Protein 8QL0 (pdb70)

Secondary structure (DSSP, 8-state):
-EE-SSEEE--SSSPEEEEEETT--EEEE-STT--TT--EEEEEE-TTEEEES---EEE--SS-EEEEEESS--SSTT-EEEEEEEE---EEEEEEEEEEEEEEE--TTSSSS----S-TTGGG--B-STT-B-EEE-B---GGG---EEE--TTTGGGSEEEEEEEES-HHHHTTEEEEEE--HHHHTTEEEEEE--EEEEEEBTTBSEEEEE--SSEEEEEEEEEESS---SS--SEEEEEEEEEE---TTSPPEEEEEEEEEEEEPP-EE--TTSPEEEEEEE-TT--TTHHHHHHHHHHHTT-EEEEE---TTS-TTHHHHSEEEEEEEETTEEEEEEEE---SSS----GGGGTPPTT-EEEE---S--STT-S-STTSEEEPPPEEETTEEETT--EEEEE---------HHHHHHHHHT-TT--EEEE-TTBTT--GGGTEEEEE----SEEEEEEEHHHHHHHHHHHIIIIITT-EETTTS-HHHHHHTT---EEHHHHHT-HHHHHHHHHHHHHHHHHHHHHHHHHT--GGGEEEEE--EEEE---EEEESS--TTS-EEETTEEEEEP----EETTEEHHHHHHHHHHGGGT-EEEEE--HHHHTPPTTS---EEEEEEPPPSS-GGG---

GO terms:
  GO:0140095 cytoplasmic lattice (C, IDA)
  GO:0005737 cytoplasm (C, IDA)
  GO:0042802 identical protein binding (F, IDA)
  GO:0140089 protein storage (P, IDA)
  GO:0140094 structural constituent of cytoplasmic lattice (F, IDA)
  GO:0005737 cytoplasm (C, EXP)
  GO:0005515 protein binding (F, IPI)

Foldseek 3Di:
DEEQDQEDEWALPDAYFYEAAAQHKHKYFPQVRADPQFFKKDKDKDDQKDKAFVVVMDTRDNTGIIMIHGDDFDPDGLPMKMKMGTDGCHTITIYGYGYKYWEKWFQFLQQQGTDDDPHQVLQADADFANPTTAFAAEADQAVVPVLFKDDADPVRLLNWTKMKTKIFGAQVVLQQWKKKKFFDLVLQQFKWKWFVPVMTGTQTHNVHGIHIDGRGGGMDMGMITMHTHDAFFLVRLQKTKMKMWIWGDDPPVDDIDTSDMGMHMYGYFHWAAAALQFAFAEKEKAAVPHDAFPNVLVCVLQVVQNYYYFYFYDDPQAFAPQQLWFKGWTWTDGSRDIQIEIEGAGLGPPDNDDRRVVRDDPRYGYHYFYFDHRDFLAQQHPSQKHFDDWFAAPNATLNSGAIEGQAADPVAHGHDPRSVRSRVSNVNRHYFYAHQRLASNSHPLLFWGWAAAVVVRIAIEGEAQPVQLVLLVVCVVVVQQQFKQLPPHDPVLQVVLVHDIDGSVRVNVPVQQVVQRVVVNVRRVRRVVSCCNVRVDDCVRYDYQNFGWGFDDVTHIDTRFQRQSNWNHRHLEIAGAARRAGDDPRHHSNVVVVCVVRVVSRHDYDHGPDRCQRSDDGSHHHMDIHTHGDRRPDDSSNHDD

Sequence (641 aa):
AMEFQSIIHLSLDSPVHAVCVLGTEICLDLSGCAPQKCQCFTIHGSGRVLIDVANIWWPLSDPTYATVKMTSPSPSVDADKVSVTYYGPVGTAVLYLTGIEVSLEVDIYRNGQVEMSSDKQAKKKWIWGPSGWGAILLVNCCNPADVGTKKVIFSEEITNLSQMTTLNVQGPSCILKKYRLVLHTSKEESKKARVYWPQSTFELVLGPDQHAYTLALLGNHLKETFYVEAIAFPSAEFSGLISYSVSLVEESDPSIPETVLYKDTVVFRVAPCVFIPCCTQVPLEVYLCREELQLQGFVDTVTKLSEKSNNSQVASVYEDPNRLGRWLQDEMAFCYTQAPHKTTSLILDTPQAADLDEFPMKYSLSPGIGYMIQDTEDHKVASMDSIGNLMVSPPVKVQGKEYPLGRVLIGSSFYPGRAMSKTLRRDFLYAQQVQAPVELYSDWLMTGHVDEFMCFIPTDKKGFLLLLASPSACYKLFRREKQKEGYGDALLFDELRRADQLLSNGREAKTIDQLLLADESLKKQNEYVEKCIHLNRDILKTELGLVEQDIIEIPQLFCLEKRSFARPYFPDLLRRMIVMMGKNLGIPKPFGPQIKGTCCLEEKICCLLEPLGFKCTFINDFDCYLTEVGDICACANIRRVPFAFKWWKMVP

Solvent-accessible surface area: 28277 Å² total; per-residue (Å²): 59,166,47,38,82,78,63,0,117,7,42,62,134,57,49,3,76,4,16,1,5,26,54,39,86,4,33,0,18,0,22,65,25,21,28,192,146,10,115,33,0,37,26,141,16,40,85,69,13,94,43,47,22,107,167,165,167,73,90,40,64,136,81,11,117,1,44,1,70,6,77,44,36,4,99,58,62,46,44,2,89,1,27,0,44,1,106,30,132,112,18,79,1,30,0,65,0,3,0,0,18,0,2,0,11,4,16,8,81,21,98,38,117,37,55,122,14,102,72,28,110,29,4,92,119,22,66,43,2,107,104,15,68,0,1,4,0,2,4,32,8,51,32,80,98,19,100,127,131,84,90,15,130,96,150,44,44,56,37,8,8,81,0,10,0,27,0,68,4,10,54,62,10,1,129,96,13,62,0,23,0,41,9,42,141,133,38,2,113,50,1,47,0,8,54,50,144,90,40,4,56,39,0,1,1,42,150,75,62,47,40,76,8,62,11,155,38,80,126,25,127,51,34,0,36,0,14,0,50,25,10,3,27,63,154,13,73,0,67,0,31,1,9,0,6,0,11,65,84,71,100,145,93,105,112,82,66,82,48,30,114,2,15,1,11,1,20,1,0,4,0,0,3,24,1,36,21,34,92,5,64,3,0,0,0,4,67,42,184,93,118,170,7,10,1,43,26,1,30,116,1,0,120,120,18,145,11,116,46,15,67,10,131,91,9,110,82,20,71,9,38,10,0,37,28,6,4,14,12,1,0,0,18,2,37,52,46,52,10,13,0,0,1,0,0,22,22,34,86,140,38,132,125,21,18,1,81,172,12,21,31,137,67,17,4,1,35,55,27,104,18,102,41,83,152,98,19,14,0,0,4,2,14,2,27,32,8,0,4,53,14,132,14,183,61,72,114,20,24,0,0,20,4,0,0,0,17,42,103,109,178,100,49,38,6,12,149,51,0,62,40,4,6,91,22,8,73,0,6,30,16,6,61,3,4,0,4,0,0,26,16,0,9,6,30,9,0,0,9,2,0,18,30,162,168,85,33,0,15,0,0,0,3,4,3,57,24,0,20,133,12,1,117,78,41,68,192,102,63,58,6,124,14,55,0,2,47,136,22,152,84,81,31,11,143,77,25,60,19,107,30,58,27,0,63,93,3,25,73,53,90,67,9,70,142,39,2,83,56,0,33,145,6,7,82,72,0,29,87,34,0,65,94,61,2,27,9,79,73,152,5,16,26,71,0,2,0,0,0,11,50,50,180,112,27,44,0,21,15,24,0,0,3,0,1,52,20,20,2,5,23,56,23,0,0,0,0,45,0,12,0,0,41,29,171,68,58,11,4,0,29,91,76,0,25,82,55,0,95,107,78,28,1,127,29,33,35,0,83,24,2,69,20,37,5,34,98,53,20,78,107,17,5,6,10,22,22,28,13,53,28,12,94,79,72,0,13,96,8,96,67

Structure (mmCIF, N/CA/C/O backbone):
data_8QL0
#
_entry.id   8QL0
#
_cell.length_a   127.323
_cell.length_b   54.318
_cell.length_c   106.785
_cell.angle_alpha   90.00
_cell.angle_beta   108.61
_cell.angle_gamma   90.00
#
_symmetry.space_group_name_H-M   'C 1 2 1'
#
loop_
_entity.id
_entity.type
_entity.pdbx_description
1 polymer 'Protein-arginine deiminase type-6'
2 non-polymer DI(HYDROXYETHYL)ETHER
3 non-polymer GLYCEROL
4 non-polymer 'PENTAETHYLENE GLYCOL'
5 non-polymer 'CHLORIDE ION'
6 water water
#
loop_
_atom_site.group_PDB
_atom_site.id
_atom_site.type_symbol
_atom_site.label_atom_id
_atom_site.label_alt_id
_atom_site.label_comp_id
_atom_site.label_asym_id
_atom_site.label_entity_id
_atom_site.label_seq_id
_atom_site.pdbx_PDB_ins_code
_atom_site.Cartn_x
_atom_site.Cartn_y
_atom_site.Cartn_z
_atom_site.occupancy
_atom_site.B_iso_or_equiv
_atom_site.auth_seq_id
_atom_site.auth_comp_id
_atom_site.auth_asym_id
_atom_site.auth_atom_id
_atom_site.pdbx_PDB_model_num
ATOM 1 N N . ALA A 1 7 ? 16.204 -4.870 -45.279 1.00 61.18 8 ALA A N 1
ATOM 2 C CA . ALA A 1 7 ? 15.686 -4.058 -44.172 1.00 61.35 8 ALA A CA 1
ATOM 3 C C . ALA A 1 7 ? 16.665 -3.949 -42.986 1.00 61.06 8 ALA A C 1
ATOM 4 O O . ALA A 1 7 ? 17.424 -4.878 -42.727 1.00 61.16 8 ALA A O 1
ATOM 6 N N . MET A 1 8 ? 16.621 -2.81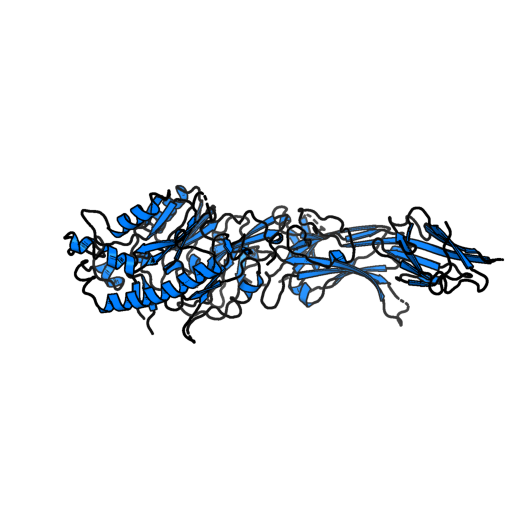8 -42.257 1.00 60.51 9 MET A N 1
ATOM 7 C CA . MET A 1 8 ? 17.446 -2.546 -41.074 1.00 60.12 9 MET A CA 1
ATOM 8 C C . MET A 1 8 ? 16.504 -2.300 -39.873 1.00 58.82 9 MET A C 1
ATOM 9 O O . MET A 1 8 ? 15.527 -1.554 -40.034 1.00 59.89 9 MET A O 1
ATOM 14 N N . GLU A 1 9 ? 16.748 -2.933 -38.687 1.00 56.12 10 GLU A N 1
ATOM 15 C CA . GLU A 1 9 ? 15.783 -2.818 -37.580 1.00 54.00 10 GLU A CA 1
ATOM 16 C C . GLU A 1 9 ? 16.324 -2.923 -36.127 1.00 50.77 10 GLU A C 1
ATOM 17 O O . GLU A 1 9 ? 17.420 -3.408 -35.889 1.00 50.83 10 GLU A O 1
ATOM 23 N N . PHE A 1 10 ? 15.489 -2.509 -35.157 1.00 48.23 11 PHE A N 1
ATOM 24 C CA . PHE A 1 10 ? 15.706 -2.544 -33.715 1.00 45.95 11 PHE A CA 1
ATOM 25 C C . PHE A 1 10 ? 14.269 -2.660 -33.109 1.00 45.38 11 PHE A C 1
ATOM 26 O O . PHE A 1 10 ? 13.728 -1.643 -32.669 1.00 46.67 11 PHE A O 1
ATOM 34 N N . GLN A 1 11 ? 13.639 -3.872 -33.112 1.00 42.93 12 GLN A N 1
ATOM 35 C CA . GLN A 1 11 ? 12.244 -4.056 -32.647 1.00 41.33 12 GLN A CA 1
ATOM 36 C C . GLN A 1 11 ? 11.904 -5.498 -32.167 1.00 38.74 12 GLN A C 1
ATOM 37 O O . GLN A 1 11 ? 12.640 -6.419 -32.478 1.00 38.26 12 GLN A O 1
ATOM 43 N N . SER A 1 12 ? 10.751 -5.711 -31.480 1.00 37.27 13 SER A N 1
ATOM 44 C CA . SER A 1 12 ? 10.376 -7.046 -30.976 1.00 36.19 13 SER A CA 1
ATOM 45 C C . SER A 1 12 ? 9.668 -7.953 -31.962 1.00 34.81 13 SER A C 1
ATOM 46 O O . SER A 1 12 ? 9.285 -9.052 -31.572 1.00 35.05 13 SER A O 1
ATOM 49 N N . ILE A 1 13 ? 9.393 -7.481 -33.174 1.00 33.09 14 ILE A N 1
ATOM 50 C CA . ILE A 1 13 ? 8.700 -8.258 -34.186 1.00 32.02 14 ILE A CA 1
ATOM 51 C C . ILE A 1 13 ? 9.428 -8.049 -35.514 1.00 31.07 14 ILE A C 1
ATOM 52 O O . ILE A 1 13 ? 9.738 -6.921 -35.855 1.00 31.03 14 ILE A O 1
ATOM 57 N N . ILE A 1 14 ? 9.735 -9.126 -36.236 1.00 29.97 15 ILE A N 1
ATOM 58 C CA . ILE A 1 14 ? 10.381 -9.010 -37.537 1.00 29.94 15 ILE A CA 1
ATOM 59 C C . ILE A 1 14 ? 9.606 -9.860 -38.512 1.00 30.86 15 ILE A C 1
ATOM 60 O O . ILE A 1 14 ? 9.392 -11.044 -38.271 1.00 30.06 15 ILE A O 1
ATOM 65 N N . HIS A 1 15 ? 9.183 -9.257 -39.618 1.00 32.29 16 HIS A N 1
ATOM 66 C CA . HIS A 1 15 ? 8.481 -9.956 -40.668 1.00 33.26 16 HIS A CA 1
ATOM 67 C C . HIS A 1 15 ? 9.540 -10.382 -41.689 1.00 35.01 16 HIS A C 1
ATOM 68 O O . HIS A 1 15 ? 10.101 -9.526 -42.367 1.00 35.62 16 HIS A O 1
ATOM 75 N N . LEU A 1 16 ? 9.854 -11.687 -41.759 1.00 34.73 17 LEU A N 1
ATOM 76 C CA . LEU A 1 16 ? 10.866 -12.170 -42.691 1.00 34.85 17 LEU A CA 1
ATOM 77 C C . LEU A 1 16 ? 10.415 -11.957 -44.115 1.00 36.08 17 LEU A C 1
ATOM 78 O O . LEU A 1 16 ? 9.216 -11.855 -44.381 1.00 35.49 17 LEU A O 1
ATOM 83 N N . SER A 1 17 ? 11.368 -11.871 -45.034 1.00 38.00 18 SER A N 1
ATOM 84 C CA . SER A 1 17 ? 11.050 -11.624 -46.435 1.00 40.44 18 SER A CA 1
ATOM 85 C C . SER A 1 17 ? 11.879 -12.568 -47.285 1.00 42.07 18 SER A C 1
ATOM 86 O O . SER A 1 17 ? 13.109 -12.558 -47.159 1.00 41.42 18 SER A O 1
ATOM 89 N N . LEU A 1 18 ? 11.216 -13.421 -48.127 1.00 43.80 19 LEU A N 1
ATOM 90 C CA . LEU A 1 18 ? 11.893 -14.371 -49.040 1.00 46.13 19 LEU A CA 1
ATOM 91 C C . LEU A 1 18 ? 12.955 -13.646 -49.879 1.00 48.13 19 LEU A C 1
ATOM 92 O O . LEU A 1 18 ? 14.034 -14.189 -50.163 1.00 48.61 19 LEU A O 1
ATOM 97 N N . ASP A 1 19 ? 12.626 -12.404 -50.268 1.00 48.72 20 ASP A N 1
ATOM 98 C CA . ASP A 1 19 ? 13.486 -11.583 -51.072 1.00 49.85 20 ASP A CA 1
ATOM 99 C C . ASP A 1 19 ? 14.652 -10.999 -50.251 1.00 50.61 20 ASP A C 1
ATOM 100 O O . ASP A 1 19 ? 15.745 -11.582 -50.287 1.00 51.84 20 ASP A O 1
ATOM 105 N N . SER A 1 20 ? 14.442 -9.898 -49.494 1.00 48.94 21 SER A N 1
ATOM 106 C CA . SER A 1 20 ? 15.542 -9.274 -48.780 1.00 47.68 21 SER A CA 1
ATOM 107 C C . SER A 1 20 ? 15.745 -9.762 -47.334 1.00 45.04 21 SER A C 1
ATOM 108 O O . SER A 1 20 ? 14.846 -9.612 -46.509 1.00 45.53 21 SER A O 1
ATOM 111 N N . PRO A 1 21 ? 16.940 -10.289 -47.007 1.00 42.20 22 PRO A N 1
ATOM 112 C CA . PRO A 1 21 ? 17.222 -10.660 -45.617 1.00 39.62 22 PRO A CA 1
ATOM 113 C C . PRO A 1 21 ? 17.148 -9.444 -44.694 1.00 36.75 22 PRO A C 1
ATOM 114 O O . PRO A 1 21 ? 17.375 -8.312 -45.134 1.00 36.85 22 PRO A O 1
ATOM 118 N N . VAL A 1 22 ? 16.773 -9.663 -43.426 1.00 33.57 23 VAL A N 1
ATOM 119 C CA . VAL A 1 22 ? 16.683 -8.549 -42.481 1.00 31.42 23 VAL A CA 1
ATOM 120 C C . VAL A 1 22 ? 18.004 -8.427 -41.705 1.00 30.26 23 VAL A C 1
ATOM 121 O O . VAL A 1 22 ? 18.641 -9.437 -41.430 1.00 30.13 23 VAL A O 1
ATOM 125 N N . HIS A 1 23 ? 18.451 -7.204 -41.405 1.00 30.01 24 HIS A N 1
ATOM 126 C CA . HIS A 1 23 ? 19.640 -6.993 -40.583 1.00 31.60 24 HIS A CA 1
ATOM 127 C C . HIS A 1 23 ? 19.069 -6.326 -39.311 1.00 32.09 24 HIS A C 1
ATOM 128 O O . HIS A 1 23 ? 18.458 -5.264 -39.401 1.00 32.88 24 HIS A O 1
ATOM 135 N N . ALA A 1 24 ? 19.161 -6.992 -38.155 1.00 31.24 25 ALA A N 1
ATOM 136 C CA . ALA A 1 24 ? 18.567 -6.454 -36.922 1.00 30.54 25 ALA A CA 1
ATOM 137 C C . ALA A 1 24 ? 19.502 -6.468 -35.738 1.00 30.00 25 ALA A C 1
ATOM 138 O O . ALA A 1 24 ? 20.411 -7.290 -35.705 1.00 28.91 25 ALA A O 1
ATOM 140 N N . VAL A 1 25 ? 19.243 -5.572 -34.739 1.00 30.99 26 VAL A N 1
ATOM 141 C CA . VAL A 1 25 ? 19.918 -5.456 -33.462 1.00 32.23 26 VAL A CA 1
ATOM 142 C C . VAL A 1 25 ? 19.100 -6.169 -32.407 1.00 32.32 26 VAL A C 1
ATOM 143 O O . VAL A 1 25 ? 17.859 -6.049 -32.359 1.00 33.63 26 VAL A O 1
ATOM 147 N N . CYS A 1 26 ? 19.772 -6.964 -31.586 1.00 30.79 27 CYS A N 1
ATOM 148 C CA . CYS A 1 26 ? 19.121 -7.703 -30.522 1.00 29.24 27 CYS A CA 1
ATOM 149 C C . CYS A 1 26 ? 19.755 -7.300 -29.199 1.00 28.39 27 CYS A C 1
ATOM 150 O O . CYS A 1 26 ? 20.919 -7.668 -28.960 1.00 29.16 27 CYS A O 1
ATOM 153 N N . VAL A 1 27 ? 19.008 -6.590 -28.317 1.00 25.67 28 VAL A N 1
ATOM 154 C CA . VAL A 1 27 ? 19.574 -6.285 -27.001 1.00 25.68 28 VAL A CA 1
ATOM 155 C C . VAL A 1 27 ? 19.522 -7.605 -26.209 1.00 26.38 28 VAL A C 1
ATOM 156 O O . VAL A 1 27 ? 18.481 -8.265 -26.182 1.00 26.36 28 VAL A O 1
ATOM 160 N N . LEU A 1 28 ? 20.635 -7.987 -25.593 1.00 26.58 29 LEU A N 1
ATOM 161 C CA . LEU A 1 28 ? 20.749 -9.179 -24.758 1.00 28.86 29 LEU A CA 1
ATOM 162 C C . LEU A 1 28 ? 19.757 -9.112 -23.605 1.00 31.10 29 LEU A C 1
ATOM 163 O O . LEU A 1 28 ? 19.606 -8.056 -22.987 1.00 32.23 29 LEU A O 1
ATOM 168 N N . GLY A 1 29 ? 19.077 -10.215 -23.349 1.00 30.69 30 GLY A N 1
ATOM 169 C CA . GLY A 1 29 ? 18.079 -10.253 -22.291 1.00 30.52 30 GLY A CA 1
ATOM 170 C C . GLY A 1 29 ? 16.678 -10.057 -22.800 1.00 29.99 30 GLY A C 1
ATOM 171 O O . GLY A 1 29 ? 15.730 -10.295 -22.057 1.00 29.69 30 GLY A O 1
ATOM 172 N N . THR A 1 30 ? 16.526 -9.660 -24.090 1.00 29.36 31 THR A N 1
ATOM 173 C CA . THR A 1 30 ? 15.231 -9.443 -24.741 1.00 29.40 31 THR A CA 1
ATOM 174 C C . THR A 1 30 ? 14.972 -10.550 -25.781 1.00 30.10 31 THR A C 1
ATOM 175 O O . THR A 1 30 ? 15.878 -11.335 -26.092 1.00 30.64 31 THR A O 1
ATOM 179 N N . GLU A 1 31 ? 13.735 -10.650 -26.277 1.00 29.82 32 GLU A N 1
ATOM 180 C CA . GLU A 1 31 ? 13.341 -11.658 -27.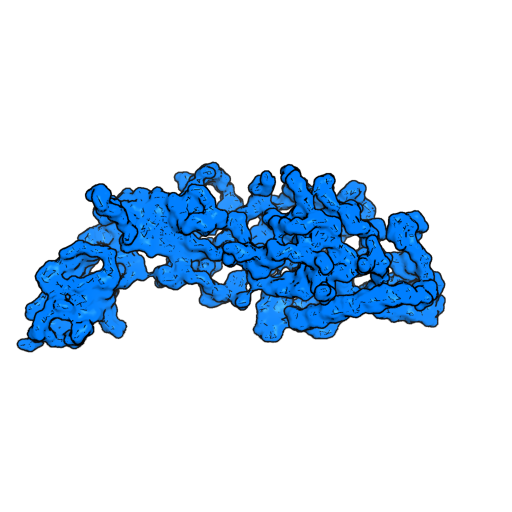266 1.00 31.68 32 GLU A CA 1
ATOM 181 C C . GLU A 1 31 ? 12.704 -10.990 -28.470 1.00 31.31 32 GLU A C 1
ATOM 182 O O . GLU A 1 31 ? 11.907 -10.066 -28.310 1.00 31.90 32 GLU A O 1
ATOM 188 N N . ILE A 1 32 ? 13.006 -11.498 -29.664 1.00 30.07 33 ILE A N 1
ATOM 189 C CA . ILE A 1 32 ? 12.420 -11.005 -30.899 1.00 29.17 33 ILE A CA 1
ATOM 190 C C . ILE A 1 32 ? 11.464 -12.043 -31.463 1.00 29.17 33 ILE A C 1
ATOM 191 O O . ILE A 1 32 ? 11.840 -13.197 -31.571 1.00 29.87 33 ILE A O 1
ATOM 196 N N . CYS A 1 33 ? 10.247 -11.650 -31.831 1.00 29.06 34 CYS A N 1
ATOM 197 C CA . CYS A 1 33 ? 9.297 -12.547 -32.464 1.00 28.97 34 CYS A CA 1
ATOM 198 C C . CYS A 1 33 ? 9.483 -12.509 -34.008 1.00 28.90 34 CYS A C 1
ATOM 199 O O . CYS A 1 33 ? 9.428 -11.454 -34.624 1.00 27.57 34 CYS A O 1
ATOM 202 N N . LEU A 1 34 ? 9.645 -13.670 -34.615 1.00 29.89 35 LEU A N 1
ATOM 203 C CA . LEU A 1 34 ? 9.879 -13.780 -36.059 1.00 31.24 35 LEU A CA 1
ATOM 204 C C . LEU A 1 34 ? 8.692 -14.293 -36.761 1.00 32.24 35 LEU A C 1
ATOM 205 O O . LEU A 1 34 ? 8.293 -15.418 -36.507 1.00 32.60 35 LEU A O 1
ATOM 210 N N . ASP A 1 35 ? 8.102 -13.483 -37.640 1.00 32.68 36 ASP A N 1
ATOM 211 C CA . ASP A 1 35 ? 6.978 -13.917 -38.429 1.00 33.97 36 ASP A CA 1
ATOM 212 C C . ASP A 1 35 ? 7.552 -14.738 -39.591 1.00 35.74 36 ASP A C 1
ATOM 213 O O . ASP A 1 35 ? 8.182 -14.200 -40.508 1.00 36.79 36 ASP A O 1
ATOM 218 N N . LEU A 1 36 ? 7.342 -16.041 -39.539 1.00 36.12 37 LEU A N 1
ATOM 219 C CA . LEU A 1 36 ? 7.837 -16.958 -40.556 1.00 37.46 37 LEU A CA 1
ATOM 220 C C . LEU A 1 36 ? 6.823 -17.210 -41.670 1.00 38.45 37 LEU A C 1
ATOM 221 O O . LEU A 1 36 ? 7.224 -17.504 -42.792 1.00 39.51 37 LEU A O 1
ATOM 226 N N . SER A 1 37 ? 5.522 -17.108 -41.374 1.00 38.00 38 SER A N 1
ATOM 227 C CA . SER A 1 37 ? 4.486 -17.452 -42.348 1.00 38.67 38 SER A CA 1
ATOM 228 C C . SER A 1 37 ? 4.036 -16.348 -43.318 1.00 39.32 38 SER A C 1
ATOM 229 O O . SER A 1 37 ? 3.520 -16.674 -44.393 1.00 39.64 38 SER A O 1
ATOM 232 N N . GLY A 1 38 ? 4.206 -15.081 -42.952 1.00 39.52 39 GLY A N 1
ATOM 233 C CA . GLY A 1 38 ? 3.793 -13.963 -43.800 1.00 40.45 39 GLY A CA 1
ATOM 234 C C . GLY A 1 38 ? 4.465 -13.944 -45.164 1.00 41.64 39 GLY A C 1
ATOM 235 O O . GLY A 1 38 ? 3.832 -13.628 -46.177 1.00 42.37 39 GLY A O 1
ATOM 236 N N . CYS A 1 39 ? 5.734 -14.344 -45.216 1.00 41.81 40 CYS A N 1
ATOM 237 C CA . CYS A 1 39 ? 6.463 -14.414 -46.481 1.00 43.32 40 CYS A CA 1
ATOM 238 C C . CYS A 1 39 ? 6.438 -15.802 -47.126 1.00 45.64 40 CYS A C 1
ATOM 239 O O . CYS A 1 39 ? 6.931 -15.942 -48.233 1.00 46.48 40 CYS A O 1
ATOM 242 N N . ALA A 1 40 ? 5.913 -16.827 -46.448 1.00 47.02 41 ALA A N 1
ATOM 243 C CA . ALA A 1 40 ? 5.910 -18.188 -46.967 1.00 49.06 41 ALA A CA 1
ATOM 244 C C . ALA A 1 40 ? 5.176 -18.351 -48.302 1.00 51.32 41 ALA A C 1
ATOM 245 O O . ALA A 1 40 ? 4.076 -17.830 -48.485 1.00 50.99 41 ALA A O 1
ATOM 247 N N . PRO A 1 41 ? 5.772 -19.098 -49.241 1.00 53.69 42 PRO A N 1
ATOM 248 C CA . PRO A 1 41 ? 5.085 -19.335 -50.529 1.00 55.70 42 PRO A CA 1
ATOM 249 C C . PRO A 1 41 ? 3.793 -20.134 -50.338 1.00 58.22 42 PRO A C 1
ATOM 250 O O . PRO A 1 41 ? 3.658 -20.871 -49.356 1.00 58.14 42 PRO A O 1
ATOM 254 N N . GLN A 1 42 ? 2.834 -19.985 -51.266 1.00 60.05 43 GLN A N 1
ATOM 255 C CA . GLN A 1 42 ? 1.568 -20.701 -51.163 1.00 62.08 43 GLN A CA 1
ATOM 256 C C . GLN A 1 42 ? 1.740 -22.230 -51.215 1.00 63.38 43 GLN A C 1
ATOM 257 O O . GLN A 1 42 ? 1.020 -22.945 -50.518 1.00 63.71 43 GLN A O 1
ATOM 263 N N . LYS A 1 43 ? 2.735 -22.723 -51.968 1.00 63.92 44 LYS A N 1
ATOM 264 C CA . LYS A 1 43 ? 2.993 -24.159 -52.062 1.00 65.13 44 LYS A CA 1
ATOM 265 C C . LYS A 1 43 ? 3.717 -24.755 -50.844 1.00 65.67 44 LYS A C 1
ATOM 266 O O . LYS A 1 43 ? 3.827 -25.978 -50.762 1.00 66.18 44 LYS A O 1
ATOM 272 N N . CYS A 1 44 ? 4.197 -23.909 -49.898 1.00 65.10 45 CYS A N 1
ATOM 273 C CA . CYS A 1 44 ? 4.930 -24.346 -48.706 1.00 65.00 45 CYS A CA 1
ATOM 274 C C . CYS A 1 44 ? 4.003 -25.017 -47.702 1.00 64.71 45 CYS A C 1
ATOM 275 O O . CYS A 1 44 ? 2.941 -24.485 -47.401 1.00 65.06 45 CYS A O 1
ATOM 278 N N . GLN A 1 45 ? 4.395 -26.189 -47.194 1.00 64.39 46 GLN A N 1
ATOM 279 C CA . GLN A 1 45 ? 3.599 -26.939 -46.215 1.00 64.64 46 GLN A CA 1
ATOM 280 C C . GLN A 1 45 ? 4.333 -27.115 -44.882 1.00 63.95 46 GLN A C 1
ATOM 281 O O . GLN A 1 45 ? 3.686 -27.233 -43.837 1.00 64.17 46 GLN A O 1
ATOM 287 N N . CYS A 1 46 ? 5.670 -27.115 -44.906 1.00 63.01 47 CYS A N 1
ATOM 288 C CA . CYS A 1 46 ? 6.478 -27.233 -43.691 1.00 63.17 47 CYS A CA 1
ATOM 289 C C . CYS A 1 46 ? 7.818 -26.462 -43.823 1.00 62.04 47 CYS A C 1
ATOM 290 O O . CYS A 1 46 ? 8.131 -25.970 -44.902 1.00 61.73 47 CYS A O 1
ATOM 293 N N . PHE A 1 47 ? 8.578 -26.310 -42.721 1.00 61.29 48 PHE A N 1
ATOM 294 C CA . PHE A 1 47 ? 9.843 -25.570 -42.765 1.00 60.86 48 PHE A CA 1
ATOM 295 C C . PHE A 1 47 ? 10.857 -26.086 -41.733 1.00 60.92 48 PHE A C 1
ATOM 296 O O . PHE A 1 47 ? 10.482 -26.716 -40.742 1.00 61.41 48 PHE A O 1
ATOM 304 N N . THR A 1 48 ? 12.128 -25.738 -41.930 1.00 60.31 49 THR A N 1
ATOM 305 C CA . THR A 1 48 ? 13.206 -25.977 -40.974 1.00 60.24 49 THR A CA 1
ATOM 306 C C . THR A 1 48 ? 13.857 -24.619 -40.664 1.00 59.16 49 THR A C 1
ATOM 307 O O . THR A 1 48 ? 13.921 -23.738 -41.530 1.00 59.10 49 THR A O 1
ATOM 311 N N . ILE A 1 49 ? 14.368 -24.464 -39.446 1.00 58.26 50 ILE A N 1
ATOM 312 C CA . ILE A 1 49 ? 15.027 -23.228 -39.044 1.00 57.85 50 ILE A CA 1
ATOM 313 C C . ILE A 1 49 ? 16.360 -23.540 -38.340 1.00 57.47 50 ILE A C 1
ATOM 314 O O . ILE A 1 49 ? 16.426 -24.472 -37.537 1.00 57.66 50 ILE A O 1
ATOM 319 N N . HIS A 1 50 ? 17.415 -22.783 -38.653 1.00 56.83 51 HIS A N 1
ATOM 320 C CA . HIS A 1 50 ? 18.709 -22.977 -37.997 1.00 57.02 51 HIS A CA 1
ATOM 321 C C . HIS A 1 50 ? 19.375 -21.645 -37.612 1.00 55.58 51 HIS A C 1
ATOM 322 O O . HIS A 1 50 ? 19.382 -20.694 -38.399 1.00 55.07 51 HIS A O 1
ATOM 329 N N . GLY A 1 51 ? 19.961 -21.609 -36.416 1.00 54.55 52 GLY A N 1
ATOM 330 C CA . GLY A 1 51 ? 20.665 -20.432 -35.931 1.00 53.89 52 GLY A CA 1
ATOM 331 C C . GLY A 1 51 ? 22.126 -20.699 -35.617 1.00 52.89 52 GLY A C 1
ATOM 332 O O . GLY A 1 51 ? 22.540 -21.855 -35.490 1.00 53.13 52 GLY A O 1
ATOM 333 N N . SER A 1 52 ? 22.928 -19.634 -35.506 1.00 51.20 53 SER A N 1
ATOM 334 C CA . SER A 1 52 ? 24.333 -19.763 -35.137 1.00 49.67 53 SER A CA 1
ATOM 335 C C . SER A 1 52 ? 24.518 -19.809 -33.585 1.00 48.95 53 SER A C 1
ATOM 336 O O . SER A 1 52 ? 23.537 -19.718 -32.848 1.00 49.34 53 SER A O 1
ATOM 339 N N . GLY A 1 53 ? 25.758 -20.019 -33.121 1.00 48.07 54 GLY A N 1
ATOM 340 C CA . GLY A 1 53 ? 26.147 -20.172 -31.717 1.00 47.03 54 GLY A CA 1
ATOM 341 C C . GLY A 1 53 ? 25.611 -19.220 -30.663 1.00 45.57 54 GLY A C 1
ATOM 342 O O . GLY A 1 53 ? 25.350 -19.642 -29.531 1.00 45.95 54 GLY A O 1
ATOM 343 N N . ARG A 1 54 ? 25.463 -17.928 -30.989 1.00 44.00 55 ARG A N 1
ATOM 344 C CA . ARG A 1 54 ? 24.942 -16.957 -30.011 1.00 42.57 55 ARG A CA 1
ATOM 345 C C . ARG A 1 54 ? 23.427 -16.831 -29.994 1.00 41.56 55 ARG A C 1
ATOM 346 O O . ARG A 1 54 ? 22.911 -16.090 -29.185 1.00 40.56 55 ARG A O 1
ATOM 354 N N . VAL A 1 55 ? 22.718 -17.515 -30.904 1.00 41.72 56 VAL A N 1
ATOM 355 C CA . VAL A 1 55 ? 21.272 -17.399 -31.012 1.00 41.93 56 VAL A CA 1
ATOM 356 C C . VAL A 1 55 ? 20.539 -18.560 -30.341 1.00 43.38 56 VAL A C 1
ATOM 357 O O . VAL A 1 55 ? 20.885 -19.717 -30.565 1.00 44.18 56 VAL A O 1
ATOM 361 N N . LEU A 1 56 ? 19.496 -18.251 -29.570 1.00 43.64 57 LEU A N 1
ATOM 362 C CA . LEU A 1 56 ? 18.624 -19.252 -28.980 1.00 45.04 57 LEU A CA 1
ATOM 363 C C . LEU A 1 56 ? 17.254 -19.147 -29.642 1.00 46.00 57 LEU A C 1
ATOM 364 O O . LEU A 1 56 ? 16.575 -18.147 -29.478 1.00 45.62 57 LEU A O 1
ATOM 369 N N . ILE A 1 57 ? 16.860 -20.165 -30.396 1.00 47.58 58 ILE A N 1
ATOM 370 C CA . ILE A 1 57 ? 15.579 -20.169 -31.102 1.00 49.64 58 ILE A CA 1
ATOM 371 C C . ILE A 1 57 ? 14.537 -21.006 -30.389 1.00 52.38 58 ILE A C 1
ATOM 372 O O . ILE A 1 57 ? 14.819 -22.134 -29.995 1.00 52.67 58 ILE A O 1
ATOM 377 N N . ASP A 1 58 ? 13.334 -20.460 -30.213 1.00 54.52 59 ASP A N 1
ATOM 378 C CA . ASP A 1 58 ? 12.243 -21.181 -29.583 1.00 57.88 59 ASP A CA 1
ATOM 379 C C . ASP A 1 58 ? 11.053 -21.295 -30.543 1.00 60.71 59 ASP A C 1
ATOM 380 O O . ASP A 1 58 ? 10.556 -20.293 -31.054 1.00 60.76 59 ASP A O 1
ATOM 385 N N . VAL A 1 59 ? 10.644 -22.530 -30.836 1.00 62.73 60 VAL A N 1
ATOM 386 C CA . VAL A 1 59 ? 9.508 -22.804 -31.704 1.00 64.91 60 VAL A CA 1
ATOM 387 C C . VAL A 1 59 ? 8.433 -23.427 -30.820 1.00 67.17 60 VAL A C 1
ATOM 388 O O . VAL A 1 59 ? 8.436 -24.642 -30.617 1.00 67.39 60 VAL A O 1
ATOM 392 N N . ALA A 1 60 ? 7.565 -22.573 -30.223 1.00 68.61 61 ALA A N 1
ATOM 393 C CA . ALA A 1 60 ? 6.498 -22.955 -29.283 1.00 70.09 61 ALA A CA 1
ATOM 394 C C . ALA A 1 60 ? 7.016 -23.803 -28.098 1.00 71.59 61 ALA A C 1
ATOM 395 O O . ALA A 1 60 ? 6.278 -24.612 -27.534 1.00 71.63 61 ALA A O 1
ATOM 397 N N . ASN A 1 61 ? 8.294 -23.592 -27.736 1.00 72.64 62 ASN A N 1
ATOM 398 C CA . ASN A 1 61 ? 9.031 -24.266 -26.670 1.00 74.00 62 ASN A CA 1
ATOM 399 C C . ASN A 1 61 ? 9.046 -25.785 -26.815 1.00 74.59 62 ASN A C 1
ATOM 400 O O . ASN A 1 61 ? 9.776 -26.309 -27.654 1.00 74.78 62 ASN A O 1
ATOM 405 N N . ILE A 1 72 ? 15.577 -30.279 -37.749 1.00 74.17 73 ILE A N 1
ATOM 406 C CA . ILE A 1 72 ? 14.208 -30.639 -37.400 1.00 74.43 73 ILE A CA 1
ATOM 407 C C . ILE A 1 72 ? 13.194 -29.756 -38.125 1.00 74.27 73 ILE A C 1
ATOM 408 O O . ILE A 1 72 ? 13.435 -28.574 -38.352 1.00 74.41 73 ILE A O 1
ATOM 413 N N . TRP A 1 73 ? 12.079 -30.348 -38.529 1.00 73.91 74 TRP A N 1
ATOM 414 C CA . TRP A 1 73 ? 11.039 -29.647 -39.276 1.00 73.92 74 TRP A CA 1
ATOM 415 C C . TRP A 1 73 ? 9.847 -29.252 -38.393 1.00 72.80 74 TRP A C 1
ATOM 416 O O . TRP A 1 73 ? 9.718 -29.708 -37.254 1.00 72.55 74 TRP A O 1
ATOM 427 N N . TRP A 1 74 ? 8.981 -28.385 -38.926 1.00 71.67 75 TRP A N 1
ATOM 428 C CA . TRP A 1 74 ? 7.775 -27.950 -38.234 1.00 71.00 75 TRP A CA 1
ATOM 429 C C . TRP A 1 74 ? 6.678 -27.702 -39.255 1.00 69.53 75 TRP A C 1
ATOM 430 O O . TRP A 1 74 ? 6.958 -27.250 -40.371 1.00 69.36 75 TRP A O 1
ATOM 441 N N . PRO A 1 75 ? 5.415 -27.999 -38.904 1.00 68.31 76 PRO A N 1
ATOM 442 C CA . PRO A 1 75 ? 4.323 -27.717 -39.852 1.00 67.33 76 PRO A CA 1
ATOM 443 C C . PRO A 1 75 ? 4.132 -26.203 -39.996 1.00 66.10 76 PRO A C 1
ATOM 444 O O . PRO A 1 75 ? 4.357 -25.452 -39.034 1.00 65.79 76 PRO A O 1
ATOM 448 N N . LEU A 1 76 ? 3.775 -25.745 -41.204 1.00 64.88 77 LEU A N 1
ATOM 449 C CA . LEU A 1 76 ? 3.580 -24.318 -41.429 1.00 64.44 77 LEU A CA 1
ATOM 450 C C . LEU A 1 76 ? 2.143 -23.912 -41.129 1.00 64.06 77 LEU A C 1
ATOM 451 O O . LEU A 1 76 ? 1.294 -23.986 -42.005 1.00 64.52 77 LEU A O 1
ATOM 456 N N . SER A 1 77 ? 1.859 -23.505 -39.891 1.00 63.50 78 SER A N 1
ATOM 457 C CA . SER A 1 77 ? 0.510 -23.077 -39.504 1.00 63.63 78 SER A CA 1
ATOM 458 C C . SER A 1 77 ? 0.178 -21.684 -40.073 1.00 63.09 78 SER A C 1
ATOM 459 O O . SER A 1 77 ? 1.096 -20.987 -40.514 1.00 62.77 78 SER A O 1
ATOM 462 N N . ASP A 1 78 ? -1.132 -21.249 -40.048 1.00 62.79 79 ASP A N 1
ATOM 463 C CA . ASP A 1 78 ? -1.562 -19.928 -40.570 1.00 62.59 79 ASP A CA 1
ATOM 464 C C . ASP A 1 78 ? -0.687 -18.833 -39.970 1.00 60.71 79 ASP A C 1
ATOM 465 O O . ASP A 1 78 ? 0.205 -18.397 -40.698 1.00 61.82 79 ASP A O 1
ATOM 470 N N . PRO A 1 79 ? -0.693 -18.570 -38.645 1.00 57.61 80 PRO A N 1
ATOM 471 C CA . PRO A 1 79 ? 0.379 -17.747 -38.091 1.00 55.09 80 PRO A CA 1
ATOM 472 C C . PRO A 1 79 ? 1.495 -18.734 -37.688 1.00 52.26 80 PRO A C 1
ATOM 473 O O . PRO A 1 79 ? 1.223 -19.783 -37.094 1.00 52.65 80 PRO A O 1
ATOM 477 N N . THR A 1 80 ? 2.746 -18.437 -38.032 1.00 49.22 81 THR A N 1
ATOM 478 C CA . THR A 1 80 ? 3.883 -19.238 -37.582 1.00 46.71 81 THR A CA 1
ATOM 479 C C . THR A 1 80 ? 4.933 -18.287 -37.115 1.00 43.46 81 THR A C 1
ATOM 480 O O . THR A 1 80 ? 5.470 -17.525 -37.913 1.00 42.04 81 THR A O 1
ATOM 484 N N . TYR A 1 81 ? 5.151 -18.260 -35.790 1.00 41.67 82 TYR A N 1
ATOM 485 C CA . TYR A 1 81 ? 6.131 -17.404 -35.159 1.00 40.22 82 TYR A CA 1
ATOM 486 C C . TYR A 1 81 ? 7.209 -18.239 -34.488 1.00 41.11 82 TYR A C 1
ATOM 487 O O . TYR A 1 81 ? 6.942 -19.332 -33.985 1.00 42.67 82 TYR A O 1
ATOM 496 N N . ALA A 1 82 ? 8.434 -17.725 -34.476 1.00 39.55 83 ALA A N 1
ATOM 497 C CA . ALA A 1 82 ? 9.553 -18.310 -33.749 1.00 38.92 83 ALA A CA 1
ATOM 498 C C . ALA A 1 82 ? 10.121 -17.175 -32.918 1.00 37.92 83 ALA A C 1
ATOM 499 O O . ALA A 1 82 ? 10.112 -16.041 -33.383 1.00 37.65 83 ALA A O 1
ATOM 501 N N . THR A 1 83 ? 10.573 -17.439 -31.682 1.00 37.55 84 THR A N 1
ATOM 502 C CA . THR A 1 83 ? 11.175 -16.375 -30.880 1.00 37.71 84 THR A CA 1
ATOM 503 C C . THR A 1 83 ? 12.663 -16.576 -30.903 1.00 36.21 84 THR A C 1
ATOM 504 O O . THR A 1 83 ? 13.134 -17.715 -30.875 1.00 36.03 84 THR A O 1
ATOM 508 N N . VAL A 1 84 ? 13.426 -15.480 -30.977 1.00 34.86 85 VAL A N 1
ATOM 509 C CA . VAL A 1 84 ? 14.885 -15.585 -30.920 1.00 33.56 85 VAL A CA 1
ATOM 510 C C . VAL A 1 84 ? 15.444 -14.653 -29.843 1.00 31.85 85 VAL A C 1
ATOM 511 O O . VAL A 1 84 ? 14.890 -13.594 -29.553 1.00 30.81 85 VAL A O 1
ATOM 515 N N . LYS A 1 85 ? 16.550 -15.054 -29.265 1.00 31.38 86 LYS A N 1
ATOM 516 C CA . LYS A 1 85 ? 17.265 -14.261 -28.291 1.00 32.22 86 LYS A CA 1
ATOM 517 C C . LYS A 1 85 ? 18.781 -14.502 -28.451 1.00 32.85 86 LYS A C 1
ATOM 518 O O . LYS A 1 85 ? 19.199 -15.468 -29.100 1.00 32.77 86 LYS A O 1
ATOM 524 N N . MET A 1 86 ? 19.604 -13.613 -27.891 1.00 33.90 87 MET A N 1
ATOM 525 C CA . MET A 1 86 ? 21.049 -13.770 -27.991 1.00 34.95 87 MET A CA 1
ATOM 526 C C . MET A 1 86 ? 21.693 -13.942 -26.645 1.00 36.93 87 MET A C 1
ATOM 527 O O . MET A 1 86 ? 21.239 -13.366 -25.662 1.00 38.03 87 MET A O 1
ATOM 532 N N . THR A 1 87 ? 22.712 -14.804 -26.581 1.00 37.56 88 THR A N 1
ATOM 533 C CA . THR A 1 87 ? 23.356 -15.175 -25.321 1.00 38.39 88 THR A CA 1
ATOM 534 C C . THR A 1 87 ? 24.590 -14.357 -24.973 1.00 37.74 88 THR A C 1
ATOM 535 O O . THR A 1 87 ? 24.947 -14.250 -23.795 1.00 38.25 88 THR A O 1
ATOM 539 N N . SER A 1 88 ? 25.248 -13.790 -25.975 1.00 35.79 89 SER A N 1
ATOM 540 C CA . SER A 1 88 ? 26.439 -12.975 -25.745 1.00 34.55 89 SER A CA 1
ATOM 541 C C . SER A 1 88 ? 26.516 -11.874 -26.800 1.00 32.91 89 SER A C 1
ATOM 542 O O . SER A 1 88 ? 25.846 -11.973 -27.836 1.00 32.00 89 SER A O 1
ATOM 545 N N . PRO A 1 89 ? 27.252 -10.771 -26.541 1.00 32.54 90 PRO A N 1
ATOM 546 C CA . PRO A 1 89 ? 27.310 -9.698 -27.543 1.00 32.34 90 PRO A CA 1
ATOM 547 C C . PRO A 1 89 ? 28.086 -10.124 -28.780 1.00 31.88 90 PRO A C 1
ATOM 548 O O . PRO A 1 89 ? 28.986 -10.960 -28.703 1.00 31.52 90 PRO A O 1
ATOM 552 N N . SER A 1 90 ? 27.714 -9.563 -29.935 1.00 31.61 91 SER A N 1
ATOM 553 C CA . SER A 1 90 ? 28.394 -9.860 -31.198 1.00 31.79 91 SER A CA 1
ATOM 554 C C . SER A 1 90 ? 29.728 -9.158 -31.238 1.00 32.33 91 SER A C 1
ATOM 555 O O . SER A 1 90 ? 29.789 -7.961 -30.967 1.00 31.88 91 SER A O 1
ATOM 558 N N . PRO A 1 91 ? 30.802 -9.847 -31.674 1.00 33.18 92 PRO A N 1
ATOM 559 C CA . PRO A 1 91 ? 32.091 -9.167 -31.820 1.00 33.44 92 PRO A CA 1
ATOM 560 C C . PRO A 1 91 ? 32.166 -8.288 -33.078 1.00 33.04 92 PRO A C 1
ATOM 561 O O . PRO A 1 91 ? 33.064 -7.463 -33.179 1.00 33.99 92 PRO A O 1
ATOM 565 N N . SER A 1 92 ? 31.239 -8.454 -34.040 1.00 31.30 93 SER A N 1
ATOM 566 C CA . SER A 1 92 ? 31.146 -7.640 -35.237 1.00 30.41 93 SER A CA 1
ATOM 567 C C . SER A 1 92 ? 29.664 -7.620 -35.747 1.00 29.58 93 SER A C 1
ATOM 568 O O . SER A 1 92 ? 28.838 -8.410 -35.289 1.00 28.74 93 SER A O 1
ATOM 571 N N . VAL A 1 93 ? 29.361 -6.752 -36.722 1.00 29.48 94 VAL A N 1
ATOM 572 C CA . VAL A 1 93 ? 28.036 -6.614 -37.314 1.00 31.70 94 VAL A CA 1
ATOM 573 C C . VAL A 1 93 ? 27.653 -7.830 -38.146 1.00 31.88 94 VAL A C 1
ATOM 574 O O . VAL A 1 93 ? 28.463 -8.302 -38.922 1.00 31.01 94 VAL A O 1
ATOM 578 N N . ASP A 1 94 ? 26.406 -8.331 -37.989 1.00 32.05 95 ASP A N 1
ATOM 579 C CA . ASP A 1 94 ? 25.892 -9.473 -38.738 1.00 32.61 95 ASP A CA 1
ATOM 580 C C . ASP A 1 94 ? 26.675 -10.757 -38.511 1.00 33.53 95 ASP A C 1
ATOM 581 O O . ASP A 1 94 ? 26.653 -11.628 -39.363 1.00 33.60 95 ASP A O 1
ATOM 586 N N . ALA A 1 95 ? 27.340 -10.893 -37.360 1.00 34.10 96 ALA A N 1
ATOM 587 C CA . ALA A 1 95 ? 28.131 -12.098 -37.068 1.00 34.91 96 ALA A CA 1
ATOM 588 C C . ALA A 1 95 ? 27.257 -13.321 -36.683 1.00 35.44 96 ALA A C 1
ATOM 589 O O . ALA A 1 95 ? 27.767 -14.433 -36.532 1.00 36.27 96 ALA A O 1
ATOM 591 N N . ASP A 1 96 ? 25.945 -13.115 -36.544 1.00 34.06 97 ASP A N 1
ATOM 592 C CA . ASP A 1 96 ? 25.016 -14.176 -36.232 1.00 33.42 97 ASP A CA 1
ATOM 593 C C . ASP A 1 96 ? 23.935 -14.230 -37.293 1.00 33.42 97 ASP A C 1
ATOM 594 O O . ASP A 1 96 ? 23.677 -13.237 -37.988 1.00 32.52 97 ASP A O 1
ATOM 599 N N . LYS A 1 97 ? 23.337 -15.404 -37.443 1.00 33.92 98 LYS A N 1
ATOM 600 C CA . LYS A 1 97 ? 22.344 -15.604 -38.467 1.00 35.14 98 LYS A CA 1
ATOM 601 C C . LYS A 1 97 ? 21.263 -16.608 -38.106 1.00 35.29 98 LYS A C 1
ATOM 602 O O . LYS A 1 97 ? 21.521 -17.584 -37.402 1.00 34.79 98 LYS A O 1
ATOM 608 N N . VAL A 1 98 ? 20.057 -16.390 -38.665 1.00 35.35 99 VAL A N 1
ATOM 609 C CA . VAL A 1 98 ? 18.942 -17.302 -38.544 1.00 36.47 99 VAL A CA 1
ATOM 610 C C . VAL A 1 98 ? 18.470 -17.568 -39.974 1.00 39.13 99 VAL A C 1
ATOM 611 O O . VAL A 1 98 ? 18.226 -16.616 -40.721 1.00 39.20 99 VAL A O 1
ATOM 615 N N . SER A 1 99 ? 18.342 -18.847 -40.361 1.00 40.64 100 SER A N 1
ATOM 616 C CA . SER A 1 99 ? 17.876 -19.186 -41.701 1.00 42.59 100 SER A CA 1
ATOM 617 C C . SER A 1 99 ? 16.645 -20.052 -41.668 1.00 44.10 100 SER A C 1
ATOM 618 O O . SER A 1 99 ? 16.598 -21.063 -40.968 1.00 43.69 100 SER A O 1
ATOM 621 N N . VAL A 1 100 ? 15.651 -19.663 -42.453 1.00 45.89 101 VAL A N 1
ATOM 622 C CA . VAL A 1 100 ? 14.408 -20.402 -42.556 1.00 47.80 101 VAL A CA 1
ATOM 623 C C . VAL A 1 100 ? 14.342 -21.007 -43.954 1.00 50.25 101 VAL A C 1
ATOM 624 O O . VAL A 1 100 ? 14.495 -20.298 -44.958 1.00 49.83 101 VAL A O 1
ATOM 628 N N . THR A 1 101 ? 14.177 -22.330 -44.022 1.00 52.30 102 THR A N 1
ATOM 629 C CA . THR A 1 101 ? 14.085 -23.011 -45.315 1.00 54.33 102 THR A CA 1
ATOM 630 C C . THR A 1 101 ? 12.693 -23.584 -45.483 1.00 55.88 102 THR A C 1
ATOM 631 O O . THR A 1 101 ? 12.270 -24.414 -44.688 1.00 56.02 102 THR A O 1
ATOM 635 N N . TYR A 1 102 ? 11.977 -23.106 -46.491 1.00 57.43 103 TYR A N 1
ATOM 636 C CA . TYR A 1 102 ? 10.600 -23.494 -46.795 1.00 59.74 103 TYR A CA 1
ATOM 637 C C . TYR A 1 102 ? 10.468 -24.749 -47.689 1.00 63.03 103 TYR A C 1
ATOM 638 O O . TYR A 1 102 ? 10.964 -24.781 -48.814 1.00 62.86 103 TYR A O 1
ATOM 647 N N . TYR A 1 103 ? 9.772 -25.771 -47.183 1.00 65.55 104 TYR A N 1
ATOM 648 C CA . TYR A 1 103 ? 9.555 -27.025 -47.910 1.00 68.59 104 TYR A CA 1
ATOM 649 C C . TYR A 1 103 ? 8.081 -27.200 -48.324 1.00 71.05 104 TYR A C 1
ATOM 650 O O . TYR A 1 103 ? 7.170 -27.022 -47.506 1.00 71.15 104 TYR A O 1
ATOM 659 N N . GLY A 1 104 ? 7.862 -27.567 -49.576 1.00 72.65 105 GLY A N 1
ATOM 660 C CA . GLY A 1 104 ? 6.514 -27.774 -50.085 1.00 74.84 105 GLY A CA 1
ATOM 661 C C . GLY A 1 104 ? 6.229 -29.208 -50.475 1.00 77.02 105 GLY A C 1
ATOM 662 O O . GLY A 1 104 ? 6.602 -30.145 -49.762 1.00 77.21 105 GLY A O 1
ATOM 663 N N . PRO A 1 105 ? 5.580 -29.403 -51.636 1.00 78.39 106 PRO A N 1
ATOM 664 C CA . PRO A 1 105 ? 5.259 -30.764 -52.087 1.00 79.09 106 PRO A CA 1
ATOM 665 C C . PRO A 1 105 ? 6.313 -31.326 -53.045 1.00 79.67 106 PRO A C 1
ATOM 666 O O . PRO A 1 105 ? 6.234 -31.140 -54.263 1.00 79.91 106 PRO A O 1
ATOM 670 N N . VAL A 1 111 ? 11.558 -24.534 -51.906 1.00 58.65 112 VAL A N 1
ATOM 671 C CA . VAL A 1 111 ? 10.711 -23.553 -52.599 1.00 58.67 112 VAL A CA 1
ATOM 672 C C . VAL A 1 111 ? 11.022 -22.090 -52.193 1.00 57.45 112 VAL A C 1
ATOM 673 O O . VAL A 1 111 ? 10.617 -21.159 -52.901 1.00 57.73 112 VAL A O 1
ATOM 677 N N . GLY A 1 112 ? 11.734 -21.899 -51.078 1.00 55.70 113 GLY A N 1
ATOM 678 C CA . GLY A 1 112 ? 12.101 -20.564 -50.627 1.00 54.23 113 GLY A CA 1
ATOM 679 C C . GLY A 1 112 ? 12.983 -20.516 -49.395 1.00 52.27 113 GLY A C 1
ATOM 680 O O . GLY A 1 112 ? 13.038 -21.462 -48.604 1.00 53.05 113 GLY A O 1
ATOM 681 N N . THR A 1 113 ? 13.680 -19.403 -49.220 1.00 49.67 114 THR A N 1
ATOM 682 C CA . THR A 1 113 ? 14.516 -19.183 -48.044 1.00 47.84 114 THR A CA 1
ATOM 683 C C . THR A 1 113 ? 14.312 -17.782 -47.519 1.00 44.97 114 THR A C 1
ATOM 684 O O . THR A 1 113 ? 14.157 -16.835 -48.296 1.00 44.47 114 THR A O 1
ATOM 688 N N . ALA A 1 114 ? 14.387 -17.635 -46.199 1.00 42.98 115 ALA A N 1
ATOM 689 C CA . ALA A 1 114 ? 14.301 -16.320 -45.575 1.00 41.41 115 ALA A CA 1
ATOM 690 C C . ALA A 1 114 ? 15.454 -16.206 -44.574 1.00 38.94 115 ALA A C 1
ATOM 691 O O . ALA A 1 114 ? 15.759 -17.179 -43.876 1.00 39.28 115 ALA A O 1
ATOM 693 N N . VAL A 1 115 ? 16.138 -15.051 -44.543 1.00 36.30 116 VAL A N 1
ATOM 694 C CA . VAL A 1 115 ? 17.302 -14.894 -43.672 1.00 34.69 116 VAL A CA 1
ATOM 695 C C . VAL A 1 115 ? 17.230 -13.654 -42.753 1.00 31.88 116 VAL A C 1
ATOM 696 O O . VAL A 1 115 ? 16.733 -12.593 -43.135 1.00 30.62 116 VAL A O 1
ATOM 700 N N . LEU A 1 116 ? 17.759 -13.802 -41.545 1.00 30.78 117 LEU A N 1
ATOM 701 C CA . LEU A 1 116 ? 17.859 -12.715 -40.584 1.00 30.22 117 LEU A CA 1
ATOM 702 C C . LEU A 1 116 ? 19.296 -12.679 -40.080 1.00 29.40 117 LEU A C 1
ATOM 703 O O . LEU A 1 116 ? 19.782 -13.685 -39.567 1.00 30.11 117 LEU A O 1
ATOM 708 N N . TYR A 1 117 ? 19.964 -11.534 -40.230 1.00 27.46 118 TYR A N 1
ATOM 709 C CA . TYR A 1 117 ? 21.275 -11.321 -39.669 1.00 27.79 118 TYR A CA 1
ATOM 710 C C . TYR A 1 117 ? 21.097 -10.549 -38.367 1.00 26.89 118 TYR A C 1
ATOM 711 O O . TYR A 1 117 ? 20.383 -9.544 -38.316 1.00 26.70 118 TYR A O 1
ATOM 720 N N . LEU A 1 118 ? 21.794 -10.985 -37.349 1.00 26.13 119 LEU A N 1
ATOM 721 C CA . LEU A 1 118 ? 21.672 -10.407 -36.024 1.00 25.91 119 LEU A CA 1
ATOM 722 C C . LEU A 1 118 ? 22.961 -9.832 -35.495 1.00 25.56 119 LEU A C 1
ATOM 723 O O . LEU A 1 118 ? 24.066 -10.355 -35.737 1.00 25.59 119 LEU A O 1
ATOM 728 N N . THR A 1 119 ? 22.823 -8.745 -34.757 1.00 24.16 120 THR A N 1
ATOM 729 C CA . THR A 1 119 ? 23.946 -8.169 -34.043 1.00 23.77 120 THR A CA 1
ATOM 730 C C . THR A 1 119 ? 23.453 -7.969 -32.605 1.00 22.85 120 THR A C 1
ATOM 731 O O . THR A 1 119 ? 22.483 -7.255 -32.392 1.00 22.00 120 THR A O 1
ATOM 735 N N . GLY A 1 120 ? 24.076 -8.652 -31.672 1.00 23.61 121 GLY A N 1
ATOM 736 C CA . GLY A 1 120 ? 23.702 -8.577 -30.280 1.00 24.42 121 GLY A CA 1
ATOM 737 C C . GLY A 1 120 ? 24.498 -7.557 -29.503 1.00 23.93 121 GLY A C 1
ATOM 738 O O . GLY A 1 120 ? 25.719 -7.484 -29.639 1.00 24.23 121 GLY A O 1
ATOM 739 N N . ILE A 1 121 ? 23.806 -6.696 -28.754 1.00 22.24 122 ILE A N 1
ATOM 740 C CA . ILE A 1 121 ? 24.499 -5.721 -27.895 1.00 22.44 122 ILE A CA 1
ATOM 741 C C . ILE A 1 121 ? 23.990 -5.905 -26.476 1.00 22.23 122 ILE A C 1
ATOM 742 O O . ILE A 1 121 ? 22.877 -6.387 -26.287 1.00 22.58 122 ILE A O 1
ATOM 747 N N . GLU A 1 122 ? 24.769 -5.489 -25.496 1.00 20.79 123 GLU A N 1
ATOM 748 C CA . GLU A 1 122 ? 24.330 -5.502 -24.117 1.00 21.86 123 GLU A CA 1
ATOM 749 C C . GLU A 1 122 ? 24.054 -4.056 -23.709 1.00 23.19 123 GLU A C 1
ATOM 750 O O . GLU A 1 122 ? 24.870 -3.192 -23.995 1.00 23.45 123 GLU A O 1
ATOM 756 N N . VAL A 1 123 ? 22.922 -3.785 -23.044 1.00 23.04 124 VAL A N 1
ATOM 757 C CA . VAL A 1 123 ? 22.650 -2.463 -22.502 1.00 24.26 124 VAL A CA 1
ATOM 758 C C . VAL A 1 123 ? 22.011 -2.776 -21.189 1.00 25.23 124 VAL A C 1
ATOM 759 O O . VAL A 1 123 ? 20.809 -3.096 -21.178 1.00 25.51 124 VAL A O 1
ATOM 763 N N . SER A 1 124 ? 22.786 -2.706 -20.075 1.00 24.65 125 SER A N 1
ATOM 764 C CA . SER A 1 124 ? 22.149 -3.044 -18.803 1.00 26.04 125 SER A CA 1
ATOM 765 C C . SER A 1 124 ? 22.576 -2.230 -17.597 1.00 25.41 125 SER A C 1
ATOM 766 O O . SER A 1 124 ? 23.751 -1.927 -17.423 1.00 26.10 125 SER A O 1
ATOM 769 N N . LEU A 1 125 ? 21.597 -1.923 -16.739 1.00 24.34 126 LEU A N 1
ATOM 770 C CA . LEU A 1 125 ? 21.798 -1.292 -15.439 1.00 24.87 126 LEU A CA 1
ATOM 771 C C . LEU A 1 125 ? 21.650 -2.459 -14.406 1.00 23.15 126 LEU A C 1
ATOM 772 O O . LEU A 1 125 ? 20.689 -3.238 -14.509 1.00 21.72 126 LEU A O 1
ATOM 777 N N . GLU A 1 126 ? 22.593 -2.602 -13.460 1.00 22.53 127 GLU A N 1
ATOM 778 C CA . GLU A 1 126 ? 22.494 -3.654 -12.456 1.00 22.57 127 GLU A CA 1
ATOM 779 C C . GLU A 1 126 ? 22.708 -3.113 -11.050 1.00 22.26 127 GLU A C 1
ATOM 780 O O . GLU A 1 126 ? 23.429 -2.142 -10.842 1.00 22.59 127 GLU A O 1
ATOM 786 N N . VAL A 1 127 ? 22.046 -3.717 -10.081 1.00 21.53 128 VAL A N 1
ATOM 787 C CA . VAL A 1 127 ? 22.142 -3.307 -8.677 1.00 21.41 128 VAL A CA 1
ATOM 788 C C . VAL A 1 127 ? 22.256 -4.569 -7.796 1.00 21.70 128 VAL A C 1
ATOM 789 O O . VAL A 1 127 ? 22.282 -5.692 -8.308 1.00 21.57 128 VAL A O 1
ATOM 793 N N . ASP A 1 128 ? 22.290 -4.389 -6.463 1.00 21.65 129 ASP A N 1
ATOM 794 C CA . ASP A 1 128 ? 22.319 -5.485 -5.528 1.00 22.88 129 ASP A CA 1
ATOM 795 C C . ASP A 1 128 ? 20.887 -5.947 -5.306 1.00 23.09 129 ASP A C 1
ATOM 796 O O . ASP A 1 128 ? 20.305 -5.810 -4.223 1.00 23.38 129 ASP A O 1
ATOM 801 N N . ILE A 1 129 ? 20.342 -6.536 -6.330 1.00 22.64 130 ILE A N 1
ATOM 802 C CA . ILE A 1 129 ? 18.982 -7.000 -6.391 1.00 22.57 130 ILE A CA 1
ATOM 803 C C . ILE A 1 129 ? 18.691 -8.162 -5.466 1.00 23.96 130 ILE A C 1
ATOM 804 O O . ILE A 1 129 ? 17.552 -8.283 -5.019 1.00 24.24 130 ILE A O 1
ATOM 809 N N . TYR A 1 130 ? 19.680 -9.014 -5.189 1.00 25.09 131 TYR A N 1
ATOM 810 C CA . TYR A 1 130 ? 19.443 -10.142 -4.281 1.00 27.53 131 TYR A CA 1
ATOM 811 C C . TYR A 1 130 ? 19.811 -9.821 -2.822 1.00 29.49 131 TYR A C 1
ATOM 812 O O . TYR A 1 130 ? 19.822 -10.729 -1.984 1.00 29.92 131 TYR A O 1
ATOM 821 N N . ARG A 1 131 ? 20.067 -8.520 -2.518 1.00 29.98 132 ARG A N 1
ATOM 822 C CA . ARG A 1 131 ? 20.366 -8.017 -1.182 1.00 30.25 132 ARG A CA 1
ATOM 823 C C . ARG A 1 131 ? 21.525 -8.798 -0.549 1.00 31.30 132 ARG A C 1
ATOM 824 O O . ARG A 1 131 ? 21.431 -9.201 0.613 1.00 31.44 132 ARG A O 1
ATOM 832 N N . ASN A 1 132 ? 22.604 -9.031 -1.319 1.00 31.48 133 ASN A N 1
ATOM 833 C CA . ASN A 1 132 ? 23.787 -9.755 -0.843 1.00 33.16 133 ASN A CA 1
ATOM 834 C C . ASN A 1 132 ? 25.008 -8.879 -0.543 1.00 35.30 133 ASN A C 1
ATOM 835 O O . ASN A 1 132 ? 26.041 -9.406 -0.137 1.00 35.87 133 ASN A O 1
ATOM 840 N N . GLY A 1 133 ? 24.902 -7.572 -0.741 1.00 35.57 134 GLY A N 1
ATOM 841 C CA . GLY A 1 133 ? 26.007 -6.663 -0.468 1.00 36.63 134 GLY A CA 1
ATOM 842 C C . GLY A 1 133 ? 26.876 -6.320 -1.658 1.00 37.87 134 GLY A C 1
ATOM 843 O O . GLY A 1 133 ? 27.832 -5.552 -1.530 1.00 39.00 134 GLY A O 1
ATOM 844 N N . GLN A 1 134 ? 26.578 -6.891 -2.812 1.00 37.73 135 GLN A N 1
ATOM 845 C CA . GLN A 1 134 ? 27.286 -6.585 -4.044 1.00 38.01 135 GLN A CA 1
ATOM 846 C C . GLN A 1 134 ? 26.295 -6.536 -5.216 1.00 37.46 135 GLN A C 1
ATOM 847 O O . GLN A 1 134 ? 25.251 -7.188 -5.188 1.00 38.59 135 GLN A O 1
ATOM 853 N N . VAL A 1 135 ? 26.647 -5.810 -6.269 1.00 36.10 136 VAL A N 1
ATOM 854 C CA . VAL A 1 135 ? 25.846 -5.774 -7.479 1.00 35.99 136 VAL A CA 1
ATOM 855 C C . VAL A 1 135 ? 25.926 -7.164 -8.124 1.00 37.06 136 VAL A C 1
ATOM 856 O O . VAL A 1 135 ? 27.020 -7.695 -8.291 1.00 37.20 136 VAL A O 1
ATOM 860 N N . GLU A 1 136 ? 24.778 -7.770 -8.411 1.00 36.72 137 GLU A N 1
ATOM 861 C CA . GLU A 1 136 ? 24.719 -9.032 -9.133 1.00 36.55 137 GLU A CA 1
ATOM 862 C C . GLU A 1 136 ? 23.850 -8.824 -10.392 1.00 36.76 137 GLU A C 1
ATOM 863 O O . GLU A 1 136 ? 22.963 -7.965 -10.411 1.00 36.60 137 GLU A O 1
ATOM 869 N N . MET A 1 137 ? 24.108 -9.612 -11.436 1.00 36.96 138 MET A N 1
ATOM 870 C CA . MET A 1 137 ? 23.351 -9.588 -12.679 1.00 37.40 138 MET A CA 1
ATOM 871 C C . MET A 1 137 ? 21.942 -10.147 -12.424 1.00 36.93 138 MET A C 1
ATOM 872 O O . MET A 1 137 ? 21.796 -11.239 -11.872 1.00 36.98 138 MET A O 1
ATOM 877 N N . SER A 1 138 ? 20.916 -9.401 -12.834 1.00 36.36 139 SER A N 1
ATOM 878 C CA . SER A 1 138 ? 19.541 -9.852 -12.670 1.00 36.93 139 SER A CA 1
ATOM 879 C C . SER A 1 138 ? 19.205 -10.890 -13.722 1.00 38.00 139 SER A C 1
ATOM 880 O O . SER A 1 138 ? 19.653 -10.796 -14.861 1.00 38.71 139 SER A O 1
ATOM 883 N N . SER A 1 139 ? 18.462 -11.921 -13.313 1.00 38.23 140 SER A N 1
ATOM 884 C CA . SER A 1 139 ? 18.080 -13.055 -14.165 1.00 38.59 140 SER A CA 1
ATOM 885 C C . SER A 1 139 ? 17.048 -12.702 -15.253 1.00 37.98 140 SER A C 1
ATOM 886 O O . SER A 1 139 ? 16.915 -13.440 -16.236 1.00 40.06 140 SER A O 1
ATOM 889 N N . ASP A 1 140 ? 16.331 -11.585 -15.091 1.00 34.98 141 ASP A N 1
ATOM 890 C CA . ASP A 1 140 ? 15.271 -11.217 -15.998 1.00 33.30 141 ASP A CA 1
ATOM 891 C C . ASP A 1 140 ? 15.066 -9.699 -16.063 1.00 30.45 141 ASP A C 1
ATOM 892 O O . ASP A 1 140 ? 14.901 -9.054 -15.029 1.00 29.30 141 ASP A O 1
ATOM 897 N N . LYS A 1 141 ? 14.983 -9.148 -17.294 1.00 28.29 142 LYS A N 1
ATOM 898 C CA . LYS A 1 141 ? 14.770 -7.720 -17.566 1.00 26.83 142 LYS A CA 1
ATOM 899 C C . LYS A 1 141 ? 13.454 -7.162 -17.038 1.00 25.84 142 LYS A C 1
ATOM 900 O O . LYS A 1 141 ? 13.355 -5.940 -16.877 1.00 26.27 142 LYS A O 1
ATOM 906 N N . GLN A 1 142 ? 12.408 -8.003 -16.892 1.00 24.49 143 GLN A N 1
ATOM 907 C CA . GLN A 1 142 ? 11.141 -7.489 -16.403 1.00 25.25 143 GLN A CA 1
ATOM 908 C C . GLN A 1 142 ? 11.017 -7.633 -14.894 1.00 26.25 143 GLN A C 1
ATOM 909 O O . GLN A 1 142 ? 10.576 -6.683 -14.244 1.00 26.40 143 GLN A O 1
ATOM 915 N N . ALA A 1 143 ? 11.448 -8.774 -14.331 1.00 26.84 144 ALA A N 1
ATOM 916 C CA . ALA A 1 143 ? 11.421 -9.001 -12.878 1.00 27.89 144 ALA A CA 1
ATOM 917 C C . ALA A 1 143 ? 12.224 -7.939 -12.110 1.00 27.53 144 ALA A C 1
ATOM 918 O O . ALA A 1 143 ? 11.869 -7.592 -10.982 1.00 28.23 144 ALA A O 1
ATOM 920 N N . LYS A 1 144 ? 13.273 -7.399 -12.721 1.00 26.21 145 LYS A N 1
ATOM 921 C CA . LYS A 1 144 ? 14.149 -6.411 -12.102 1.00 25.84 145 LYS A CA 1
ATOM 922 C C . LYS A 1 144 ? 13.502 -5.051 -11.852 1.00 25.31 145 LYS A C 1
ATOM 923 O O . LYS A 1 144 ? 14.006 -4.297 -11.021 1.00 26.58 145 LYS A O 1
ATOM 929 N N . LYS A 1 145 ? 12.377 -4.758 -12.483 1.00 24.11 146 LYS A N 1
ATOM 930 C CA . LYS A 1 145 ? 11.631 -3.531 -12.200 1.00 23.74 146 LYS A CA 1
ATOM 931 C C . LYS A 1 145 ? 10.712 -3.693 -10.979 1.00 23.83 146 LYS A C 1
ATOM 932 O O . LYS A 1 145 ? 10.054 -2.724 -10.591 1.00 24.59 146 LYS A O 1
ATOM 938 N N . LYS A 1 146 ? 10.595 -4.909 -10.427 1.00 22.81 147 LYS A N 1
ATOM 939 C CA . LYS A 1 146 ? 9.721 -5.151 -9.302 1.00 23.17 147 LYS A CA 1
ATOM 940 C C . LYS A 1 146 ? 10.506 -5.246 -8.002 1.00 23.36 147 LYS A C 1
ATOM 941 O O . LYS A 1 146 ? 11.622 -5.747 -7.986 1.00 24.09 147 LYS A O 1
ATOM 947 N N . TRP A 1 147 ? 9.898 -4.812 -6.902 1.00 23.40 148 TRP A N 1
ATOM 948 C CA . TRP A 1 147 ? 10.537 -4.881 -5.590 1.00 23.06 148 TRP A CA 1
ATOM 949 C C . TRP A 1 147 ? 9.627 -5.752 -4.736 1.00 24.87 148 TRP A C 1
ATOM 950 O O . TRP A 1 147 ? 8.492 -5.356 -4.431 1.00 26.41 148 TRP A O 1
ATOM 961 N N . ILE A 1 148 ? 10.098 -6.948 -4.387 1.00 24.25 149 ILE A N 1
ATOM 962 C CA . ILE A 1 148 ? 9.302 -7.938 -3.664 1.00 24.15 149 ILE A CA 1
ATOM 963 C C . ILE A 1 148 ? 9.778 -8.091 -2.256 1.00 23.84 149 ILE A C 1
ATOM 964 O O . ILE A 1 148 ? 10.969 -8.343 -2.048 1.00 23.99 149 ILE A O 1
ATOM 969 N N . TRP A 1 149 ? 8.856 -7.961 -1.270 1.00 23.88 150 TRP A N 1
ATOM 970 C CA . TRP A 1 149 ? 9.193 -8.131 0.144 1.00 25.43 150 TRP A CA 1
ATOM 971 C C . TRP A 1 149 ? 9.398 -9.625 0.491 1.00 27.84 150 TRP A C 1
ATOM 972 O O . TRP A 1 149 ? 8.844 -10.500 -0.188 1.00 28.18 150 TRP A O 1
ATOM 983 N N . GLY A 1 150 ? 10.120 -9.903 1.580 1.00 28.74 151 GLY A N 1
ATOM 984 C CA . GLY A 1 150 ? 10.258 -11.270 2.062 1.00 30.23 151 GLY A CA 1
ATOM 985 C C . GLY A 1 150 ? 11.542 -11.995 1.739 1.00 32.74 151 GLY A C 1
ATOM 986 O O . GLY A 1 150 ? 12.335 -11.569 0.897 1.00 32.70 151 GLY A O 1
ATOM 987 N N . PRO A 1 151 ? 11.711 -13.177 2.344 1.00 34.94 152 PRO A N 1
ATOM 988 C CA . PRO A 1 151 ? 12.938 -13.955 2.109 1.00 35.79 152 PRO A CA 1
ATOM 989 C C . PRO A 1 151 ? 13.040 -14.473 0.683 1.00 36.82 152 PRO A C 1
ATOM 990 O O . PRO A 1 151 ? 14.139 -14.499 0.130 1.00 37.99 152 PRO A O 1
ATOM 994 N N . SER A 1 152 ? 11.903 -14.818 0.064 1.00 36.70 153 SER A N 1
ATOM 995 C CA . SER A 1 152 ? 11.919 -15.227 -1.345 1.00 36.86 153 SER A CA 1
ATOM 996 C C . SER A 1 152 ? 11.664 -14.027 -2.309 1.00 35.40 153 SER A C 1
ATOM 997 O O . SER A 1 152 ? 11.340 -14.218 -3.487 1.00 35.87 153 SER A O 1
ATOM 1000 N N . GLY A 1 153 ? 11.870 -12.811 -1.814 1.00 33.27 154 GLY A N 1
ATOM 1001 C CA . GLY A 1 153 ? 11.731 -11.604 -2.609 1.00 31.45 154 GLY A CA 1
ATOM 1002 C C . GLY A 1 153 ? 13.050 -11.186 -3.237 1.00 29.21 154 GLY A C 1
ATOM 1003 O O . GLY A 1 153 ? 14.031 -11.943 -3.246 1.00 28.72 154 GLY A O 1
ATOM 1004 N N . TRP A 1 154 ? 13.054 -9.985 -3.812 1.00 27.23 155 TRP A N 1
ATOM 1005 C CA . TRP A 1 154 ? 14.222 -9.344 -4.411 1.00 26.11 155 TRP A CA 1
ATOM 1006 C C . TRP A 1 154 ? 13.974 -7.839 -4.510 1.00 25.29 155 TRP A C 1
ATOM 1007 O O . TRP A 1 154 ? 12.852 -7.405 -4.348 1.00 26.69 155 TRP A O 1
ATOM 1018 N N . GLY A 1 155 ? 15.003 -7.062 -4.788 1.00 24.22 156 GLY A N 1
ATOM 1019 C CA . GLY A 1 155 ? 14.897 -5.619 -4.883 1.00 23.35 156 GLY A CA 1
ATOM 1020 C C . GLY A 1 155 ? 16.036 -4.956 -4.127 1.00 21.73 156 GLY A C 1
ATOM 1021 O O . GLY A 1 155 ? 16.199 -5.205 -2.933 1.00 20.71 156 GLY A O 1
ATOM 1022 N N . ALA A 1 156 ? 16.810 -4.076 -4.796 1.00 20.33 157 ALA A N 1
ATOM 1023 C CA . ALA A 1 156 ? 17.930 -3.407 -4.137 1.00 20.38 157 ALA A CA 1
ATOM 1024 C C . ALA A 1 156 ? 17.486 -2.370 -3.098 1.00 20.24 157 ALA A C 1
ATOM 1025 O O . ALA A 1 156 ? 16.388 -1.819 -3.173 1.00 18.80 157 ALA A O 1
ATOM 1027 N N . ILE A 1 157 ? 18.362 -2.092 -2.140 1.00 21.05 158 ILE A N 1
ATOM 1028 C CA . ILE A 1 157 ? 18.080 -1.169 -1.061 1.00 22.40 158 ILE A CA 1
ATOM 1029 C C . ILE A 1 157 ? 19.007 0.043 -1.070 1.00 23.31 158 ILE A C 1
ATOM 1030 O O . ILE A 1 157 ? 20.213 -0.088 -1.246 1.00 24.52 158 ILE A O 1
ATOM 1035 N N . LEU A 1 158 ? 18.434 1.207 -0.835 1.00 22.71 159 LEU A N 1
ATOM 1036 C CA . LEU A 1 158 ? 19.114 2.486 -0.769 1.00 23.67 159 LEU A CA 1
ATOM 1037 C C . LEU A 1 158 ? 19.018 3.079 0.660 1.00 23.60 159 LEU A C 1
ATOM 1038 O O . LEU A 1 158 ? 17.958 3.031 1.259 1.00 22.98 159 LEU A O 1
ATOM 1043 N N . LEU A 1 159 ? 20.098 3.663 1.182 1.00 23.51 160 LEU A N 1
ATOM 1044 C CA . LEU A 1 159 ? 20.094 4.279 2.503 1.00 24.34 160 LEU A CA 1
ATOM 1045 C C . LEU A 1 159 ? 20.047 5.802 2.372 1.00 24.19 160 LEU A C 1
ATOM 1046 O O . LEU A 1 159 ? 20.748 6.379 1.518 1.00 22.59 160 LEU A O 1
ATOM 1051 N N . VAL A 1 160 ? 19.258 6.459 3.260 1.00 23.89 161 VAL A N 1
ATOM 1052 C CA . VAL A 1 160 ? 19.204 7.907 3.331 1.00 25.78 161 VAL A CA 1
ATOM 1053 C C . VAL A 1 160 ? 20.572 8.424 3.863 1.00 27.98 161 VAL A C 1
ATOM 1054 O O . VAL A 1 160 ? 21.138 7.829 4.794 1.00 28.94 161 VAL A O 1
ATOM 1058 N N . ASN A 1 161 ? 21.078 9.538 3.305 1.00 27.73 162 ASN A N 1
ATOM 1059 C CA . ASN A 1 161 ? 22.280 10.183 3.815 1.00 28.50 162 ASN A CA 1
ATOM 1060 C C . ASN A 1 161 ? 21.842 10.902 5.081 1.00 29.49 162 ASN A C 1
ATOM 1061 O O . ASN A 1 161 ? 21.016 11.823 5.004 1.00 30.84 162 ASN A O 1
ATOM 1066 N N A CYS A 1 162 ? 22.374 10.464 6.238 0.50 28.52 163 CYS A N 1
ATOM 1067 N N B CYS A 1 162 ? 22.365 10.508 6.231 0.50 29.80 163 CYS A N 1
ATOM 1068 C CA A CYS A 1 162 ? 22.102 11.012 7.573 0.50 28.77 163 CYS A CA 1
ATOM 1069 C CA B CYS A 1 162 ? 22.026 11.198 7.472 0.50 31.28 163 CYS A CA 1
ATOM 1070 C C A CYS A 1 162 ? 23.340 11.746 8.113 0.50 30.98 163 CYS A C 1
ATOM 1071 C C B CYS A 1 162 ? 23.267 11.819 8.086 0.50 32.14 163 CYS A C 1
ATOM 1072 O O A CYS A 1 162 ? 23.531 11.769 9.330 0.50 30.80 163 CYS A O 1
ATOM 1073 O O B CYS A 1 162 ? 23.385 11.869 9.306 0.50 31.96 163 CYS A O 1
ATOM 1078 N N . ASN A 1 163 ? 24.191 12.320 7.252 1.00 32.33 164 ASN A N 1
ATOM 1079 C CA . ASN A 1 163 ? 25.421 12.986 7.725 1.00 34.33 164 ASN A CA 1
ATOM 1080 C C . ASN A 1 163 ? 25.018 14.218 8.509 1.00 36.53 164 ASN A C 1
ATOM 1081 O O . ASN A 1 163 ? 24.231 15.016 8.002 1.00 36.40 164 ASN A O 1
ATOM 1086 N N . PRO A 1 164 ? 25.419 14.305 9.795 1.00 38.64 165 PRO A N 1
ATOM 1087 C CA . PRO A 1 164 ? 24.974 15.444 10.613 1.00 40.66 165 PRO A CA 1
ATOM 1088 C C . PRO A 1 164 ? 25.419 16.807 10.078 1.00 43.70 165 PRO A C 1
ATOM 1089 O O . PRO A 1 164 ? 24.796 17.811 10.423 1.00 44.63 165 PRO A O 1
ATOM 1093 N N . ALA A 1 165 ? 26.436 16.854 9.200 1.00 45.11 166 ALA A N 1
ATOM 1094 C CA . ALA A 1 165 ? 26.854 18.132 8.613 1.00 47.51 166 ALA A CA 1
ATOM 1095 C C . ALA A 1 165 ? 25.720 18.742 7.767 1.00 49.92 166 ALA A C 1
ATOM 1096 O O . ALA A 1 165 ? 25.566 19.964 7.739 1.00 50.63 166 ALA A O 1
ATOM 1098 N N . ASP A 1 166 ? 24.897 17.897 7.130 1.00 50.92 167 ASP A N 1
ATOM 1099 C CA . ASP A 1 166 ? 23.797 18.359 6.285 1.00 53.09 167 ASP A CA 1
ATOM 1100 C C . ASP A 1 166 ? 22.575 18.909 7.055 1.00 55.09 167 ASP A C 1
ATOM 1101 O O . ASP A 1 166 ? 21.602 19.324 6.428 1.00 55.61 167 ASP A O 1
ATOM 1106 N N . VAL A 1 167 ? 22.637 18.934 8.395 1.00 56.16 168 VAL A N 1
ATOM 1107 C CA . VAL A 1 167 ? 21.575 19.421 9.270 1.00 57.54 168 VAL A CA 1
ATOM 1108 C C . VAL A 1 167 ? 21.749 20.922 9.551 1.00 59.09 168 VAL A C 1
ATOM 1109 O O . VAL A 1 167 ? 22.752 21.345 10.130 1.00 58.74 168 VAL A O 1
ATOM 1113 N N . GLY A 1 168 ? 20.767 21.709 9.125 1.00 60.56 169 GLY A N 1
ATOM 1114 C CA . GLY A 1 168 ? 20.783 23.156 9.300 1.00 61.99 169 GLY A CA 1
ATOM 1115 C C . GLY A 1 168 ? 20.368 23.899 8.044 1.00 63.13 169 GLY A C 1
ATOM 1116 O O . GLY A 1 168 ? 20.610 25.102 7.915 1.00 63.75 169 GLY A O 1
ATOM 1117 N N . THR A 1 176 ? 27.569 19.540 -6.384 1.00 62.15 177 THR A N 1
ATOM 1118 C CA . THR A 1 176 ? 28.001 19.332 -7.764 1.00 63.00 177 THR A CA 1
ATOM 1119 C C . THR A 1 176 ? 29.221 18.422 -7.832 1.00 62.30 177 THR A C 1
ATOM 1120 O O . THR A 1 176 ? 29.315 17.554 -8.696 1.00 61.94 177 THR A O 1
ATOM 1124 N N . LYS A 1 177 ? 30.161 18.635 -6.923 1.00 61.73 178 LYS A N 1
ATOM 1125 C CA . LYS A 1 177 ? 31.374 17.839 -6.851 1.00 61.58 178 LYS A CA 1
ATOM 1126 C C . LYS A 1 177 ? 31.721 17.711 -5.386 1.00 60.81 178 LYS A C 1
ATOM 1127 O O . LYS A 1 177 ? 31.710 18.712 -4.662 1.00 61.31 178 LYS A O 1
ATOM 1133 N N . LYS A 1 178 ? 31.974 16.487 -4.923 1.00 59.65 179 LYS A N 1
ATOM 1134 C CA . LYS A 1 178 ? 32.261 16.257 -3.511 1.00 59.46 179 LYS A CA 1
ATOM 1135 C C . LYS A 1 178 ? 33.345 15.222 -3.308 1.00 58.41 179 LYS A C 1
ATOM 1136 O O . LYS A 1 178 ? 33.506 14.329 -4.129 1.00 58.06 179 LYS A O 1
ATOM 1142 N N . VAL A 1 179 ? 34.054 15.305 -2.183 1.00 57.59 180 VAL A N 1
ATOM 1143 C CA . VAL A 1 179 ? 35.024 14.289 -1.805 1.00 57.37 180 VAL A CA 1
ATOM 1144 C C . VAL A 1 179 ? 34.273 13.325 -0.861 1.00 57.61 180 VAL A C 1
ATOM 1145 O O . VAL A 1 179 ? 33.525 13.765 0.016 1.00 57.29 180 VAL A O 1
ATOM 1149 N N . ILE A 1 180 ? 34.379 12.018 -1.106 1.00 57.87 181 ILE A N 1
ATOM 1150 C CA . ILE A 1 180 ? 33.706 11.027 -0.267 1.00 58.26 181 ILE A CA 1
ATOM 1151 C C . ILE A 1 180 ? 34.749 10.050 0.243 1.00 58.94 181 ILE A C 1
ATOM 1152 O O . ILE A 1 180 ? 35.499 9.467 -0.541 1.00 58.69 181 ILE A O 1
ATOM 1157 N N . PHE A 1 181 ? 34.842 9.925 1.563 1.00 59.57 182 PHE A N 1
ATOM 1158 C CA . PHE A 1 181 ? 35.837 9.062 2.193 1.00 60.62 182 PHE A CA 1
ATOM 1159 C C . PHE A 1 181 ? 35.446 7.583 2.124 1.00 60.86 182 PHE A C 1
ATOM 1160 O O . PHE A 1 181 ? 34.256 7.270 2.035 1.00 60.46 182 PHE A O 1
ATOM 1168 N N . SER A 1 182 ? 36.433 6.675 2.226 1.00 60.96 183 SER A N 1
ATOM 1169 C CA . SER A 1 182 ? 36.186 5.232 2.215 1.00 61.76 183 SER A CA 1
ATOM 1170 C C . SER A 1 182 ? 35.220 4.790 3.328 1.00 62.07 183 SER A C 1
ATOM 1171 O O . SER A 1 182 ? 34.543 3.774 3.173 1.00 62.55 183 SER A O 1
ATOM 1174 N N . GLU A 1 183 ? 35.147 5.554 4.438 1.00 61.45 184 GLU A N 1
ATOM 1175 C CA . GLU A 1 183 ? 34.221 5.262 5.537 1.00 61.19 184 GLU A CA 1
ATOM 1176 C C . GLU A 1 183 ? 32.780 5.680 5.155 1.00 60.03 184 GLU A C 1
ATOM 1177 O O . GLU A 1 183 ? 31.822 5.040 5.584 1.00 60.78 184 GLU A O 1
ATOM 1183 N N . GLU A 1 184 ? 32.630 6.778 4.399 1.00 58.09 185 GLU A N 1
ATOM 1184 C CA . GLU A 1 184 ? 31.326 7.301 3.998 1.00 57.32 185 GLU A CA 1
ATOM 1185 C C . GLU A 1 184 ? 30.793 6.689 2.697 1.00 55.65 185 GLU A C 1
ATOM 1186 O O . GLU A 1 184 ? 29.588 6.649 2.503 1.00 56.19 185 GLU A O 1
ATOM 1192 N N . ILE A 1 185 ? 31.668 6.189 1.835 1.00 53.82 186 ILE A N 1
ATOM 1193 C CA . ILE A 1 185 ? 31.268 5.599 0.561 1.00 53.30 186 ILE A CA 1
ATOM 1194 C C . ILE A 1 185 ? 30.563 4.253 0.723 1.00 51.38 186 ILE A C 1
ATOM 1195 O O . ILE A 1 185 ? 29.836 3.851 -0.177 1.00 51.25 186 ILE A O 1
ATOM 1200 N N . THR A 1 186 ? 30.736 3.575 1.873 1.00 49.40 187 THR A N 1
ATOM 1201 C CA . THR A 1 186 ? 30.052 2.314 2.118 1.00 47.87 187 THR A CA 1
ATOM 1202 C C . THR A 1 186 ? 28.556 2.533 2.379 1.00 44.72 187 THR A C 1
ATOM 1203 O O . THR A 1 186 ? 27.788 1.594 2.196 1.00 45.69 187 THR A O 1
ATOM 1207 N N . ASN A 1 187 ? 28.133 3.764 2.777 1.00 40.96 188 ASN A N 1
ATOM 1208 C CA . ASN A 1 187 ? 26.724 4.119 2.956 1.00 38.70 188 ASN A CA 1
ATOM 1209 C C . ASN A 1 187 ? 25.969 4.130 1.607 1.00 36.30 188 ASN A C 1
ATOM 1210 O O . ASN A 1 187 ? 24.726 4.041 1.595 1.00 36.06 188 ASN A O 1
ATOM 1215 N N . LEU A 1 188 ? 26.695 4.341 0.489 1.00 33.78 189 LEU A N 1
ATOM 1216 C CA . LEU A 1 188 ? 26.046 4.462 -0.806 1.00 32.62 189 LEU A CA 1
ATOM 1217 C C . LEU A 1 188 ? 25.862 3.144 -1.498 1.00 31.91 189 LEU A C 1
ATOM 1218 O O . LEU A 1 188 ? 26.716 2.264 -1.387 1.00 33.10 189 LEU A O 1
ATOM 1223 N N . SER A 1 189 ? 24.789 3.033 -2.307 1.00 29.64 190 SER A N 1
ATOM 1224 C CA . SER A 1 189 ? 24.523 1.821 -3.067 1.00 28.02 190 SER A CA 1
ATOM 1225 C C . SER A 1 189 ? 25.124 1.916 -4.458 1.00 26.67 190 SER A C 1
ATOM 1226 O O . SER A 1 189 ? 25.011 2.958 -5.094 1.00 26.75 190 SER A O 1
ATOM 1229 N N . GLN A 1 190 ? 25.694 0.810 -4.955 1.00 24.62 191 GLN A N 1
ATOM 1230 C CA . GLN A 1 190 ? 26.218 0.759 -6.299 1.00 24.02 191 GLN A CA 1
ATOM 1231 C C . GLN A 1 190 ? 25.145 0.478 -7.356 1.00 23.17 191 GLN A C 1
ATOM 1232 O O . GLN A 1 190 ? 24.150 -0.220 -7.093 1.00 23.91 191 GLN A O 1
ATOM 1238 N N . MET A 1 191 ? 25.345 1.051 -8.557 1.00 21.76 192 MET A N 1
ATOM 1239 C CA . MET A 1 191 ? 24.483 0.864 -9.703 1.00 21.59 192 MET A CA 1
ATOM 1240 C C . MET A 1 191 ? 25.414 0.827 -10.879 1.00 22.42 192 MET A C 1
ATOM 1241 O O . MET A 1 191 ? 26.069 1.838 -11.176 1.00 23.20 192 MET A O 1
ATOM 1246 N N . THR A 1 192 ? 25.573 -0.347 -11.503 1.00 22.01 193 THR A N 1
ATOM 1247 C CA A THR A 1 192 ? 26.508 -0.508 -12.616 0.50 22.44 193 THR A CA 1
ATOM 1248 C CA B THR A 1 192 ? 26.516 -0.444 -12.635 0.50 22.98 193 THR A CA 1
ATOM 1249 C C . THR A 1 192 ? 25.814 -0.429 -13.972 1.00 23.26 193 THR A C 1
ATOM 1250 O O . THR A 1 192 ? 24.748 -1.007 -14.143 1.00 22.73 193 THR A O 1
ATOM 1257 N N . LEU A 1 193 ? 26.422 0.259 -14.927 1.00 23.60 194 LEU A N 1
ATOM 1258 C CA . LEU A 1 193 ? 25.908 0.353 -16.265 1.00 25.19 194 LEU A CA 1
ATOM 1259 C C . LEU A 1 193 ? 26.919 -0.374 -17.201 1.00 25.71 194 LEU A C 1
ATOM 1260 O O . LEU A 1 193 ? 28.100 -0.053 -17.207 1.00 26.22 194 LEU A O 1
ATOM 1265 N N . ASN A 1 194 ? 26.441 -1.301 -18.029 1.00 25.98 195 ASN A N 1
ATOM 1266 C CA . ASN A 1 194 ? 27.299 -2.052 -18.944 1.00 26.63 195 ASN A CA 1
ATOM 1267 C C . ASN A 1 194 ? 26.733 -1.932 -20.312 1.00 25.17 195 ASN A C 1
ATOM 1268 O O . ASN A 1 194 ? 25.550 -2.154 -20.486 1.00 23.68 195 ASN A O 1
ATOM 1273 N N . VAL A 1 195 ? 27.564 -1.629 -21.296 1.00 25.02 196 VAL A N 1
ATOM 1274 C CA . VAL A 1 195 ? 27.130 -1.531 -22.679 1.00 25.53 196 VAL A CA 1
ATOM 1275 C C . VAL A 1 195 ? 28.205 -2.216 -23.510 1.00 26.31 196 VAL A C 1
ATOM 1276 O O . VAL A 1 195 ? 29.377 -1.946 -23.279 1.00 26.77 196 VAL A O 1
ATOM 1280 N N . GLN A 1 196 ? 27.839 -3.196 -24.354 1.00 25.92 197 GLN A N 1
ATOM 1281 C CA . GLN A 1 196 ? 28.835 -3.909 -25.159 1.00 26.08 197 GLN A CA 1
ATOM 1282 C C . GLN A 1 196 ? 28.268 -4.146 -26.527 1.00 23.98 197 GLN A C 1
ATOM 1283 O O . GLN A 1 196 ? 27.184 -4.658 -26.659 1.00 22.89 197 GLN A O 1
ATOM 1289 N N . GLY A 1 197 ? 29.042 -3.874 -27.553 1.00 23.50 198 GLY A N 1
ATOM 1290 C CA . GLY A 1 197 ? 28.603 -4.122 -28.930 1.00 23.73 198 GLY A CA 1
ATOM 1291 C C . GLY A 1 197 ? 29.581 -3.578 -29.914 1.00 24.12 198 GLY A C 1
ATOM 1292 O O . GLY A 1 197 ? 30.471 -2.825 -29.548 1.00 25.14 198 GLY A O 1
ATOM 1293 N N . PRO A 1 198 ? 29.425 -3.906 -31.199 1.00 23.51 199 PRO A N 1
ATOM 1294 C CA . PRO A 1 198 ? 30.362 -3.357 -32.201 1.00 25.34 199 PRO A CA 1
ATOM 1295 C C . PRO A 1 198 ? 30.426 -1.813 -32.128 1.00 27.74 199 PRO A C 1
ATOM 1296 O O . PRO A 1 198 ? 29.381 -1.171 -32.060 1.00 27.42 199 PRO A O 1
ATOM 1300 N N . SER A 1 199 ? 31.641 -1.237 -32.110 1.00 29.44 200 SER A N 1
ATOM 1301 C CA . SER A 1 199 ? 31.923 0.211 -32.098 1.00 30.89 200 SER A CA 1
ATOM 1302 C C . SER A 1 199 ? 31.120 0.931 -33.161 1.00 30.64 200 SER A C 1
ATOM 1303 O O . SER A 1 199 ? 30.613 2.020 -32.905 1.00 31.11 200 SER A O 1
ATOM 1306 N N . CYS A 1 200 ? 30.984 0.324 -34.352 1.00 30.57 201 CYS A N 1
ATOM 1307 C CA . CYS A 1 200 ? 30.273 0.978 -35.444 1.00 31.69 201 CYS A CA 1
ATOM 1308 C C . CYS A 1 200 ? 28.759 1.030 -35.248 1.00 32.61 201 CYS A C 1
ATOM 1309 O O . CYS A 1 200 ? 28.091 1.791 -35.950 1.00 33.29 201 CYS A O 1
ATOM 1312 N N . ILE A 1 201 ? 28.216 0.225 -34.324 1.00 32.26 202 ILE A N 1
ATOM 1313 C CA . ILE A 1 201 ? 26.798 0.235 -33.990 1.00 32.41 202 ILE A CA 1
ATOM 1314 C C . ILE A 1 201 ? 26.644 1.204 -32.801 1.00 31.54 202 ILE A C 1
ATOM 1315 O O . ILE A 1 201 ? 25.848 2.139 -32.885 1.00 31.98 202 ILE A O 1
ATOM 1320 N N . LEU A 1 202 ? 27.431 1.010 -31.714 1.00 29.72 203 LEU A N 1
ATOM 1321 C CA . LEU A 1 202 ? 27.328 1.859 -30.533 1.00 29.26 203 LEU A CA 1
ATOM 1322 C C . LEU A 1 202 ? 27.508 3.362 -30.848 1.00 29.74 203 LEU A C 1
ATOM 1323 O O . LEU A 1 202 ? 26.771 4.187 -30.306 1.00 28.88 203 LEU A O 1
ATOM 1328 N N . LYS A 1 203 ? 28.419 3.718 -31.804 1.00 29.71 204 LYS A N 1
ATOM 1329 C CA . LYS A 1 203 ? 28.628 5.127 -32.151 1.00 30.26 204 LYS A CA 1
ATOM 1330 C C . LYS A 1 203 ? 27.407 5.784 -32.739 1.00 30.89 204 LYS A C 1
ATOM 1331 O O . LYS A 1 203 ? 27.358 7.005 -32.733 1.00 32.03 204 LYS A O 1
ATOM 1337 N N . LYS A 1 204 ? 26.413 5.016 -33.227 1.00 30.97 205 LYS A N 1
ATOM 1338 C CA . LYS A 1 204 ? 25.157 5.600 -33.742 1.00 31.85 205 LYS A CA 1
ATOM 1339 C C . LYS A 1 204 ? 24.260 6.144 -32.608 1.00 31.71 205 LYS A C 1
ATOM 1340 O O . LYS A 1 204 ? 23.286 6.845 -32.879 1.00 31.84 205 LYS A O 1
ATOM 1346 N N . TYR A 1 205 ? 24.506 5.716 -31.374 1.00 31.28 206 TYR A N 1
ATOM 1347 C CA . TYR A 1 205 ? 23.620 6.051 -30.263 1.00 30.81 206 TYR A CA 1
ATOM 1348 C C . TYR A 1 205 ? 24.285 6.864 -29.181 1.00 29.71 206 TYR A C 1
ATOM 1349 O O . TYR A 1 205 ? 25.513 7.006 -29.115 1.00 29.06 206 TYR A O 1
ATOM 1358 N N . ARG A 1 206 ? 23.457 7.378 -28.303 1.00 29.07 207 ARG A N 1
ATOM 1359 C CA . ARG A 1 206 ? 23.853 8.133 -27.121 1.00 30.34 207 ARG A CA 1
ATOM 1360 C C . ARG A 1 206 ? 23.171 7.429 -25.899 1.00 28.95 207 ARG A C 1
ATOM 1361 O O . ARG A 1 206 ? 22.119 6.826 -26.069 1.00 28.43 207 ARG A O 1
ATOM 1369 N N . LEU A 1 207 ? 23.741 7.513 -24.702 1.00 28.30 208 LEU A N 1
ATOM 1370 C CA . LEU A 1 207 ? 23.116 6.934 -23.514 1.00 29.11 208 LEU A CA 1
ATOM 1371 C C . LEU A 1 207 ? 22.596 8.048 -22.642 1.00 28.01 208 LEU A C 1
ATOM 1372 O O . LEU A 1 207 ? 23.262 9.080 -22.489 1.00 28.57 208 LEU A O 1
ATOM 1377 N N . VAL A 1 208 ? 21.427 7.850 -22.054 1.00 26.37 209 VAL A N 1
ATOM 1378 C CA . VAL A 1 208 ? 20.900 8.827 -21.120 1.00 26.55 209 VAL A CA 1
ATOM 1379 C C . VAL A 1 208 ? 20.534 8.088 -19.851 1.00 26.98 209 VAL A C 1
ATOM 1380 O O . VAL A 1 208 ? 19.635 7.253 -19.886 1.00 27.49 209 VAL A O 1
ATOM 1384 N N . LEU A 1 209 ? 21.213 8.386 -18.735 1.00 26.66 210 LEU A N 1
ATOM 1385 C CA . LEU A 1 209 ? 20.871 7.823 -17.419 1.00 26.23 210 LEU A CA 1
ATOM 1386 C C . LEU A 1 209 ? 19.845 8.779 -16.835 1.00 26.71 210 LEU A C 1
ATOM 1387 O O . LEU A 1 209 ? 20.108 9.976 -16.832 1.00 27.35 210 LEU A O 1
ATOM 1392 N N . HIS A 1 210 ? 18.659 8.290 -16.401 1.00 25.86 211 HIS A N 1
ATOM 1393 C CA . HIS A 1 210 ? 17.591 9.180 -15.959 1.00 25.28 211 HIS A CA 1
ATOM 1394 C C . HIS A 1 210 ? 16.590 8.563 -15.013 1.00 25.69 211 HIS A C 1
ATOM 1395 O O . HIS A 1 210 ? 16.559 7.354 -14.793 1.00 25.13 211 HIS A O 1
ATOM 1402 N N . THR A 1 211 ? 15.731 9.420 -14.471 1.00 27.13 212 THR A N 1
ATOM 1403 C CA . THR A 1 211 ? 14.609 9.107 -13.589 1.00 29.10 212 THR A CA 1
ATOM 1404 C C . THR A 1 211 ? 13.601 10.274 -13.746 1.00 30.02 212 THR A C 1
ATOM 1405 O O . THR A 1 211 ? 13.940 11.307 -14.343 1.00 30.11 212 THR A O 1
ATOM 1409 N N . SER A 1 212 ? 12.375 10.119 -13.232 1.00 30.49 213 SER A N 1
ATOM 1410 C CA . SER A 1 212 ? 11.375 11.187 -13.340 1.00 31.21 213 SER A CA 1
ATOM 1411 C C . SER A 1 212 ? 11.768 12.412 -12.464 1.00 33.16 213 SER A C 1
ATOM 1412 O O . SER A 1 212 ? 12.552 12.281 -11.510 1.00 33.03 213 SER A O 1
ATOM 1415 N N . LYS A 1 213 ? 11.208 13.599 -12.773 1.00 34.73 214 LYS A N 1
ATOM 1416 C CA . LYS A 1 213 ? 11.459 14.823 -11.999 1.00 36.61 214 LYS A CA 1
ATOM 1417 C C . LYS A 1 213 ? 11.159 14.618 -10.510 1.00 37.03 214 LYS A C 1
ATOM 1418 O O . LYS A 1 213 ? 11.961 15.002 -9.664 1.00 38.00 214 LYS A O 1
ATOM 1424 N N . GLU A 1 214 ? 10.038 13.961 -10.192 1.00 36.46 215 GLU A N 1
ATOM 1425 C CA . GLU A 1 214 ? 9.640 13.724 -8.809 1.00 36.62 215 GLU A CA 1
ATOM 1426 C C . GLU A 1 214 ? 10.623 12.793 -8.069 1.00 35.50 215 GLU A C 1
ATOM 1427 O O . GLU A 1 214 ? 11.082 13.149 -6.984 1.00 35.65 215 GLU A O 1
ATOM 1433 N N . GLU A 1 215 ? 11.017 11.654 -8.688 1.00 34.53 216 GLU A N 1
ATOM 1434 C CA . GLU A 1 215 ? 11.981 10.702 -8.110 1.00 33.68 216 GLU A CA 1
ATOM 1435 C C . GLU A 1 215 ? 13.378 11.328 -7.906 1.00 33.52 216 GLU A C 1
ATOM 1436 O O . GLU A 1 215 ? 14.039 11.022 -6.926 1.00 33.42 216 GLU A O 1
ATOM 1442 N N . SER A 1 216 ? 13.798 12.227 -8.807 1.00 33.43 217 SER A N 1
ATOM 1443 C CA . SER A 1 216 ? 15.087 12.908 -8.711 1.00 33.77 217 SER A CA 1
ATOM 1444 C C . SER A 1 216 ? 15.206 13.771 -7.472 1.00 32.34 217 SER A C 1
ATOM 1445 O O . SER A 1 216 ? 16.318 13.949 -6.986 1.00 31.58 217 SER A O 1
ATOM 1448 N N . LYS A 1 217 ? 14.068 14.267 -6.913 1.00 31.93 218 LYS A N 1
ATOM 1449 C CA . LYS A 1 217 ? 14.105 15.035 -5.652 1.00 31.35 218 LYS A CA 1
ATOM 1450 C C . LYS A 1 217 ? 14.380 14.132 -4.445 1.00 30.78 218 LYS A C 1
ATOM 1451 O O . LYS A 1 217 ? 14.594 14.652 -3.354 1.00 31.66 218 LYS A O 1
ATOM 1457 N N . LYS A 1 218 ? 14.306 12.804 -4.600 1.00 29.80 219 LYS A N 1
ATOM 1458 C CA . LYS A 1 218 ? 14.412 11.844 -3.504 1.00 29.67 219 LYS A CA 1
ATOM 1459 C C . LYS A 1 218 ? 15.745 11.147 -3.362 1.00 28.59 219 LYS A C 1
ATOM 1460 O O . LYS A 1 218 ? 15.928 10.424 -2.386 1.00 27.70 219 LYS A O 1
ATOM 1466 N N . ALA A 1 219 ? 16.669 11.301 -4.334 1.00 28.04 220 ALA A N 1
ATOM 1467 C CA . ALA A 1 219 ? 17.977 10.643 -4.223 1.00 28.13 220 ALA A CA 1
ATOM 1468 C C . ALA A 1 219 ? 19.074 11.382 -5.028 1.00 28.81 220 ALA A C 1
ATOM 1469 O O . ALA A 1 219 ? 18.768 12.253 -5.849 1.00 28.67 220 ALA A O 1
ATOM 1471 N N . ARG A 1 220 ? 20.348 11.053 -4.779 1.00 28.68 221 ARG A N 1
ATOM 1472 C CA . ARG A 1 220 ? 21.451 11.633 -5.504 1.00 29.08 221 ARG A CA 1
ATOM 1473 C C . ARG A 1 220 ? 22.313 10.504 -6.066 1.00 29.49 221 ARG A C 1
ATOM 1474 O O . ARG A 1 220 ? 22.466 9.453 -5.433 1.00 29.42 221 ARG A O 1
ATOM 1482 N N . VAL A 1 221 ? 22.807 10.693 -7.306 1.00 28.77 222 VAL A N 1
ATOM 1483 C CA . VAL A 1 221 ? 23.661 9.715 -7.971 1.00 28.51 222 VAL A CA 1
ATOM 1484 C C . VAL A 1 221 ? 25.025 10.355 -8.233 1.00 28.99 222 VAL A C 1
ATOM 1485 O O . VAL A 1 221 ? 25.101 11.490 -8.702 1.00 28.96 222 VAL A O 1
ATOM 1489 N N . TYR A 1 222 ? 26.089 9.669 -7.852 1.00 29.75 223 TYR A N 1
ATOM 1490 C CA . TYR A 1 222 ? 27.437 10.197 -8.001 1.00 30.97 223 TYR A CA 1
ATOM 1491 C C . TYR A 1 222 ? 28.283 9.308 -8.895 1.00 31.58 223 TYR A C 1
ATOM 1492 O O . TYR A 1 222 ? 28.083 8.102 -8.952 1.00 30.65 223 TYR A O 1
ATOM 1501 N N . TRP A 1 223 ? 29.269 9.907 -9.538 1.00 33.44 224 TRP A N 1
ATOM 1502 C CA . TRP A 1 223 ? 30.165 9.234 -10.453 1.00 36.64 224 TRP A CA 1
ATOM 1503 C C . TRP A 1 223 ? 31.612 9.611 -10.063 1.00 37.49 224 TRP A C 1
ATOM 1504 O O . TRP A 1 223 ? 31.938 10.790 -10.009 1.00 36.43 224 TRP A O 1
ATOM 1515 N N . PRO A 1 224 ? 32.450 8.626 -9.710 1.00 38.86 225 PRO A N 1
ATOM 1516 C CA . PRO A 1 224 ? 33.816 8.946 -9.278 1.00 41.05 225 PRO A CA 1
ATOM 1517 C C . PRO A 1 224 ? 34.741 9.413 -10.406 1.00 44.21 225 PRO A C 1
ATOM 1518 O O . PRO A 1 224 ? 34.626 8.970 -11.553 1.00 44.71 225 PRO A O 1
ATOM 1522 N N . GLN A 1 225 ? 35.647 10.330 -10.088 1.00 46.48 226 GLN A N 1
ATOM 1523 C CA . GLN A 1 225 ? 36.607 10.847 -11.068 1.00 48.90 226 GLN A CA 1
ATOM 1524 C C . GLN A 1 225 ? 37.745 9.871 -11.292 1.00 50.07 226 GLN A C 1
ATOM 1525 O O . GLN A 1 225 ? 38.117 9.642 -12.448 1.00 51.19 226 GLN A O 1
ATOM 1531 N N . SER A 1 230 ? 38.212 9.931 -2.547 1.00 53.39 231 SER A N 1
ATOM 1532 C CA . SER A 1 230 ? 38.089 10.197 -3.995 1.00 53.53 231 SER A CA 1
ATOM 1533 C C . SER A 1 230 ? 37.078 11.336 -4.289 1.00 52.00 231 SER A C 1
ATOM 1534 O O . SER A 1 230 ? 36.260 11.688 -3.436 1.00 51.86 231 SER A O 1
ATOM 1537 N N . THR A 1 231 ? 37.182 11.949 -5.469 1.00 50.79 232 THR A N 1
ATOM 1538 C CA . THR A 1 231 ? 36.284 13.031 -5.881 1.00 50.11 232 THR A CA 1
ATOM 1539 C C . THR A 1 231 ? 35.154 12.446 -6.722 1.00 47.74 232 THR A C 1
ATOM 1540 O O . THR A 1 231 ? 35.437 11.760 -7.701 1.00 47.98 232 THR A O 1
ATOM 1544 N N . PHE A 1 232 ? 33.895 12.761 -6.380 1.00 45.15 233 PHE A N 1
ATOM 1545 C CA . PHE A 1 232 ? 32.681 12.282 -7.045 1.00 43.71 233 PHE A CA 1
ATOM 1546 C C . PHE A 1 232 ? 31.839 13.434 -7.617 1.00 41.87 233 PHE A C 1
ATOM 1547 O O . PHE A 1 232 ? 31.521 14.396 -6.916 1.00 42.10 233 PHE A O 1
ATOM 1555 N N . GLU A 1 233 ? 31.437 13.302 -8.872 1.00 40.11 234 GLU A N 1
ATOM 1556 C CA . GLU A 1 233 ? 30.606 14.266 -9.589 1.00 39.19 234 GLU A CA 1
ATOM 1557 C C . GLU A 1 233 ? 29.139 13.890 -9.426 1.00 37.09 234 GLU A C 1
ATOM 1558 O O . GLU A 1 233 ? 28.800 12.734 -9.626 1.00 37.06 234 GLU A O 1
ATOM 1564 N N . LEU A 1 234 ? 28.272 14.855 -9.100 1.00 35.56 235 LEU A N 1
ATOM 1565 C CA . LEU A 1 234 ? 26.832 14.614 -8.963 1.00 34.95 235 LEU A CA 1
ATOM 1566 C C . LEU A 1 234 ? 26.246 14.553 -10.376 1.00 34.31 235 LEU A C 1
ATOM 1567 O O . LEU A 1 234 ? 26.347 15.534 -11.130 1.00 35.55 235 LEU A O 1
ATOM 1572 N N . VAL A 1 235 ? 25.742 13.373 -10.781 1.00 31.38 236 VAL A N 1
ATOM 1573 C CA . VAL A 1 235 ? 25.199 13.219 -12.119 1.00 29.01 236 VAL A CA 1
ATOM 1574 C C . VAL A 1 235 ? 23.681 13.321 -12.136 1.00 28.39 236 VAL A C 1
ATOM 1575 O O . VAL A 1 235 ? 23.117 13.787 -13.116 1.00 29.58 236 VAL A O 1
ATOM 1579 N N . LEU A 1 236 ? 23.011 12.864 -11.087 1.00 27.71 237 LEU A N 1
ATOM 1580 C CA . LEU A 1 236 ? 21.544 12.953 -10.981 1.00 26.94 237 LEU A CA 1
ATOM 1581 C C . LEU A 1 236 ? 21.227 13.417 -9.570 1.00 26.88 237 LEU A C 1
ATOM 1582 O O . LEU A 1 236 ? 21.884 13.008 -8.622 1.00 25.98 237 LEU A O 1
ATOM 1587 N N . GLY A 1 237 ? 20.195 14.235 -9.448 1.00 27.87 238 GLY A N 1
ATOM 1588 C CA . GLY A 1 237 ? 19.738 14.746 -8.162 1.00 30.08 238 GLY A CA 1
ATOM 1589 C C . GLY A 1 237 ? 18.531 15.637 -8.330 1.00 31.80 238 GLY A C 1
ATOM 1590 O O . GLY A 1 237 ? 17.945 15.700 -9.415 1.00 31.54 238 GLY A O 1
ATOM 1591 N N . PRO A 1 238 ? 18.151 16.369 -7.273 1.00 33.49 239 PRO A N 1
ATOM 1592 C CA . PRO A 1 238 ? 16.932 17.192 -7.360 1.00 35.09 239 PRO A CA 1
ATOM 1593 C C . PRO A 1 238 ? 16.922 18.212 -8.498 1.00 37.80 239 PRO A C 1
ATOM 1594 O O . PRO A 1 238 ? 15.851 18.474 -9.047 1.00 39.60 239 PRO A O 1
ATOM 1598 N N . ASP A 1 239 ? 18.087 18.737 -8.906 1.00 38.12 240 ASP A N 1
ATOM 1599 C CA . ASP A 1 239 ? 18.110 19.713 -10.008 1.00 39.47 240 ASP A CA 1
ATOM 1600 C C . ASP A 1 239 ? 18.476 19.106 -11.394 1.00 38.85 240 ASP A C 1
ATOM 1601 O O . ASP A 1 239 ? 18.433 19.805 -12.411 1.00 39.05 240 ASP A O 1
ATOM 1606 N N . GLN A 1 240 ? 18.790 17.810 -11.439 1.00 37.55 241 GLN A N 1
ATOM 1607 C CA . GLN A 1 240 ? 19.149 17.159 -12.684 1.00 36.50 241 GLN A CA 1
ATOM 1608 C C . GLN A 1 240 ? 18.575 15.752 -12.719 1.00 34.70 241 GLN A C 1
ATOM 1609 O O . GLN A 1 240 ? 19.039 14.897 -11.976 1.00 34.04 241 GLN A O 1
ATOM 1615 N N . HIS A 1 241 ? 17.582 15.504 -13.578 1.00 33.45 242 HIS A N 1
ATOM 1616 C CA . HIS A 1 241 ? 16.963 14.184 -13.664 1.00 32.91 242 HIS A CA 1
ATOM 1617 C C . HIS A 1 241 ? 17.354 13.382 -14.910 1.00 31.59 242 HIS A C 1
ATOM 1618 O O . HIS A 1 241 ? 16.803 12.306 -15.130 1.00 31.24 242 HIS A O 1
ATOM 1625 N N . ALA A 1 242 ? 18.301 13.899 -15.727 1.00 30.60 243 ALA A N 1
ATOM 1626 C CA . ALA A 1 242 ? 18.801 13.245 -16.922 1.00 30.94 243 ALA A CA 1
ATOM 1627 C C . ALA A 1 242 ? 20.284 13.549 -17.063 1.00 32.31 243 ALA A C 1
ATOM 1628 O O . ALA A 1 242 ? 20.675 14.694 -16.890 1.00 33.67 243 ALA A O 1
ATOM 1630 N N . TYR A 1 243 ? 21.108 12.555 -17.421 1.00 32.40 244 TYR A N 1
ATOM 1631 C CA . TYR A 1 243 ? 22.545 12.733 -17.610 1.00 33.07 244 TYR A CA 1
ATOM 1632 C C . TYR A 1 243 ? 22.989 11.984 -18.855 1.00 32.85 244 TYR A C 1
ATOM 1633 O O . TYR A 1 243 ? 22.762 10.783 -18.944 1.00 32.94 244 TYR A O 1
ATOM 1642 N N . THR A 1 244 ? 23.634 12.667 -19.797 1.00 32.88 245 THR A N 1
ATOM 1643 C CA . THR A 1 244 ? 24.071 12.061 -21.052 1.00 34.75 245 THR A CA 1
ATOM 1644 C C . THR A 1 244 ? 25.502 11.467 -21.015 1.00 35.38 245 THR A C 1
ATOM 1645 O O . THR A 1 244 ? 26.397 12.059 -20.431 1.00 35.71 245 THR A O 1
ATOM 1649 N N . LEU A 1 245 ? 25.689 10.277 -21.597 1.00 35.61 246 LEU A N 1
ATOM 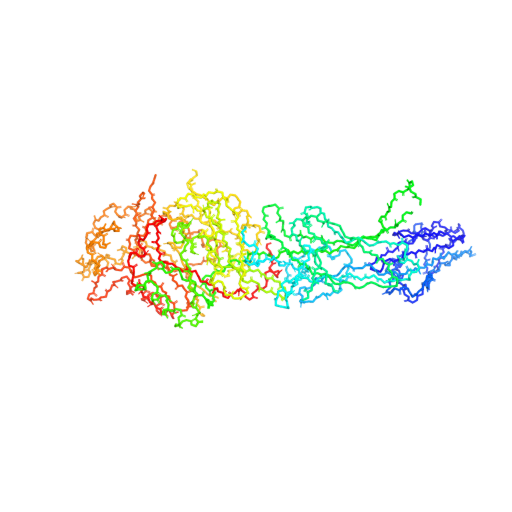1650 C CA . LEU A 1 245 ? 26.981 9.611 -21.662 1.00 37.44 246 LEU A CA 1
ATOM 1651 C C . LEU A 1 245 ? 27.261 9.275 -23.124 1.00 39.31 246 LEU A C 1
ATOM 1652 O O . LEU A 1 245 ? 26.393 8.743 -23.825 1.00 39.73 246 LEU A O 1
ATOM 1657 N N . ALA A 1 246 ? 28.479 9.564 -23.569 1.00 40.07 247 ALA A N 1
ATOM 1658 C CA . ALA A 1 246 ? 28.907 9.297 -24.934 1.00 41.65 247 ALA A CA 1
ATOM 1659 C C . ALA A 1 246 ? 29.366 7.844 -25.080 1.00 42.44 247 ALA A C 1
ATOM 1660 O O . ALA A 1 246 ? 29.988 7.295 -24.167 1.00 43.37 247 ALA A O 1
ATOM 1662 N N . LEU A 1 247 ? 28.992 7.213 -26.188 1.00 41.93 248 LEU A N 1
ATOM 1663 C CA . LEU A 1 247 ? 29.372 5.834 -26.506 1.00 42.09 248 LEU A CA 1
ATOM 1664 C C . LEU A 1 247 ? 30.557 5.877 -27.476 1.00 42.80 248 LEU A C 1
ATOM 1665 O O . LEU A 1 247 ? 30.359 6.015 -28.688 1.00 42.69 248 LEU A O 1
ATOM 1670 N N . LEU A 1 248 ? 31.769 5.740 -26.923 1.00 43.19 249 LEU A N 1
ATOM 1671 C CA . LEU A 1 248 ? 33.036 5.762 -27.646 1.00 45.43 249 LEU A CA 1
ATOM 1672 C C . LEU A 1 248 ? 33.716 4.367 -27.541 1.00 45.69 249 LEU A C 1
ATOM 1673 O O . LEU A 1 248 ? 34.214 4.023 -26.472 1.00 47.44 249 LEU A O 1
ATOM 1678 N N . GLY A 1 249 ? 33.753 3.603 -28.630 1.00 43.43 250 GLY A N 1
ATOM 1679 C CA . GLY A 1 249 ? 34.359 2.275 -28.601 1.00 41.31 250 GLY A CA 1
ATOM 1680 C C . GLY A 1 249 ? 33.339 1.146 -28.540 1.00 38.36 250 GLY A C 1
ATOM 1681 O O . GLY A 1 249 ? 32.162 1.362 -28.844 1.00 39.13 250 GLY A O 1
ATOM 1682 N N . ASN A 1 250 ? 33.777 -0.075 -28.170 1.00 34.92 251 ASN A N 1
ATOM 1683 C CA . ASN A 1 250 ? 32.890 -1.231 -28.160 1.00 33.02 251 ASN A CA 1
ATOM 1684 C C . ASN A 1 250 ? 32.349 -1.628 -26.788 1.00 31.39 251 ASN A C 1
ATOM 1685 O O . ASN A 1 250 ? 31.662 -2.648 -26.701 1.00 30.61 251 ASN A O 1
ATOM 1690 N N . HIS A 1 251 ? 32.71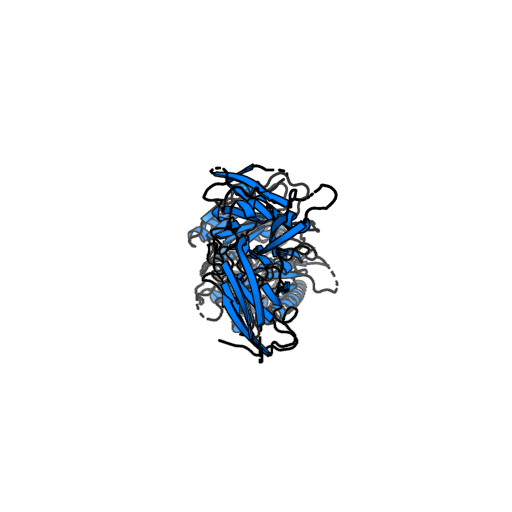2 -0.893 -25.730 1.00 30.59 252 HIS A N 1
ATOM 1691 C CA . HIS A 1 251 ? 32.196 -1.195 -24.409 1.00 31.50 252 HIS A CA 1
ATOM 1692 C C . HIS A 1 251 ? 32.315 -0.031 -23.464 1.00 32.57 252 HIS A C 1
ATOM 1693 O O . HIS A 1 251 ? 33.223 0.783 -23.564 1.00 32.70 252 HIS A O 1
ATOM 1700 N N . LEU A 1 252 ? 31.340 0.072 -22.557 1.00 32.12 253 LEU A N 1
ATOM 1701 C CA . LEU A 1 252 ? 31.311 1.108 -21.551 1.00 32.48 253 LEU A CA 1
ATOM 1702 C C . LEU A 1 252 ? 30.962 0.391 -20.259 1.00 32.01 253 LEU A C 1
ATOM 1703 O O . LEU A 1 252 ? 30.006 -0.380 -20.226 1.00 31.91 253 LEU A O 1
ATOM 1708 N N . LYS A 1 253 ? 31.738 0.586 -19.218 1.00 32.58 254 LYS A N 1
ATOM 1709 C CA . LYS A 1 253 ? 31.462 0.012 -17.908 1.00 33.48 254 LYS A CA 1
ATOM 1710 C C . LYS A 1 253 ? 31.615 1.138 -16.926 1.00 32.83 254 LYS A C 1
ATOM 1711 O O . LYS A 1 253 ? 32.707 1.703 -16.812 1.00 33.71 254 LYS A O 1
ATOM 1717 N N . GLU A 1 254 ? 30.529 1.498 -16.249 1.00 30.17 255 GLU A N 1
ATOM 1718 C CA . GLU A 1 254 ? 30.575 2.591 -15.299 1.00 28.68 255 GLU A CA 1
ATOM 1719 C C . GLU A 1 254 ? 29.840 2.226 -14.040 1.00 27.69 255 GLU A C 1
ATOM 1720 O O . GLU A 1 254 ? 28.785 1.622 -14.127 1.00 27.96 255 GLU A O 1
ATOM 1726 N N . THR A 1 255 ? 30.384 2.566 -12.880 1.00 26.63 256 THR A N 1
ATOM 1727 C CA . THR A 1 255 ? 29.694 2.321 -11.615 1.00 27.69 256 THR A CA 1
ATOM 1728 C C . THR A 1 255 ? 29.303 3.680 -11.016 1.00 27.43 256 THR A C 1
ATOM 1729 O O . THR A 1 255 ? 30.144 4.581 -10.913 1.00 28.09 256 THR A O 1
ATOM 1733 N N . PHE A 1 256 ? 28.042 3.810 -10.612 1.00 26.26 257 PHE A N 1
ATOM 1734 C CA . PHE A 1 256 ? 27.495 4.992 -9.962 1.00 25.22 257 PHE A CA 1
ATOM 1735 C C . PHE A 1 256 ? 27.192 4.661 -8.492 1.00 25.74 257 PHE A C 1
ATOM 1736 O O . PHE A 1 256 ? 27.006 3.497 -8.134 1.00 25.66 257 PHE A O 1
ATOM 1744 N N . TYR A 1 257 ? 27.158 5.692 -7.641 1.00 25.58 258 TYR A N 1
ATOM 1745 C CA . TYR A 1 257 ? 26.949 5.540 -6.207 1.00 25.58 258 TYR A CA 1
ATOM 1746 C C . TYR A 1 257 ? 25.747 6.376 -5.828 1.00 25.11 258 TYR A C 1
ATOM 1747 O O . TYR A 1 257 ? 25.723 7.580 -6.053 1.00 26.15 258 TYR A O 1
ATOM 1756 N N . VAL A 1 258 ? 24.749 5.738 -5.248 1.00 22.97 259 VAL A N 1
ATOM 1757 C CA . VAL A 1 258 ? 23.474 6.351 -4.989 1.00 22.54 259 VAL A CA 1
ATOM 1758 C C . VAL A 1 258 ? 23.188 6.494 -3.506 1.00 22.83 259 VAL A C 1
ATOM 1759 O O . VAL A 1 258 ? 23.459 5.559 -2.757 1.00 22.55 259 VAL A O 1
ATOM 1763 N N . GLU A 1 259 ? 22.571 7.616 -3.099 1.00 22.82 260 GLU A N 1
ATOM 1764 C CA . GLU A 1 259 ? 22.129 7.814 -1.707 1.00 23.79 260 GLU A CA 1
ATOM 1765 C C . GLU A 1 259 ? 20.728 8.467 -1.689 1.00 24.70 260 GLU A C 1
ATOM 1766 O O . GLU A 1 259 ? 20.449 9.320 -2.520 1.00 25.41 260 GLU A O 1
ATOM 1772 N N . ALA A 1 260 ? 19.854 8.074 -0.766 1.00 24.99 261 ALA A N 1
ATOM 1773 C CA . ALA A 1 260 ? 18.526 8.692 -0.668 1.00 25.74 261 ALA A CA 1
ATOM 1774 C C . ALA A 1 260 ? 18.601 9.996 0.118 1.00 26.64 261 ALA A C 1
ATOM 1775 O O . ALA A 1 260 ? 19.564 10.225 0.854 1.00 27.37 261 ALA A O 1
ATOM 1777 N N . ILE A 1 261 ? 17.615 10.866 -0.058 1.00 26.96 262 ILE A N 1
ATOM 1778 C CA . ILE A 1 261 ? 17.593 12.143 0.637 1.00 27.78 262 ILE A CA 1
ATOM 1779 C C . ILE A 1 261 ? 16.640 12.101 1.813 1.00 27.92 262 ILE A C 1
ATOM 1780 O O . ILE A 1 261 ? 16.940 12.663 2.858 1.00 29.34 262 ILE A O 1
ATOM 1785 N N . ALA A 1 262 ? 15.503 11.440 1.642 1.00 27.04 263 ALA A N 1
ATOM 1786 C CA . ALA A 1 262 ? 14.426 11.368 2.609 1.00 25.80 263 ALA A CA 1
ATOM 1787 C C . ALA A 1 262 ? 13.944 9.925 2.837 1.00 23.41 263 ALA A C 1
ATOM 1788 O O . ALA A 1 262 ? 13.926 9.087 1.916 1.00 21.30 263 ALA A O 1
ATOM 1790 N N . PHE A 1 263 ? 13.442 9.676 4.055 1.00 22.09 264 PHE A N 1
ATOM 1791 C CA . PHE A 1 263 ? 12.852 8.386 4.369 1.00 22.45 264 PHE A CA 1
ATOM 1792 C C . PHE A 1 263 ? 11.471 8.314 3.689 1.00 23.00 264 PHE A C 1
ATOM 1793 O O . PHE A 1 263 ? 10.921 9.356 3.332 1.00 23.46 264 PHE A O 1
ATOM 1801 N N . PRO A 1 264 ? 10.833 7.141 3.590 1.00 23.22 265 PRO A N 1
ATOM 1802 C CA . PRO A 1 264 ? 9.424 7.104 3.117 1.00 24.86 265 PRO A CA 1
ATOM 1803 C C . PRO A 1 264 ? 8.527 8.070 3.930 1.00 26.49 265 PRO A C 1
ATOM 1804 O O . PRO A 1 264 ? 8.779 8.311 5.119 1.00 26.69 265 PRO A O 1
ATOM 1808 N N . SER A 1 265 ? 7.523 8.650 3.294 1.00 27.43 266 SER A N 1
ATOM 1809 C CA . SER A 1 265 ? 6.628 9.591 3.964 1.00 28.71 266 SER A CA 1
ATOM 1810 C C . SER A 1 265 ? 5.222 9.496 3.336 1.00 30.86 266 SER A C 1
ATOM 1811 O O . SER A 1 265 ? 4.969 8.625 2.494 1.00 30.37 266 SER A O 1
ATOM 1814 N N . ALA A 1 266 ? 4.294 10.389 3.731 1.00 32.88 267 ALA A N 1
ATOM 1815 C CA . ALA A 1 266 ? 2.947 10.434 3.177 1.00 34.75 267 ALA A CA 1
ATOM 1816 C C . ALA A 1 266 ? 2.975 10.552 1.651 1.00 36.10 267 ALA A C 1
ATOM 1817 O O . ALA A 1 266 ? 2.247 9.850 0.971 1.00 37.08 267 ALA A O 1
ATOM 1819 N N . GLU A 1 267 ? 3.884 11.362 1.118 1.00 36.33 268 GLU A N 1
ATOM 1820 C CA . GLU A 1 267 ? 3.990 11.610 -0.318 1.00 37.07 268 GLU A CA 1
ATOM 1821 C C . GLU A 1 267 ? 4.968 10.633 -1.057 1.00 35.75 268 GLU A C 1
ATOM 1822 O O . GLU A 1 267 ? 4.953 10.559 -2.297 1.00 36.22 268 GLU A O 1
ATOM 1828 N N . PHE A 1 268 ? 5.855 9.945 -0.299 1.00 33.38 269 PHE A N 1
ATOM 1829 C CA . PHE A 1 268 ? 6.894 9.073 -0.870 1.00 30.53 269 PHE A CA 1
ATOM 1830 C C . PHE A 1 268 ? 6.798 7.605 -0.383 1.00 28.91 269 PHE A C 1
ATOM 1831 O O . PHE A 1 268 ? 6.992 7.334 0.791 1.00 28.60 269 PHE A O 1
ATOM 1839 N N . SER A 1 269 ? 6.535 6.661 -1.293 1.00 27.80 270 SER A N 1
ATOM 1840 C CA . SER A 1 269 ? 6.416 5.234 -0.957 1.00 27.35 270 SER A CA 1
ATOM 1841 C C . SER A 1 269 ? 7.734 4.591 -0.510 1.00 25.64 270 SER A C 1
ATOM 1842 O O . SER A 1 269 ? 7.730 3.576 0.182 1.00 26.11 270 SER A O 1
ATOM 1845 N N . GLY A 1 270 ? 8.841 5.139 -0.957 1.00 23.76 271 GLY A N 1
ATOM 1846 C CA . GLY A 1 270 ? 10.154 4.539 -0.731 1.00 23.69 271 GLY A CA 1
ATOM 1847 C C . GLY A 1 270 ? 10.753 3.979 -2.022 1.00 23.06 271 GLY A C 1
ATOM 1848 O O . GLY A 1 270 ? 11.931 3.643 -2.048 1.00 22.92 271 GLY A O 1
ATOM 1849 N N . LEU A 1 271 ? 9.963 3.847 -3.101 1.00 23.20 272 LEU A N 1
ATOM 1850 C CA . LEU A 1 271 ? 10.491 3.309 -4.370 1.00 23.45 272 LEU A CA 1
ATOM 1851 C C . LEU A 1 271 ? 11.044 4.381 -5.271 1.00 23.58 272 LEU A C 1
ATOM 1852 O O . LEU A 1 271 ? 10.410 5.412 -5.480 1.00 23.28 272 LEU A O 1
ATOM 1857 N N . ILE A 1 272 ? 12.238 4.154 -5.784 1.00 23.85 273 ILE A N 1
ATOM 1858 C CA . ILE A 1 272 ? 12.876 5.065 -6.733 1.00 24.81 273 ILE A CA 1
ATOM 1859 C C . ILE A 1 272 ? 13.450 4.206 -7.843 1.00 24.01 273 ILE A C 1
ATOM 1860 O O . ILE A 1 272 ? 14.215 3.285 -7.554 1.00 23.61 273 ILE A O 1
ATOM 1865 N N . SER A 1 273 ? 13.173 4.557 -9.101 1.00 23.31 274 SER A N 1
ATOM 1866 C CA . SER A 1 273 ? 13.710 3.793 -10.199 1.00 24.23 274 SER A CA 1
ATOM 1867 C C . SER A 1 273 ? 14.665 4.615 -11.063 1.00 24.04 274 SER A C 1
ATOM 1868 O O . SER A 1 273 ? 14.560 5.850 -11.118 1.00 24.57 274 SER A O 1
ATOM 1871 N N . TYR A 1 274 ? 15.670 3.937 -11.646 1.00 22.15 275 TYR A N 1
ATOM 1872 C CA . TYR A 1 274 ? 16.629 4.592 -12.543 1.00 22.13 275 TYR A CA 1
ATOM 1873 C C . TYR A 1 274 ? 16.626 3.856 -13.834 1.00 21.43 275 TYR A C 1
ATOM 1874 O O . TYR A 1 274 ? 16.472 2.633 -13.828 1.00 21.75 275 TYR A O 1
ATOM 1883 N N . SER A 1 275 ? 16.788 4.579 -14.946 1.00 20.66 276 SER A N 1
ATOM 1884 C CA . SER A 1 275 ? 16.794 3.965 -16.253 1.00 20.98 276 SER A CA 1
ATOM 1885 C C . SER A 1 275 ? 17.964 4.422 -17.092 1.00 22.33 276 SER A C 1
ATOM 1886 O O . SER A 1 275 ? 18.510 5.505 -16.893 1.00 22.92 276 SER A O 1
ATOM 1889 N N . VAL A 1 276 ? 18.311 3.613 -18.083 1.00 22.70 277 VAL A N 1
ATOM 1890 C CA . VAL A 1 276 ? 19.272 3.990 -19.088 1.00 23.58 277 VAL A CA 1
ATOM 1891 C C . VAL A 1 276 ? 18.513 3.849 -20.384 1.00 24.25 277 VAL A C 1
ATOM 1892 O O . VAL A 1 276 ? 17.868 2.818 -20.607 1.00 24.71 277 VAL A O 1
ATOM 1896 N N . SER A 1 277 ? 18.449 4.935 -21.159 1.00 23.86 278 SER A N 1
ATOM 1897 C CA . SER A 1 277 ? 17.788 4.924 -22.459 1.00 24.86 278 SER A CA 1
ATOM 1898 C C . SER A 1 277 ? 18.863 5.016 -23.540 1.00 26.06 278 SER A C 1
ATOM 1899 O O . SER A 1 277 ? 19.810 5.796 -23.409 1.00 27.23 278 SER A O 1
ATOM 1902 N N . LEU A 1 278 ? 18.734 4.197 -24.587 1.00 25.48 279 LEU A N 1
ATOM 1903 C CA . LEU A 1 278 ? 19.612 4.176 -25.735 1.00 26.18 279 LEU A CA 1
ATOM 1904 C C . LEU A 1 278 ? 18.934 5.065 -26.749 1.00 26.30 279 LEU A C 1
ATOM 1905 O O . LEU A 1 278 ? 17.836 4.729 -27.208 1.00 25.45 279 LEU A O 1
ATOM 1910 N N . VAL A 1 279 ? 19.551 6.219 -27.056 1.00 25.89 280 VAL A N 1
ATOM 1911 C CA . VAL A 1 279 ? 18.940 7.213 -27.912 1.00 26.86 280 VAL A CA 1
ATOM 1912 C C . VAL A 1 279 ? 19.583 7.257 -29.281 1.00 28.63 280 VAL A C 1
ATOM 1913 O O . VAL A 1 279 ? 20.789 7.390 -29.383 1.00 27.49 280 VAL A O 1
ATOM 1917 N N . GLU A 1 280 ? 18.779 7.139 -30.342 1.00 30.85 281 GLU A N 1
ATOM 1918 C CA . GLU A 1 280 ? 19.269 7.223 -31.707 1.00 33.57 281 GLU A CA 1
ATOM 1919 C C . GLU A 1 280 ? 19.313 8.677 -32.105 1.00 36.88 281 GLU A C 1
ATOM 1920 O O . GLU A 1 280 ? 18.278 9.344 -32.224 1.00 36.75 281 GLU A O 1
ATOM 1926 N N . GLU A 1 281 ? 20.519 9.161 -32.336 1.00 39.52 282 GLU A N 1
ATOM 1927 C CA . GLU A 1 281 ? 20.785 10.519 -32.787 1.00 42.54 282 GLU A CA 1
ATOM 1928 C C . GLU A 1 281 ? 20.175 10.655 -34.206 1.00 44.84 282 GLU A C 1
ATOM 1929 O O . GLU A 1 281 ? 20.297 9.728 -35.009 1.00 44.90 282 GLU A O 1
ATOM 1935 N N . SER A 1 282 ? 19.454 11.749 -34.473 1.00 46.39 283 SER A N 1
ATOM 1936 C CA . SER A 1 282 ? 18.802 11.932 -35.764 1.00 48.65 283 SER A CA 1
ATOM 1937 C C . SER A 1 282 ? 19.811 12.130 -36.911 1.00 50.01 283 SER A C 1
ATOM 1938 O O . SER A 1 282 ? 20.192 13.253 -37.241 1.00 50.73 283 SER A O 1
ATOM 1941 N N . ASP A 1 284 ? 19.245 14.291 -39.842 1.00 59.13 285 ASP A N 1
ATOM 1942 C CA . ASP A 1 284 ? 18.046 14.990 -40.297 1.00 59.09 285 ASP A CA 1
ATOM 1943 C C . ASP A 1 284 ? 17.418 15.780 -39.158 1.00 58.29 285 ASP A C 1
ATOM 1944 O O . ASP A 1 284 ? 16.800 15.198 -38.267 1.00 58.44 285 ASP A O 1
ATOM 1949 N N . PRO A 1 285 ? 17.515 17.121 -39.214 1.00 57.36 286 PRO A N 1
ATOM 1950 C CA . PRO A 1 285 ? 16.936 17.950 -38.140 1.00 56.42 286 PRO A CA 1
ATOM 1951 C C . PRO A 1 285 ? 15.408 17.949 -38.083 1.00 55.10 286 PRO A C 1
ATOM 1952 O O . PRO A 1 285 ? 14.849 18.177 -37.013 1.00 55.70 286 PRO A O 1
ATOM 1956 N N . SER A 1 286 ? 14.724 17.698 -39.217 1.00 53.05 287 SER A N 1
ATOM 1957 C CA . SER A 1 286 ? 13.254 17.702 -39.233 1.00 51.38 287 SER A CA 1
ATOM 1958 C C . SER A 1 286 ? 12.597 16.514 -38.473 1.00 49.02 287 SER A C 1
ATOM 1959 O O . SER A 1 286 ? 11.435 16.609 -38.065 1.00 49.91 287 SER A O 1
ATOM 1962 N N . ILE A 1 287 ? 13.338 15.414 -38.275 1.00 45.60 288 ILE A N 1
ATOM 1963 C CA . ILE A 1 287 ? 12.834 14.225 -37.601 1.00 43.20 288 ILE A CA 1
ATOM 1964 C C . ILE A 1 287 ? 13.365 14.229 -36.187 1.00 41.11 288 ILE A C 1
ATOM 1965 O O . ILE A 1 287 ? 14.584 14.247 -36.016 1.00 41.03 288 ILE A O 1
ATOM 1970 N N . PRO A 1 288 ? 12.503 14.168 -35.151 1.00 39.41 289 PRO A N 1
ATOM 1971 C CA . PRO A 1 288 ? 13.032 14.133 -33.777 1.00 38.11 289 PRO A CA 1
ATOM 1972 C C . PRO A 1 288 ? 13.815 12.862 -33.474 1.00 37.82 289 PRO A C 1
ATOM 1973 O O . PRO A 1 288 ? 13.638 11.846 -34.145 1.00 38.04 289 PRO A O 1
ATOM 1977 N N . GLU A 1 289 ? 14.655 12.901 -32.432 1.00 37.24 290 GLU A N 1
ATOM 1978 C CA . GLU A 1 289 ? 15.388 11.718 -31.997 1.00 37.88 290 GLU A CA 1
ATOM 1979 C C . GLU A 1 289 ? 14.433 10.667 -31.485 1.00 38.11 290 GLU A C 1
ATOM 1980 O O . GLU A 1 289 ? 13.273 10.974 -31.233 1.00 38.89 290 GLU A O 1
ATOM 1986 N N . THR A 1 290 ? 14.897 9.427 -31.341 1.00 37.26 291 THR A N 1
ATOM 1987 C CA . THR A 1 290 ? 14.044 8.386 -30.792 1.00 36.95 291 THR A CA 1
ATOM 1988 C C . THR A 1 290 ? 14.795 7.517 -29.794 1.00 34.44 291 THR A C 1
ATOM 1989 O O . THR A 1 290 ? 16.010 7.359 -29.874 1.00 33.40 291 THR A O 1
ATOM 1993 N N . VAL A 1 291 ? 14.072 6.982 -28.838 1.00 33.41 292 VAL A N 1
ATOM 1994 C CA . VAL A 1 291 ? 14.623 6.058 -27.862 1.00 32.32 292 VAL A CA 1
ATOM 1995 C C . VAL A 1 291 ? 14.326 4.659 -28.412 1.00 30.86 292 VAL A C 1
ATOM 1996 O O . VAL A 1 291 ? 13.190 4.380 -28.798 1.00 30.60 292 VAL A O 1
ATOM 2000 N N . LEU A 1 292 ? 15.362 3.837 -28.589 1.00 29.72 293 LEU A N 1
ATOM 2001 C CA . LEU A 1 292 ? 15.193 2.489 -29.120 1.00 29.84 293 LEU A CA 1
ATOM 2002 C C . LEU A 1 292 ? 15.118 1.404 -28.055 1.00 28.51 293 LEU A C 1
ATOM 2003 O O . LEU A 1 292 ? 14.612 0.314 -28.308 1.00 28.48 293 LEU A O 1
ATOM 2008 N N . TYR A 1 293 ? 15.648 1.677 -26.880 1.00 27.43 294 TYR A N 1
ATOM 2009 C CA . TYR A 1 293 ? 15.678 0.704 -25.790 1.00 25.76 294 TYR A CA 1
ATOM 2010 C C . TYR A 1 293 ? 15.802 1.428 -24.462 1.00 24.39 294 TYR A C 1
ATOM 2011 O O . TYR A 1 293 ? 16.403 2.494 -24.377 1.00 23.60 294 TYR A O 1
ATOM 2020 N N . LYS A 1 294 ? 15.232 0.841 -23.425 1.00 23.78 295 LYS A N 1
ATOM 2021 C CA . LYS A 1 294 ? 15.355 1.359 -22.069 1.00 23.55 295 LYS A CA 1
ATOM 2022 C C . LYS A 1 294 ? 15.490 0.184 -21.106 1.00 23.67 295 LYS A C 1
ATOM 2023 O O . LYS A 1 294 ? 14.680 -0.747 -21.166 1.00 23.74 295 LYS A O 1
ATOM 2029 N N . ASP A 1 295 ? 16.475 0.248 -20.193 1.00 22.13 296 ASP A N 1
ATOM 2030 C CA . ASP A 1 295 ? 16.609 -0.719 -19.115 1.00 21.16 296 ASP A CA 1
ATOM 2031 C C . ASP A 1 295 ? 16.358 0.031 -17.806 1.00 21.21 296 ASP A C 1
ATOM 2032 O O . ASP A 1 295 ? 16.746 1.188 -17.668 1.00 20.77 296 ASP A O 1
ATOM 2037 N N . THR A 1 296 ? 15.678 -0.602 -16.861 1.00 20.97 297 THR A N 1
ATOM 2038 C CA . THR A 1 296 ? 15.321 0.054 -15.600 1.00 20.14 297 THR A CA 1
ATOM 2039 C C . THR A 1 296 ? 15.614 -0.819 -14.369 1.00 20.34 297 THR A C 1
ATOM 2040 O O . THR A 1 296 ? 15.371 -2.035 -14.385 1.00 20.60 297 THR A O 1
ATOM 2044 N N . VAL A 1 297 ? 16.123 -0.174 -13.293 1.00 18.72 298 VAL A N 1
ATOM 2045 C CA . VAL A 1 297 ? 16.332 -0.793 -11.976 1.00 19.37 298 VAL A CA 1
ATOM 2046 C C . VAL A 1 297 ? 15.449 -0.090 -10.963 1.00 21.28 298 VAL A C 1
ATOM 2047 O O . VAL A 1 297 ? 15.138 1.091 -11.130 1.00 21.85 298 VAL A O 1
ATOM 2051 N N . VAL A 1 298 ? 15.096 -0.783 -9.873 1.00 21.47 299 VAL A N 1
ATOM 2052 C CA . VAL A 1 298 ? 14.287 -0.169 -8.820 1.00 22.82 299 VAL A CA 1
ATOM 2053 C C . VAL A 1 298 ? 15.000 -0.316 -7.469 1.00 22.77 299 VAL A C 1
ATOM 2054 O O . VAL A 1 298 ? 15.593 -1.373 -7.177 1.00 23.34 299 VAL A O 1
ATOM 2058 N N . PHE A 1 299 ? 14.996 0.760 -6.690 1.00 21.26 300 PHE A N 1
ATOM 2059 C CA . PHE A 1 299 ? 15.531 0.767 -5.320 1.00 21.50 300 PHE A CA 1
ATOM 2060 C C . PHE A 1 299 ? 14.381 0.994 -4.362 1.00 20.64 300 PHE A C 1
ATOM 2061 O O . PHE A 1 299 ? 13.437 1.715 -4.680 1.00 19.85 300 PHE A O 1
ATOM 2069 N N . ARG A 1 300 ? 14.526 0.481 -3.137 1.00 19.98 301 ARG A N 1
ATOM 2070 C CA . ARG A 1 300 ? 13.626 0.812 -2.066 1.00 20.21 301 ARG A CA 1
ATOM 2071 C C . ARG A 1 300 ? 14.499 1.495 -1.017 1.00 20.30 301 ARG A C 1
ATOM 2072 O O . ARG A 1 300 ? 15.533 0.962 -0.588 1.00 20.46 301 ARG A O 1
ATOM 2080 N N . VAL A 1 301 ? 14.128 2.709 -0.656 1.00 20.65 302 VAL A N 1
ATOM 2081 C CA . VAL A 1 301 ? 14.819 3.443 0.410 1.00 20.35 302 VAL A CA 1
ATOM 2082 C C . VAL A 1 301 ? 14.466 2.745 1.729 1.00 19.66 302 VAL A C 1
ATOM 2083 O O . VAL A 1 301 ? 13.285 2.600 2.028 1.00 20.09 302 VAL A O 1
ATOM 2087 N N . ALA A 1 302 ? 15.476 2.289 2.505 1.00 19.22 303 ALA A N 1
ATOM 2088 C CA . ALA A 1 302 ? 15.226 1.604 3.776 1.00 19.59 303 ALA A CA 1
ATOM 2089 C C . ALA A 1 302 ? 14.429 2.473 4.728 1.00 20.82 303 ALA A C 1
ATOM 2090 O O . ALA A 1 302 ? 14.631 3.683 4.794 1.00 21.16 303 ALA A O 1
ATOM 2092 N N . PRO A 1 303 ? 13.512 1.862 5.487 1.00 21.31 304 PRO A N 1
ATOM 2093 C CA . PRO A 1 303 ? 12.723 2.647 6.428 1.00 20.47 304 PRO A CA 1
ATOM 2094 C C . PRO A 1 303 ? 13.533 3.051 7.681 1.00 21.20 304 PRO A C 1
ATOM 2095 O O . PRO A 1 303 ? 14.621 2.551 7.930 1.00 21.30 304 PRO A O 1
ATOM 2099 N N . CYS A 1 304 ? 13.034 4.042 8.402 1.00 21.52 305 CYS A N 1
ATOM 2100 C CA . CYS A 1 304 ? 13.616 4.504 9.653 1.00 22.14 305 CYS A CA 1
ATOM 2101 C C . CYS A 1 304 ? 13.012 3.584 10.715 1.00 20.93 305 CYS A C 1
ATOM 2102 O O . CYS A 1 304 ? 11.774 3.541 10.846 1.00 21.76 305 CYS A O 1
ATOM 2105 N N . VAL A 1 305 ? 13.825 2.758 11.342 1.00 19.38 306 VAL A N 1
ATOM 2106 C CA . VAL A 1 305 ? 13.382 1.755 12.323 1.00 18.75 306 VAL A CA 1
ATOM 2107 C C . VAL A 1 305 ? 13.693 2.163 13.790 1.00 19.38 306 VAL A C 1
ATOM 2108 O O . VAL A 1 305 ? 14.837 2.387 14.138 1.00 18.18 306 VAL A O 1
ATOM 2112 N N . PHE A 1 306 ? 12.671 2.228 14.646 1.00 20.28 307 PHE A N 1
ATOM 2113 C CA . PHE A 1 306 ? 12.839 2.616 16.040 1.00 21.19 307 PHE A CA 1
ATOM 2114 C C . PHE A 1 306 ? 13.164 1.406 16.922 1.00 22.29 307 PHE A C 1
ATOM 2115 O O . PHE A 1 306 ? 12.922 0.255 16.535 1.00 21.69 307 PHE A O 1
ATOM 2123 N N . ILE A 1 307 ? 13.875 1.652 18.053 1.00 23.24 308 ILE A N 1
ATOM 2124 C CA . ILE A 1 307 ? 14.398 0.572 18.874 1.00 22.82 308 ILE A CA 1
ATOM 2125 C C . ILE A 1 307 ? 13.767 0.501 20.284 1.00 23.08 308 ILE A C 1
ATOM 2126 O O . ILE A 1 307 ? 13.729 1.502 20.980 1.00 23.74 308 ILE A O 1
ATOM 2131 N N . PRO A 1 308 ? 13.229 -0.658 20.689 1.00 22.13 309 PRO A N 1
ATOM 2132 C CA . PRO A 1 308 ? 12.650 -0.780 22.026 1.00 21.82 309 PRO A CA 1
ATOM 2133 C C . PRO A 1 308 ? 13.723 -0.904 23.111 1.00 21.99 309 PRO A C 1
ATOM 2134 O O . PRO A 1 308 ? 14.875 -1.280 22.829 1.00 21.15 309 PRO A O 1
ATOM 2138 N N . CYS A 1 309 ? 13.332 -0.632 24.386 1.00 21.98 310 CYS A N 1
ATOM 2139 C CA A CYS A 1 309 ? 14.310 -0.681 25.461 0.50 21.66 310 CYS A CA 1
ATOM 2140 C CA B CYS A 1 309 ? 14.220 -0.691 25.536 0.50 22.82 310 CYS A CA 1
ATOM 2141 C C . CYS A 1 309 ? 14.728 -2.090 25.875 1.00 22.45 310 CYS A C 1
ATOM 2142 O O . CYS A 1 309 ? 15.566 -2.242 26.763 1.00 23.18 310 CYS A O 1
ATOM 2147 N N . THR A 1 310 ? 14.224 -3.097 25.216 1.00 21.72 311 THR A N 1
ATOM 2148 C CA . THR A 1 310 ? 14.636 -4.477 25.424 1.00 22.08 311 THR A CA 1
ATOM 2149 C C . THR A 1 310 ? 15.930 -4.785 24.604 1.00 23.41 311 THR A C 1
ATOM 2150 O O . THR A 1 310 ? 16.523 -5.848 24.783 1.00 24.59 311 THR A O 1
ATOM 2154 N N . GLN A 1 311 ? 16.359 -3.882 23.685 1.00 22.65 312 GLN A N 1
ATOM 2155 C CA . GLN A 1 311 ? 17.608 -4.092 22.943 1.00 23.29 312 GLN A CA 1
ATOM 2156 C C . GLN A 1 311 ? 18.784 -3.677 23.815 1.00 25.06 312 GLN A C 1
ATOM 2157 O O . GLN A 1 311 ? 18.637 -2.785 24.654 1.00 25.04 312 GLN A O 1
ATOM 2163 N N . VAL A 1 312 ? 19.960 -4.308 23.623 1.00 25.76 313 VAL A N 1
ATOM 2164 C CA . VAL A 1 312 ? 21.123 -4.022 24.494 1.00 25.97 313 VAL A CA 1
ATOM 2165 C C . VAL A 1 312 ? 21.620 -2.580 24.359 1.00 25.48 313 VAL A C 1
ATOM 2166 O O . VAL A 1 312 ? 21.757 -2.082 23.265 1.00 25.71 313 VAL A O 1
ATOM 2170 N N . PRO A 1 313 ? 21.801 -1.867 25.463 1.00 25.89 314 PRO A N 1
ATOM 2171 C CA . PRO A 1 313 ? 22.324 -0.487 25.376 1.00 26.20 314 PRO A CA 1
ATOM 2172 C C . PRO A 1 313 ? 23.802 -0.437 24.941 1.00 27.07 314 PRO A C 1
ATOM 2173 O O . PRO A 1 313 ? 24.621 -1.226 25.380 1.00 27.51 314 PRO A O 1
ATOM 2177 N N . LEU A 1 314 ? 24.128 0.488 24.049 1.00 26.75 315 LEU A N 1
ATOM 2178 C CA . LEU A 1 314 ? 25.481 0.713 23.570 1.00 27.80 315 LEU A CA 1
ATOM 2179 C C . LEU A 1 314 ? 26.015 2.023 24.171 1.00 28.91 315 LEU A C 1
ATOM 2180 O O . LEU A 1 314 ? 27.188 2.089 24.585 1.00 29.23 315 LEU A O 1
ATOM 2185 N N . GLU A 1 315 ? 25.169 3.072 24.200 1.00 28.55 316 GLU A N 1
ATOM 2186 C CA . GLU A 1 315 ? 25.595 4.380 24.703 1.00 29.56 316 GLU A CA 1
ATOM 2187 C C . GLU A 1 315 ? 24.443 5.084 25.384 1.00 29.94 316 GLU A C 1
ATOM 2188 O O . GLU A 1 315 ? 23.331 5.057 24.886 1.00 29.48 316 GLU A O 1
ATOM 2194 N N . VAL A 1 316 ? 24.731 5.800 26.454 1.00 29.29 317 VAL A N 1
ATOM 2195 C CA . VAL A 1 316 ? 23.739 6.573 27.167 1.00 30.15 317 VAL A CA 1
ATOM 2196 C C . VAL A 1 316 ? 24.083 8.039 26.969 1.00 30.01 317 VAL A C 1
ATOM 2197 O O . VAL A 1 316 ? 25.149 8.470 27.391 1.00 29.21 317 VAL A O 1
ATOM 2201 N N . TYR A 1 317 ? 23.199 8.791 26.308 1.00 29.93 318 TYR A N 1
ATOM 2202 C CA . TYR A 1 317 ? 23.413 10.221 26.129 1.00 30.61 318 TYR A CA 1
ATOM 2203 C C . TYR A 1 317 ? 22.749 10.934 27.277 1.00 30.83 318 TYR A C 1
ATOM 2204 O O . TYR A 1 317 ? 21.574 10.672 27.565 1.00 30.69 318 TYR A O 1
ATOM 2213 N N . LEU A 1 318 ? 23.494 11.801 27.956 1.00 31.33 319 LEU A N 1
ATOM 2214 C CA . LEU A 1 318 ? 23.057 12.481 29.170 1.00 33.34 319 LEU A CA 1
ATOM 2215 C C . LEU A 1 318 ? 23.111 14.001 29.072 1.00 35.20 319 LEU A C 1
ATOM 2216 O O . LEU A 1 318 ? 24.205 14.545 29.009 1.00 35.90 319 LEU A O 1
ATOM 2221 N N . CYS A 1 319 ? 21.971 14.694 29.202 1.00 35.60 320 CYS A N 1
ATOM 2222 C CA . CYS A 1 319 ? 21.958 16.153 29.229 1.00 37.05 320 CYS A CA 1
ATOM 2223 C C . CYS A 1 319 ? 21.930 16.486 30.704 1.00 38.69 320 CYS A C 1
ATOM 2224 O O . CYS A 1 319 ? 20.887 16.316 31.333 1.00 39.03 320 CYS A O 1
ATOM 2227 N N . ARG A 1 320 ? 23.073 16.885 31.281 1.00 38.71 321 ARG A N 1
ATOM 2228 C CA . ARG A 1 320 ? 23.163 17.091 32.719 1.00 40.00 321 ARG A CA 1
ATOM 2229 C C . ARG A 1 320 ? 22.515 18.359 33.272 1.00 40.25 321 ARG A C 1
ATOM 2230 O O . ARG A 1 320 ? 22.087 18.335 34.423 1.00 39.54 321 ARG A O 1
ATOM 2238 N N . GLU A 1 321 ? 22.476 19.466 32.487 1.00 40.52 322 GLU A N 1
ATOM 2239 C CA A GLU A 1 321 ? 21.974 20.776 32.925 0.50 40.76 322 GLU A CA 1
ATOM 2240 C CA B GLU A 1 321 ? 21.923 20.750 32.936 0.50 40.42 322 GLU A CA 1
ATOM 2241 C C . GLU A 1 321 ? 22.559 21.190 34.279 1.00 40.78 322 GLU A C 1
ATOM 2242 O O . GLU A 1 321 ? 21.826 21.490 35.221 1.00 40.25 322 GLU A O 1
ATOM 2253 N N . LEU A 1 322 ? 23.911 21.167 34.370 1.00 41.26 323 LEU A N 1
ATOM 2254 C CA . LEU A 1 322 ? 24.727 21.524 35.558 1.00 42.52 323 LEU A CA 1
ATOM 2255 C C . LEU A 1 322 ? 24.435 20.664 36.804 1.00 43.25 323 LEU A C 1
ATOM 2256 O O . LEU A 1 322 ? 24.699 21.093 37.923 1.00 44.60 323 LEU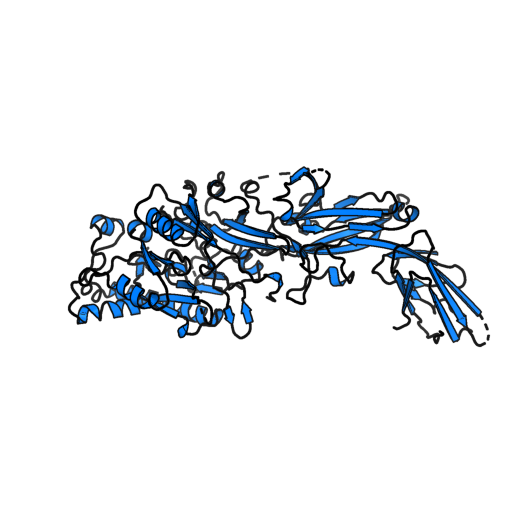 A O 1
ATOM 2261 N N . GLN A 1 323 ? 23.883 19.467 36.619 1.00 42.23 324 GLN A N 1
ATOM 2262 C CA . GLN A 1 323 ? 23.560 18.581 37.730 1.00 42.11 324 GLN A CA 1
ATOM 2263 C C . GLN A 1 323 ? 24.575 17.428 37.819 1.00 41.30 324 GLN A C 1
ATOM 2264 O O . GLN A 1 323 ? 25.117 16.992 36.801 1.00 40.90 324 GLN A O 1
ATOM 2270 N N . LEU A 1 324 ? 24.801 16.915 39.031 1.00 40.33 325 LEU A N 1
ATOM 2271 C CA . LEU A 1 324 ? 25.679 15.762 39.215 1.00 39.92 325 LEU A CA 1
ATOM 2272 C C . LEU A 1 324 ? 25.034 14.763 40.173 1.00 38.33 325 LEU A C 1
ATOM 2273 O O . LEU A 1 324 ? 24.627 13.696 39.724 1.00 37.98 325 LEU A O 1
ATOM 2278 N N . GLN A 1 325 ? 24.877 15.123 41.479 1.00 37.13 326 GLN A N 1
ATOM 2279 C CA . GLN A 1 325 ? 24.254 14.234 42.451 1.00 36.35 326 GLN A CA 1
ATOM 2280 C C . GLN A 1 325 ? 22.798 13.938 42.023 1.00 34.71 326 GLN A C 1
ATOM 2281 O O . GLN A 1 325 ? 22.105 14.831 41.542 1.00 34.62 326 GLN A O 1
ATOM 2287 N N . GLY A 1 326 ? 22.398 12.679 42.135 1.00 32.97 327 GLY A N 1
ATOM 2288 C CA . GLY A 1 326 ? 21.062 12.233 41.775 1.00 31.72 327 GLY A CA 1
ATOM 2289 C C . GLY A 1 326 ? 21.046 11.481 40.467 1.00 31.02 327 GLY A C 1
ATOM 2290 O O . GLY A 1 326 ? 21.770 10.505 40.273 1.00 30.25 327 GLY A O 1
ATOM 2291 N N . PHE A 1 327 ? 20.213 11.943 39.544 1.00 30.93 328 PHE A N 1
ATOM 2292 C CA . PHE A 1 327 ? 20.070 11.322 38.243 1.00 29.26 328 PHE A CA 1
ATOM 2293 C C . PHE A 1 327 ? 21.389 11.154 37.497 1.00 29.60 328 PHE A C 1
ATOM 2294 O O . PHE A 1 327 ? 21.734 10.030 37.135 1.00 30.40 328 PHE A O 1
ATOM 2302 N N . VAL A 1 328 ? 22.133 12.247 37.273 1.00 29.28 329 VAL A N 1
ATOM 2303 C CA . VAL A 1 328 ? 23.359 12.188 36.468 1.00 30.05 329 VAL A CA 1
ATOM 2304 C C . VAL A 1 328 ? 24.399 11.204 37.009 1.00 30.34 329 VAL A C 1
ATOM 2305 O O . VAL A 1 328 ? 24.896 10.380 36.261 1.00 29.81 329 VAL A O 1
ATOM 2309 N N . ASP A 1 329 ? 24.681 11.249 38.307 1.00 31.81 330 ASP A N 1
ATOM 2310 C CA . ASP A 1 329 ? 25.659 10.355 38.920 1.00 32.89 330 ASP A CA 1
ATOM 2311 C C . ASP A 1 329 ? 25.207 8.881 38.919 1.00 32.12 330 ASP A C 1
ATOM 2312 O O . ASP A 1 329 ? 25.994 7.983 38.569 1.00 31.26 330 ASP A O 1
ATOM 2317 N N . THR A 1 330 ? 23.940 8.639 39.305 1.00 30.25 331 THR A N 1
ATOM 2318 C CA . THR A 1 330 ? 23.419 7.281 39.399 1.00 30.50 331 THR A CA 1
ATOM 2319 C C . THR A 1 330 ? 23.336 6.638 38.023 1.00 30.92 331 THR A C 1
ATOM 2320 O O . THR A 1 330 ? 23.819 5.528 37.857 1.00 31.43 331 THR A O 1
ATOM 2324 N N . VAL A 1 331 ? 22.753 7.332 37.035 1.00 30.49 332 VAL A N 1
ATOM 2325 C CA . VAL A 1 331 ? 22.696 6.842 35.651 1.00 31.29 332 VAL A CA 1
ATOM 2326 C C . VAL A 1 331 ? 24.125 6.648 35.051 1.00 31.97 332 VAL A C 1
ATOM 2327 O O . VAL A 1 331 ? 24.352 5.679 34.336 1.00 32.00 332 VAL A O 1
ATOM 2331 N N . THR A 1 332 ? 25.101 7.514 35.403 1.00 32.56 333 THR A N 1
ATOM 2332 C CA . THR A 1 332 ? 26.493 7.319 34.950 1.00 33.94 333 THR A CA 1
ATOM 2333 C C . THR A 1 332 ? 27.019 5.993 35.535 1.00 34.39 333 THR A C 1
ATOM 2334 O O . THR A 1 332 ? 27.543 5.164 34.786 1.00 35.59 333 THR A O 1
ATOM 2338 N N . LYS A 1 333 ? 26.786 5.767 36.834 1.00 33.60 334 LYS A N 1
ATOM 2339 C CA . LYS A 1 333 ? 27.206 4.551 37.531 1.00 33.82 334 LYS A CA 1
ATOM 2340 C C . LYS A 1 333 ? 26.564 3.297 36.962 1.00 33.32 334 LYS A C 1
ATOM 2341 O O . LYS A 1 333 ? 27.262 2.340 36.628 1.00 32.47 334 LYS A O 1
ATOM 2347 N N . LEU A 1 334 ? 25.248 3.356 36.721 1.00 33.34 335 LEU A N 1
ATOM 2348 C CA . LEU A 1 334 ? 24.465 2.253 36.171 1.00 33.82 335 LEU A CA 1
ATOM 2349 C C . LEU A 1 334 ? 24.961 1.870 34.786 1.00 33.29 335 LEU A C 1
ATOM 2350 O O . LEU A 1 334 ? 25.090 0.694 34.458 1.00 32.18 335 LEU A O 1
ATOM 2355 N N . SER A 1 335 ? 25.280 2.867 33.986 1.00 34.67 336 SER A N 1
ATOM 2356 C CA . SER A 1 335 ? 25.761 2.672 32.632 1.00 37.08 336 SER A CA 1
ATOM 2357 C C . SER A 1 335 ? 27.119 1.966 32.600 1.00 38.43 336 SER A C 1
ATOM 2358 O O . SER A 1 335 ? 27.335 1.102 31.745 1.00 38.75 336 SER A O 1
ATOM 2361 N N . GLU A 1 336 ? 28.021 2.305 33.535 1.00 39.40 337 GLU A N 1
ATOM 2362 C CA . GLU A 1 336 ? 29.348 1.677 33.613 1.00 41.08 337 GLU A CA 1
ATOM 2363 C C . GLU A 1 336 ? 29.187 0.196 33.996 1.00 41.59 337 GLU A C 1
ATOM 2364 O O . GLU A 1 336 ? 29.788 -0.676 33.391 1.00 41.95 337 GLU A O 1
ATOM 2370 N N . LYS A 1 337 ? 28.319 -0.070 34.962 1.00 41.79 338 LYS A N 1
ATOM 2371 C CA . LYS A 1 337 ? 27.912 -1.379 35.459 1.00 42.24 338 LYS A CA 1
ATOM 2372 C C . LYS A 1 337 ? 27.274 -2.232 34.317 1.00 42.34 338 LYS A C 1
ATOM 2373 O O . LYS A 1 337 ? 27.282 -3.456 34.386 1.00 42.79 338 LYS A O 1
ATOM 2379 N N . SER A 1 338 ? 26.728 -1.590 33.272 1.00 41.59 339 SER A N 1
ATOM 2380 C CA . SER A 1 338 ? 26.040 -2.287 32.181 1.00 41.55 339 SER A CA 1
ATOM 2381 C C . SER A 1 338 ? 26.798 -2.387 30.871 1.00 42.10 339 SER A C 1
ATOM 2382 O O . SER A 1 338 ? 26.162 -2.624 29.826 1.00 42.47 339 SER A O 1
ATOM 2385 N N A ASN A 1 339 ? 28.127 -2.197 30.893 0.50 41.89 340 ASN A N 1
ATOM 2386 N N B ASN A 1 339 ? 28.132 -2.196 30.898 0.50 41.98 340 ASN A N 1
ATOM 2387 C CA A ASN A 1 339 ? 28.945 -2.283 29.681 0.50 42.05 340 ASN A CA 1
ATOM 2388 C CA B ASN A 1 339 ? 29.003 -2.256 29.714 0.50 42.23 340 ASN A CA 1
ATOM 2389 C C A ASN A 1 339 ? 28.492 -1.242 28.649 0.50 41.88 340 ASN A C 1
ATOM 2390 C C B ASN A 1 339 ? 28.617 -1.203 28.666 0.50 41.90 340 ASN A C 1
ATOM 2391 O O A ASN A 1 339 ? 28.422 -1.539 27.457 0.50 42.35 340 ASN A O 1
ATOM 2392 O O B ASN A 1 339 ? 28.765 -1.444 27.466 0.50 42.21 340 ASN A O 1
ATOM 2401 N N . SER A 1 340 ? 28.145 -0.034 29.115 1.00 41.25 341 SER A N 1
ATOM 2402 C CA . SER A 1 340 ? 27.674 1.026 28.226 1.00 41.47 341 SER A CA 1
ATOM 2403 C C . SER A 1 340 ? 28.452 2.328 28.334 1.00 41.12 341 SER A C 1
ATOM 2404 O O . SER A 1 340 ? 28.816 2.721 29.422 1.00 41.86 341 SER A O 1
ATOM 2407 N N . GLN A 1 341 ? 28.653 3.034 27.218 1.00 40.92 342 GLN A N 1
ATOM 2408 C CA . GLN A 1 341 ? 29.383 4.310 27.241 1.00 41.05 342 GLN A CA 1
ATOM 2409 C C . GLN A 1 341 ? 28.465 5.456 27.643 1.00 39.60 342 GLN A C 1
ATOM 2410 O O . GLN A 1 341 ? 27.279 5.395 27.401 1.00 39.39 342 GLN A O 1
ATOM 2416 N N . VAL A 1 342 ? 29.001 6.488 28.263 1.00 38.91 343 VAL A N 1
ATOM 2417 C CA . VAL A 1 342 ? 28.238 7.680 28.598 1.00 39.06 343 VAL A CA 1
ATOM 2418 C C . VAL A 1 342 ? 28.702 8.800 27.673 1.00 39.93 343 VAL A C 1
ATOM 2419 O O . VAL A 1 342 ? 29.902 8.973 27.478 1.00 40.71 343 VAL A O 1
ATOM 2423 N N . ALA A 1 343 ? 27.770 9.503 27.045 1.00 39.60 344 ALA A N 1
ATOM 2424 C CA . ALA A 1 343 ? 28.109 10.614 26.169 1.00 39.95 344 ALA A CA 1
ATOM 2425 C C . ALA A 1 343 ? 27.409 11.843 26.730 1.00 41.04 344 ALA A C 1
ATOM 2426 O O . ALA A 1 343 ? 26.189 11.836 26.932 1.00 41.30 344 ALA A O 1
ATOM 2428 N N . SER A 1 344 ? 28.188 12.855 27.081 1.00 40.91 345 SER A N 1
ATOM 2429 C CA . SER A 1 344 ? 27.649 14.090 27.637 1.00 41.23 345 SER A CA 1
ATOM 2430 C C . SER A 1 344 ? 26.939 14.826 26.516 1.00 40.22 345 SER A C 1
ATOM 2431 O O . SER A 1 344 ? 27.360 14.762 25.361 1.00 39.81 345 SER A O 1
ATOM 2434 N N . VAL A 1 345 ? 25.854 15.503 26.846 1.00 39.32 346 VAL A N 1
ATOM 2435 C CA . VAL A 1 345 ? 25.082 16.274 25.879 1.00 38.76 346 VAL A CA 1
ATOM 2436 C C . VAL A 1 345 ? 25.003 17.709 26.406 1.00 38.48 346 VAL A C 1
ATOM 2437 O O . VAL A 1 345 ? 24.753 17.898 27.594 1.00 38.52 346 VAL A O 1
ATOM 2441 N N . TYR A 1 346 ? 25.204 18.708 25.551 1.00 38.43 347 TYR A N 1
ATOM 2442 C CA . TYR A 1 346 ? 25.083 20.112 25.958 1.00 39.56 347 TYR A CA 1
ATOM 2443 C C . TYR A 1 346 ? 23.644 20.527 26.185 1.00 41.25 347 TYR A C 1
ATOM 2444 O O . TYR A 1 346 ? 22.743 19.925 25.611 1.00 41.67 347 TYR A O 1
ATOM 2453 N N . GLU A 1 347 ? 23.426 21.593 26.956 1.00 41.87 348 GLU A N 1
ATOM 2454 C CA . GLU A 1 347 ? 22.082 22.134 27.132 1.00 42.86 348 GLU A CA 1
ATOM 2455 C C . GLU A 1 347 ? 21.748 22.910 25.846 1.00 42.61 348 GLU A C 1
ATOM 2456 O O . GLU A 1 347 ? 22.655 23.458 25.205 1.00 43.31 348 GLU A O 1
ATOM 2462 N N . ASP A 1 348 ? 20.474 22.929 25.444 1.00 41.46 349 ASP A N 1
ATOM 2463 C CA . ASP A 1 348 ? 20.069 23.705 24.277 1.00 41.57 349 ASP A CA 1
ATOM 2464 C C . ASP A 1 348 ? 19.158 24.806 24.802 1.00 42.86 349 ASP A C 1
ATOM 2465 O O . ASP A 1 348 ? 18.005 24.552 25.152 1.00 42.80 349 ASP A O 1
ATOM 2470 N N . PRO A 1 349 ? 19.683 26.039 24.897 1.00 43.59 350 PRO A N 1
ATOM 2471 C CA . PRO A 1 349 ? 18.885 27.142 25.463 1.00 43.73 350 PRO A CA 1
ATOM 2472 C C . PRO A 1 349 ? 17.685 27.550 24.612 1.00 43.59 350 PRO A C 1
ATOM 2473 O O . PRO A 1 349 ? 16.778 28.195 25.124 1.00 43.74 350 PRO A O 1
ATOM 2477 N N . ASN A 1 350 ? 17.682 27.175 23.315 1.00 42.86 351 ASN A N 1
ATOM 2478 C CA . ASN A 1 350 ? 16.587 27.452 22.389 1.00 41.99 351 ASN A CA 1
ATOM 2479 C C . ASN A 1 350 ? 15.462 26.421 22.439 1.00 40.23 351 ASN A C 1
ATOM 2480 O O . ASN A 1 350 ? 14.522 26.516 21.648 1.00 40.61 351 ASN A O 1
ATOM 2485 N N . ARG A 1 351 ? 15.542 25.429 23.339 1.00 38.36 352 ARG A N 1
ATOM 2486 C CA . ARG A 1 351 ? 14.498 24.408 23.437 1.00 37.06 352 ARG A CA 1
ATOM 2487 C C . ARG A 1 351 ? 13.966 24.268 24.863 1.00 36.45 352 ARG A C 1
ATOM 2488 O O . ARG A 1 351 ? 14.669 24.584 25.825 1.00 36.40 352 ARG A O 1
ATOM 2496 N N . LEU A 1 352 ? 12.747 23.723 25.006 1.00 35.95 353 LEU A N 1
ATOM 2497 C CA . LEU A 1 352 ? 12.148 23.385 26.301 1.00 35.72 353 LEU A CA 1
ATOM 2498 C C . LEU A 1 352 ? 12.996 22.281 26.925 1.00 34.86 353 LEU A C 1
ATOM 2499 O O . LEU A 1 352 ? 13.636 21.508 26.208 1.00 34.73 353 LEU A O 1
ATOM 2504 N N . GLY A 1 353 ? 12.995 22.202 28.246 1.00 33.91 354 GLY A N 1
ATOM 2505 C CA . GLY A 1 353 ? 13.769 21.185 28.947 1.00 33.83 354 GLY A CA 1
ATOM 2506 C C . GLY A 1 353 ? 13.287 19.784 28.638 1.00 33.43 354 GLY A C 1
ATOM 2507 O O . GLY A 1 353 ? 12.150 19.599 28.205 1.00 33.23 354 GLY A O 1
ATOM 2508 N N . ARG A 1 354 ? 14.151 18.785 28.860 1.00 32.43 355 ARG A N 1
ATOM 2509 C CA . ARG A 1 354 ? 13.833 17.389 28.589 1.00 31.26 355 ARG A CA 1
ATOM 2510 C C . ARG A 1 354 ? 13.733 17.091 27.061 1.00 29.55 355 ARG A C 1
ATOM 2511 O O . ARG A 1 354 ? 13.330 16.000 26.693 1.00 29.46 355 ARG A O 1
ATOM 2519 N N . TRP A 1 355 ? 14.159 18.029 26.188 1.00 28.55 356 TRP A N 1
ATOM 2520 C CA . TRP A 1 355 ? 14.205 17.845 24.730 1.00 27.50 356 TRP A CA 1
ATOM 2521 C C . TRP A 1 355 ? 14.993 16.584 24.287 1.00 26.27 356 TRP A C 1
ATOM 2522 O O . TRP A 1 355 ? 14.644 15.996 23.271 1.00 26.70 356 TRP A O 1
ATOM 2533 N N . LEU A 1 356 ? 16.086 16.206 24.974 1.00 25.08 357 LEU A N 1
ATOM 2534 C CA . LEU A 1 356 ? 16.893 15.032 24.548 1.00 24.78 357 LEU A CA 1
ATOM 2535 C C . LEU A 1 356 ? 16.030 13.759 24.535 1.00 23.98 357 LEU A C 1
ATOM 2536 O O . LEU A 1 356 ? 16.151 12.919 23.641 1.00 22.79 357 LEU A O 1
ATOM 2541 N N . GLN A 1 357 ? 15.100 13.669 25.489 1.00 24.29 358 GLN A N 1
ATOM 2542 C CA . GLN A 1 357 ? 14.168 12.576 25.590 1.00 25.34 358 GLN A CA 1
ATOM 2543 C C . GLN A 1 357 ? 12.872 12.813 24.752 1.00 24.96 358 GLN A C 1
ATOM 2544 O O . GLN A 1 357 ? 12.396 11.891 24.085 1.00 25.65 358 GLN A O 1
ATOM 2550 N N . ASP A 1 358 ? 12.288 14.028 24.811 1.00 23.80 359 ASP A N 1
ATOM 2551 C CA . ASP A 1 358 ? 10.999 14.337 24.207 1.00 24.14 359 ASP A CA 1
ATOM 2552 C C . ASP A 1 358 ? 11.017 14.682 22.720 1.00 24.77 359 ASP A C 1
ATOM 2553 O O . ASP A 1 358 ? 9.988 14.540 22.052 1.00 25.10 359 ASP A O 1
ATOM 2558 N N . GLU A 1 359 ? 12.133 15.197 22.225 1.00 23.38 360 GLU A N 1
ATOM 2559 C CA . GLU A 1 359 ? 12.211 15.602 20.816 1.00 24.72 360 GLU A CA 1
ATOM 2560 C C . GLU A 1 359 ? 13.120 14.740 19.969 1.00 26.31 360 GLU A C 1
ATOM 2561 O O . GLU A 1 359 ? 13.259 14.999 18.758 1.00 27.56 360 GLU A O 1
ATOM 2567 N N . MET A 1 360 ? 13.755 13.723 20.567 1.00 26.04 361 MET A N 1
ATOM 2568 C CA . MET A 1 360 ? 14.673 12.883 19.825 1.00 27.32 361 MET A CA 1
ATOM 2569 C C . MET A 1 360 ? 14.455 11.401 20.097 1.00 27.60 361 MET A C 1
ATOM 2570 O O . MET A 1 360 ? 13.992 11.028 21.183 1.00 26.29 361 MET A O 1
ATOM 2575 N N . ALA A 1 361 ? 14.867 10.562 19.122 1.00 26.69 362 ALA A N 1
ATOM 2576 C CA . ALA A 1 361 ? 14.825 9.116 19.228 1.00 26.40 362 ALA A CA 1
ATOM 2577 C C . ALA A 1 361 ? 15.985 8.494 18.492 1.00 25.80 362 ALA A C 1
ATOM 2578 O O . ALA A 1 361 ? 16.240 8.837 17.316 1.00 27.37 362 ALA A O 1
ATOM 2580 N N . PHE A 1 362 ? 16.612 7.502 19.118 1.00 23.59 363 PHE A N 1
ATOM 2581 C CA . PHE A 1 362 ? 17.670 6.757 18.452 1.00 24.12 363 PHE A CA 1
ATOM 2582 C C . PHE A 1 362 ? 17.000 5.668 17.650 1.00 25.75 363 PHE A C 1
ATOM 2583 O O . PHE A 1 362 ? 16.159 4.919 18.149 1.00 27.14 363 PHE A O 1
ATOM 2591 N N . CYS A 1 363 ? 17.339 5.618 16.400 1.00 25.28 364 CYS A N 1
ATOM 2592 C CA . CYS A 1 363 ? 16.762 4.684 15.459 1.00 24.12 364 CYS A CA 1
ATOM 2593 C C . CYS A 1 363 ? 17.878 4.235 14.510 1.00 22.91 364 CYS A C 1
ATOM 2594 O O . CYS A 1 363 ? 19.065 4.581 14.714 1.00 21.45 364 CYS A O 1
ATOM 2597 N N . TYR A 1 364 ? 17.533 3.383 13.551 1.00 21.74 365 TYR A N 1
ATOM 2598 C CA . TYR A 1 364 ? 18.502 2.935 12.566 1.00 21.29 365 TYR A CA 1
ATOM 2599 C C . TYR A 1 364 ? 17.836 2.718 11.234 1.00 21.71 365 TYR A C 1
ATOM 2600 O O . TYR A 1 364 ? 16.610 2.583 11.147 1.00 19.26 365 TYR A O 1
ATOM 2609 N N . THR A 1 365 ? 18.669 2.646 10.196 1.00 22.22 366 THR A N 1
ATOM 2610 C CA . THR A 1 365 ? 18.239 2.369 8.845 1.00 23.00 366 THR A CA 1
ATOM 2611 C C . THR A 1 365 ? 19.272 1.387 8.245 1.00 23.38 366 THR A C 1
ATOM 2612 O O . THR A 1 365 ? 20.458 1.526 8.514 1.00 24.07 366 THR A O 1
ATOM 2616 N N . GLN A 1 366 ? 18.821 0.326 7.575 1.00 22.24 367 GLN A N 1
ATOM 2617 C CA . GLN A 1 366 ? 19.704 -0.754 7.180 1.00 22.31 367 GLN A CA 1
ATOM 2618 C C . GLN A 1 366 ? 19.608 -1.228 5.738 1.00 22.30 367 GLN A C 1
ATOM 2619 O O . GLN A 1 366 ? 18.523 -1.404 5.194 1.00 20.32 367 GLN A O 1
ATOM 2625 N N . ALA A 1 367 ? 20.771 -1.453 5.144 1.00 23.94 368 ALA A N 1
ATOM 2626 C CA . ALA A 1 367 ? 20.933 -2.009 3.802 1.00 25.84 368 ALA A CA 1
ATOM 2627 C C . ALA A 1 367 ? 21.783 -3.284 3.927 1.00 27.49 368 ALA A C 1
ATOM 2628 O O . ALA A 1 367 ? 22.524 -3.439 4.907 1.00 27.76 368 ALA A O 1
ATOM 2630 N N . PRO A 1 368 ? 21.822 -4.132 2.875 1.00 28.00 369 PRO A N 1
ATOM 2631 C CA . PRO A 1 368 ? 22.685 -5.329 2.941 1.00 28.43 369 PRO A CA 1
ATOM 2632 C C . PRO A 1 368 ? 24.137 -5.025 3.211 1.00 29.94 369 PRO A C 1
ATOM 2633 O O . PRO A 1 368 ? 24.765 -5.758 3.963 1.00 32.72 369 PRO A O 1
ATOM 2637 N N . HIS A 1 369 ? 24.637 -3.892 2.717 1.00 28.99 370 HIS A N 1
ATOM 2638 C CA . HIS A 1 369 ? 26.036 -3.473 2.841 1.00 29.37 370 HIS A CA 1
ATOM 2639 C C . HIS A 1 369 ? 26.340 -2.563 4.016 1.00 29.06 370 HIS A C 1
ATOM 2640 O O . HIS A 1 369 ? 27.513 -2.309 4.257 1.00 28.36 370 HIS A O 1
ATOM 2647 N N . LYS A 1 370 ? 25.318 -2.005 4.705 1.00 28.30 371 LYS A N 1
ATOM 2648 C CA . LYS A 1 370 ? 25.590 -1.076 5.802 1.00 27.85 371 LYS A CA 1
ATOM 2649 C C . LYS A 1 370 ? 24.366 -0.821 6.653 1.00 26.51 371 LYS A C 1
ATOM 2650 O O . LYS A 1 370 ? 23.269 -0.723 6.108 1.00 25.18 371 LYS A O 1
ATOM 2656 N N . THR A 1 371 ? 24.573 -0.649 7.975 1.00 25.96 372 THR A N 1
ATOM 2657 C CA . THR A 1 371 ? 23.538 -0.275 8.942 1.00 26.70 372 THR A CA 1
ATOM 2658 C C . THR A 1 371 ? 23.947 1.076 9.504 1.00 27.74 372 THR A C 1
ATOM 2659 O O . THR A 1 371 ? 25.095 1.251 9.919 1.00 28.12 372 THR A O 1
ATOM 2663 N N . THR A 1 372 ? 23.054 2.048 9.442 1.00 27.62 373 THR A N 1
ATOM 2664 C CA . THR A 1 372 ? 23.336 3.371 9.947 1.00 27.71 373 THR A CA 1
ATOM 2665 C C . THR A 1 372 ? 22.445 3.659 11.124 1.00 27.51 373 THR A C 1
ATOM 2666 O O . THR A 1 372 ? 21.221 3.711 10.970 1.00 27.18 373 THR A O 1
ATOM 2670 N N . SER A 1 373 ? 23.049 3.854 12.297 1.00 27.16 374 SER A N 1
ATOM 2671 C CA . SER A 1 373 ? 22.334 4.267 13.475 1.00 27.92 374 SER A CA 1
ATOM 2672 C C . SER A 1 373 ? 22.304 5.796 13.430 1.00 27.73 374 SER A C 1
ATOM 2673 O O . SER A 1 373 ? 23.263 6.442 12.971 1.00 27.44 374 SER A O 1
ATOM 2676 N N . LEU A 1 374 ? 21.195 6.373 13.883 1.00 27.01 375 LEU A N 1
ATOM 2677 C CA . LEU A 1 374 ? 21.030 7.811 13.853 1.00 26.51 375 LEU A CA 1
ATOM 2678 C C . LEU A 1 374 ? 20.113 8.293 14.935 1.00 26.06 375 LEU A C 1
ATOM 2679 O O . LEU A 1 374 ? 19.414 7.504 15.555 1.00 25.90 375 LEU A O 1
ATOM 2684 N N . ILE A 1 375 ? 20.069 9.610 15.130 1.00 26.43 376 ILE A N 1
ATOM 2685 C CA . ILE A 1 375 ? 19.077 10.226 15.990 1.00 27.82 376 ILE A CA 1
ATOM 2686 C C . ILE A 1 375 ? 18.141 10.991 15.065 1.00 27.05 376 ILE A C 1
ATOM 2687 O O . ILE A 1 375 ? 18.589 11.612 14.090 1.00 27.10 376 ILE A O 1
ATOM 2692 N N . LEU A 1 376 ? 16.837 10.812 15.289 1.00 26.28 377 LEU A N 1
ATOM 2693 C CA . LEU A 1 376 ? 15.748 11.448 14.554 1.00 26.31 377 LEU A CA 1
ATOM 2694 C C . LEU A 1 376 ? 15.249 12.521 15.492 1.00 26.96 377 LEU A C 1
ATOM 2695 O O . LEU A 1 376 ? 14.919 12.241 16.649 1.00 26.18 377 LEU A O 1
ATOM 2700 N N . ASP A 1 377 ? 15.245 13.757 15.014 1.00 27.48 378 ASP A N 1
ATOM 2701 C CA . ASP A 1 377 ? 14.894 14.917 15.814 1.00 27.87 378 ASP A CA 1
ATOM 2702 C C . ASP A 1 377 ? 13.637 15.569 15.245 1.00 29.44 378 ASP A C 1
ATOM 2703 O O . ASP A 1 377 ? 13.521 15.717 14.023 1.00 29.73 378 ASP A O 1
ATOM 2708 N N . THR A 1 378 ? 12.668 15.896 16.111 1.00 30.17 379 THR A N 1
ATOM 2709 C CA . THR A 1 378 ? 11.442 16.615 15.745 1.00 30.92 379 THR A CA 1
ATOM 2710 C C . THR A 1 378 ? 11.432 17.885 16.604 1.00 32.40 379 THR A C 1
ATOM 2711 O O . THR A 1 378 ? 10.785 17.904 17.648 1.00 32.82 379 THR A O 1
ATOM 2715 N N . PRO A 1 379 ? 12.214 18.920 16.239 1.00 33.48 380 PRO A N 1
ATOM 2716 C CA . PRO A 1 379 ? 12.286 20.112 17.102 1.00 35.40 380 PRO A CA 1
ATOM 2717 C C . PRO A 1 379 ? 10.972 20.855 17.238 1.00 38.21 380 PRO A C 1
ATOM 2718 O O . PRO A 1 379 ? 10.222 20.967 16.278 1.00 38.48 380 PRO A O 1
ATOM 2722 N N . GLN A 1 380 ? 10.671 21.296 18.443 1.00 40.26 381 GLN A N 1
ATOM 2723 C CA . GLN A 1 380 ? 9.447 22.044 18.703 1.00 43.44 381 GLN A CA 1
ATOM 2724 C C . GLN A 1 380 ? 9.646 23.576 18.569 1.00 47.17 381 GLN A C 1
ATOM 2725 O O . GLN A 1 380 ? 8.667 24.316 18.512 1.00 47.56 381 GLN A O 1
ATOM 2731 N N . ALA A 1 381 ? 10.901 24.041 18.486 1.00 49.35 382 ALA A N 1
ATOM 2732 C CA . ALA A 1 381 ? 11.211 25.458 18.369 1.00 51.90 382 ALA A CA 1
ATOM 2733 C C . ALA A 1 381 ? 11.173 25.945 16.903 1.00 54.61 382 ALA A C 1
ATOM 2734 O O . ALA A 1 381 ? 11.234 25.139 15.966 1.00 54.76 382 ALA A O 1
ATOM 2736 N N . ALA A 1 382 ? 11.025 27.263 16.708 1.00 56.37 383 ALA A N 1
ATOM 2737 C CA . ALA A 1 382 ? 10.979 27.834 15.364 1.00 58.59 383 ALA A CA 1
ATOM 2738 C C . ALA A 1 382 ? 12.297 28.511 15.034 1.00 60.90 383 ALA A C 1
ATOM 2739 O O . ALA A 1 382 ? 12.911 29.128 15.917 1.00 61.53 383 ALA A O 1
ATOM 2741 N N . ASP A 1 383 ? 12.721 28.402 13.758 1.00 61.82 384 ASP A N 1
ATOM 2742 C CA . ASP A 1 383 ? 13.939 29.015 13.232 1.00 63.15 384 ASP A CA 1
ATOM 2743 C C . ASP A 1 383 ? 15.193 28.690 14.060 1.00 63.50 384 ASP A C 1
ATOM 2744 O O . ASP A 1 383 ? 15.827 29.596 14.598 1.00 63.76 384 ASP A O 1
ATOM 2749 N N . LEU A 1 384 ? 15.545 27.400 14.174 1.00 63.33 385 LEU A N 1
ATOM 2750 C CA . LEU A 1 384 ? 16.731 27.001 14.928 1.00 63.26 385 LEU A CA 1
ATOM 2751 C C . LEU A 1 384 ? 17.986 27.176 14.070 1.00 63.63 385 LEU A C 1
ATOM 2752 O O . LEU A 1 384 ? 17.977 26.873 12.878 1.00 63.40 385 LEU A O 1
ATOM 2757 N N . ASP A 1 385 ? 19.060 27.676 14.682 1.00 63.89 386 ASP A N 1
ATOM 2758 C CA . ASP A 1 385 ? 20.325 27.907 14.000 1.00 64.62 386 ASP A CA 1
ATOM 2759 C C . ASP A 1 385 ? 21.365 26.866 14.425 1.00 64.11 386 ASP A C 1
ATOM 2760 O O . ASP A 1 385 ? 22.081 26.334 13.571 1.00 64.93 386 ASP A O 1
ATOM 2765 N N . GLU A 1 386 ? 21.473 26.612 15.746 1.00 62.47 387 GLU A N 1
ATOM 2766 C CA . GLU A 1 386 ? 22.458 25.698 16.328 1.00 61.33 387 GLU A CA 1
ATOM 2767 C C . GLU A 1 386 ? 21.883 24.334 16.754 1.00 59.28 387 GLU A C 1
ATOM 2768 O O . GLU A 1 386 ? 20.732 24.232 17.184 1.00 59.15 387 GLU A O 1
ATOM 2774 N N . PHE A 1 387 ? 22.697 23.286 16.622 1.00 57.18 388 PHE A N 1
ATOM 2775 C CA . PHE A 1 387 ? 22.291 21.928 16.956 1.00 55.66 388 PHE A CA 1
ATOM 2776 C C . PHE A 1 387 ? 23.340 21.261 17.860 1.00 54.14 388 PHE A C 1
ATOM 2777 O O . PHE A 1 387 ? 24.136 20.439 17.413 1.00 53.58 388 PHE A O 1
ATOM 2785 N N . PRO A 1 388 ? 23.336 21.605 19.162 1.00 53.71 389 PRO A N 1
ATOM 2786 C CA . PRO A 1 388 ? 24.367 21.072 20.080 1.00 53.11 389 PRO A CA 1
ATOM 2787 C C . PRO A 1 388 ? 24.444 19.549 20.243 1.00 51.98 389 PRO A C 1
ATOM 2788 O O . PRO A 1 388 ? 25.442 19.048 20.767 1.00 51.73 389 PRO A O 1
ATOM 2792 N N . MET A 1 389 ? 23.409 18.806 19.811 1.00 50.74 390 MET A N 1
ATOM 2793 C CA . MET A 1 389 ? 23.439 17.349 19.911 1.00 49.99 390 MET A CA 1
ATOM 2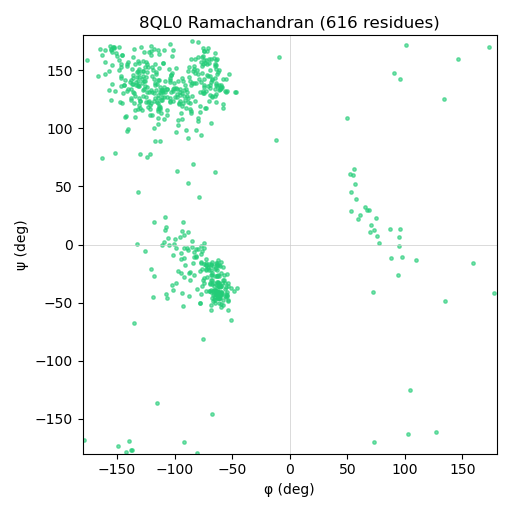794 C C . MET A 1 389 ? 24.562 16.722 19.019 1.00 50.52 390 MET A C 1
ATOM 2795 O O . MET A 1 389 ? 25.051 15.640 19.338 1.00 50.68 390 MET A O 1
ATOM 2800 N N . LYS A 1 390 ? 25.040 17.458 17.980 1.00 50.38 391 LYS A N 1
ATOM 2801 C CA . LYS A 1 390 ? 26.146 17.037 17.080 1.00 50.49 391 LYS A CA 1
ATOM 2802 C C . LYS A 1 390 ? 27.506 16.855 17.803 1.00 50.24 391 LYS A C 1
ATOM 2803 O O . LYS A 1 390 ? 28.354 16.079 17.352 1.00 50.74 391 LYS A O 1
ATOM 2809 N N . TYR A 1 391 ? 27.716 17.573 18.905 1.00 48.87 392 TYR A N 1
ATOM 2810 C CA . TYR A 1 391 ? 28.945 17.432 19.699 1.00 48.61 392 TYR A CA 1
ATOM 2811 C C . TYR A 1 391 ? 29.016 16.076 20.388 1.00 46.84 392 TYR A C 1
ATOM 2812 O O . TYR A 1 391 ? 30.106 15.602 20.718 1.00 46.48 392 TYR A O 1
ATOM 2821 N N . SER A 1 392 ? 27.851 15.520 20.724 1.00 45.22 393 SER A N 1
ATOM 2822 C CA . SER A 1 392 ? 27.774 14.267 21.427 1.00 44.45 393 SER A CA 1
ATOM 2823 C C . SER A 1 392 ? 27.802 13.095 20.508 1.00 43.15 393 SER A C 1
ATOM 2824 O O . SER A 1 392 ? 28.292 12.043 20.900 1.00 43.07 393 SER A O 1
ATOM 2827 N N . LEU A 1 393 ? 27.279 13.238 19.276 1.00 42.57 394 LEU A N 1
ATOM 2828 C CA . LEU A 1 393 ? 27.168 12.110 18.369 1.00 41.78 394 LEU A CA 1
ATOM 2829 C C . LEU A 1 393 ? 28.472 11.472 18.089 1.00 42.75 394 LEU A C 1
ATOM 2830 O O . LEU A 1 393 ? 29.403 12.107 17.599 1.00 43.06 394 LEU A O 1
ATOM 2835 N N . SER A 1 394 ? 28.564 10.219 18.485 1.00 42.90 395 SER A N 1
ATOM 2836 C CA . SER A 1 394 ? 29.761 9.434 18.271 1.00 43.75 395 SER A CA 1
ATOM 2837 C C . SER A 1 394 ? 30.014 9.247 16.764 1.00 43.67 395 SER A C 1
ATOM 2838 O O . SER A 1 394 ? 29.080 9.316 15.956 1.00 43.28 395 SER A O 1
ATOM 2841 N N . PRO A 1 395 ? 31.289 9.095 16.365 1.00 43.04 396 PRO A N 1
ATOM 2842 C CA . PRO A 1 395 ? 31.606 8.916 14.936 1.00 41.91 396 PRO A CA 1
ATOM 2843 C C . PRO A 1 395 ? 30.740 7.884 14.196 1.00 40.28 396 PRO A C 1
ATOM 2844 O O . PRO A 1 395 ? 30.556 6.788 14.703 1.00 41.30 396 PRO A O 1
ATOM 2848 N N . GLY A 1 396 ? 30.205 8.245 13.027 1.00 37.37 397 GLY A N 1
ATOM 2849 C CA . GLY A 1 396 ? 29.344 7.356 12.249 1.00 35.13 397 GLY A CA 1
ATOM 2850 C C . GLY A 1 396 ? 27.865 7.418 12.608 1.00 32.51 397 GLY A C 1
ATOM 2851 O O . GLY A 1 396 ? 27.031 6.850 11.905 1.00 31.23 397 GLY A O 1
ATOM 2852 N N . ILE A 1 397 ? 27.516 8.079 13.738 1.00 31.46 398 ILE A N 1
ATOM 2853 C CA . ILE A 1 397 ? 26.108 8.189 14.138 1.00 30.16 398 ILE A CA 1
ATOM 2854 C C . ILE A 1 397 ? 25.465 9.342 13.380 1.00 30.73 398 ILE A C 1
ATOM 2855 O O . ILE A 1 397 ? 25.967 10.464 13.424 1.00 31.54 398 ILE A O 1
ATOM 2860 N N . GLY A 1 398 ? 24.383 9.047 12.660 1.00 30.42 399 GLY A N 1
ATOM 2861 C CA . GLY A 1 398 ? 23.680 10.020 11.842 1.00 29.50 399 GLY A CA 1
ATOM 2862 C C . GLY A 1 398 ? 22.754 10.943 12.597 1.00 28.96 399 GLY A C 1
ATOM 2863 O O . GLY A 1 398 ? 22.555 10.789 13.804 1.00 27.58 399 GLY A O 1
ATOM 2864 N N . TYR A 1 399 ? 22.192 11.918 11.880 1.00 28.95 400 TYR A N 1
ATOM 2865 C CA . TYR A 1 399 ? 21.281 12.919 12.428 1.00 30.12 400 TYR A CA 1
ATOM 2866 C C . TYR A 1 399 ? 20.297 13.259 11.308 1.00 30.59 400 TYR A C 1
ATOM 2867 O O . TYR A 1 399 ? 20.721 13.634 10.203 1.00 30.64 400 TYR A O 1
ATOM 2876 N N . MET A 1 400 ? 19.002 13.089 11.567 1.00 30.52 401 MET A N 1
ATOM 2877 C CA . MET A 1 400 ? 17.947 13.441 10.624 1.00 31.12 401 MET A CA 1
ATOM 2878 C C . MET A 1 400 ? 16.885 14.274 11.337 1.00 31.48 401 MET A C 1
ATOM 2879 O O . MET A 1 400 ? 16.526 13.974 12.467 1.00 30.95 401 MET A O 1
ATOM 2884 N N . ILE A 1 401 ? 16.314 15.244 10.638 1.00 31.75 402 ILE A N 1
ATOM 2885 C CA . ILE A 1 401 ? 15.224 16.038 11.161 1.00 33.28 402 ILE A CA 1
ATOM 2886 C C . ILE A 1 401 ? 13.906 15.561 10.521 1.00 33.46 402 ILE A C 1
ATOM 2887 O O . ILE A 1 401 ? 13.887 15.119 9.368 1.00 33.85 402 ILE A O 1
ATOM 2892 N N . GLN A 1 402 ? 12.822 15.616 11.288 1.00 33.22 403 GLN A N 1
ATOM 2893 C CA . GLN A 1 402 ? 11.486 15.271 10.839 1.00 34.19 403 GLN A CA 1
ATOM 2894 C C . GLN A 1 402 ? 10.574 16.420 11.238 1.00 35.62 403 GLN A C 1
ATOM 2895 O O . GLN A 1 402 ? 10.562 16.801 12.411 1.00 36.02 403 GLN A O 1
ATOM 2901 N N . ASP A 1 403 ? 9.865 17.018 10.274 1.00 36.64 404 ASP A N 1
ATOM 2902 C CA . ASP A 1 403 ? 8.964 18.137 10.549 1.00 38.39 404 ASP A CA 1
ATOM 2903 C C . ASP A 1 403 ? 7.707 17.664 11.294 1.00 38.22 404 ASP A C 1
ATOM 2904 O O . ASP A 1 403 ? 7.276 16.506 11.176 1.00 37.69 404 ASP A O 1
ATOM 2909 N N . THR A 1 404 ? 7.100 18.596 12.014 1.00 38.24 405 THR A N 1
ATOM 2910 C CA . THR A 1 404 ? 5.848 18.419 12.748 1.00 38.97 405 THR A CA 1
ATOM 2911 C C . THR A 1 404 ? 4.980 19.705 12.526 1.00 41.10 405 THR A C 1
ATOM 2912 O O . THR A 1 404 ? 5.380 20.583 11.771 1.00 41.87 405 THR A O 1
ATOM 2916 N N . GLU A 1 405 ? 3.798 19.812 13.150 1.00 42.01 406 GLU A N 1
ATOM 2917 C CA . GLU A 1 405 ? 2.926 20.968 12.983 1.00 43.67 406 GLU A CA 1
ATOM 2918 C C . GLU A 1 405 ? 2.668 21.725 14.305 1.00 47.01 406 GLU A C 1
ATOM 2919 O O . GLU A 1 405 ? 2.732 22.954 14.321 1.00 46.96 406 GLU A O 1
ATOM 2925 N N . ASP A 1 406 ? 2.377 20.993 15.407 1.00 49.49 407 ASP A N 1
ATOM 2926 C CA . ASP A 1 406 ? 2.042 21.565 16.719 1.00 52.31 407 ASP A CA 1
ATOM 2927 C C . ASP A 1 406 ? 3.236 21.653 17.659 1.00 54.04 407 ASP A C 1
ATOM 2928 O O . ASP A 1 406 ? 3.804 20.628 18.048 1.00 54.56 407 ASP A O 1
ATOM 2933 N N . HIS A 1 407 ? 3.549 22.879 18.101 1.00 54.46 408 HIS A N 1
ATOM 2934 C CA . HIS A 1 407 ? 4.722 23.138 18.928 1.00 54.84 408 HIS A CA 1
ATOM 2935 C C . HIS A 1 407 ? 4.472 23.682 20.332 1.00 54.80 408 HIS A C 1
ATOM 2936 O O . HIS A 1 407 ? 5.402 24.222 20.927 1.00 55.17 408 HIS A O 1
ATOM 2943 N N . LYS A 1 408 ? 3.261 23.538 20.876 1.00 54.21 409 LYS A N 1
ATOM 2944 C CA . LYS A 1 408 ? 2.961 24.064 22.213 1.00 54.38 409 LYS A CA 1
ATOM 2945 C C . LYS A 1 408 ? 3.570 23.215 23.349 1.00 53.69 409 LYS A C 1
ATOM 2946 O O . LYS A 1 408 ? 4.057 22.114 23.104 1.00 54.12 409 LYS A O 1
ATOM 2952 N N . VAL A 1 409 ? 3.554 23.733 24.599 1.00 52.33 410 VAL A N 1
ATOM 2953 C CA . VAL A 1 409 ? 4.020 22.981 25.764 1.00 51.37 410 VAL A CA 1
ATOM 2954 C C . VAL A 1 409 ? 3.088 21.763 25.943 1.00 49.33 410 VAL A C 1
ATOM 2955 O O . VAL A 1 409 ? 1.873 21.887 25.773 1.00 49.29 410 VAL A O 1
ATOM 2959 N N . ALA A 1 410 ? 3.667 20.584 26.230 1.00 47.30 411 ALA A N 1
ATOM 2960 C CA . ALA A 1 410 ? 2.967 19.292 26.388 1.00 45.47 411 ALA A CA 1
ATOM 2961 C C . ALA A 1 410 ? 2.361 18.788 25.074 1.00 43.15 411 ALA A C 1
ATOM 2962 O O . ALA A 1 410 ? 1.380 18.054 25.084 1.00 42.44 411 ALA A O 1
ATOM 2964 N N . SER A 1 411 ? 2.986 19.146 23.940 1.00 41.52 412 SER A N 1
ATOM 2965 C CA . SER A 1 411 ? 2.507 18.708 22.637 1.00 39.71 412 SER A CA 1
ATOM 2966 C C . SER A 1 411 ? 2.868 17.242 22.409 1.00 37.86 412 SER A C 1
ATOM 2967 O O . SER A 1 411 ? 4.023 16.822 22.605 1.00 39.15 412 SER A O 1
ATOM 2970 N N . MET A 1 412 ? 1.883 16.482 21.971 1.00 34.39 413 MET A N 1
ATOM 2971 C CA . MET A 1 412 ? 2.059 15.086 21.621 1.00 32.57 413 MET A CA 1
ATOM 2972 C C . MET A 1 412 ? 2.486 14.918 20.129 1.00 31.72 413 MET A C 1
ATOM 2973 O O . MET A 1 412 ? 2.502 13.805 19.594 1.00 31.21 413 MET A O 1
ATOM 2978 N N . ASP A 1 413 ? 2.845 16.025 19.463 1.00 31.13 414 ASP A N 1
ATOM 2979 C CA . ASP A 1 413 ? 3.291 16.004 18.074 1.00 30.99 414 ASP A CA 1
ATOM 2980 C C . ASP A 1 413 ? 4.814 16.014 18.080 1.00 31.78 414 ASP A C 1
ATOM 2981 O O . ASP A 1 413 ? 5.443 16.982 17.654 1.00 32.77 414 ASP A O 1
ATOM 2986 N N . SER A 1 414 ? 5.417 14.965 18.645 1.00 31.49 415 SER A N 1
ATOM 2987 C CA . SER A 1 414 ? 6.882 14.849 18.673 1.00 31.38 415 SER A CA 1
ATOM 2988 C C . SER A 1 414 ? 7.300 13.396 18.767 1.00 29.74 415 SER A C 1
ATOM 2989 O O . SER A 1 414 ? 6.544 12.571 19.267 1.00 28.60 415 SER A O 1
ATOM 2992 N N . ILE A 1 415 ? 8.505 13.082 18.291 1.00 28.99 416 ILE A N 1
ATOM 2993 C CA . ILE A 1 415 ? 9.012 11.723 18.293 1.00 29.13 416 ILE A CA 1
ATOM 2994 C C . ILE A 1 415 ? 9.189 11.131 19.707 1.00 28.72 416 ILE A C 1
ATOM 2995 O O . ILE A 1 415 ? 9.254 9.913 19.835 1.00 29.10 416 ILE A O 1
ATOM 3000 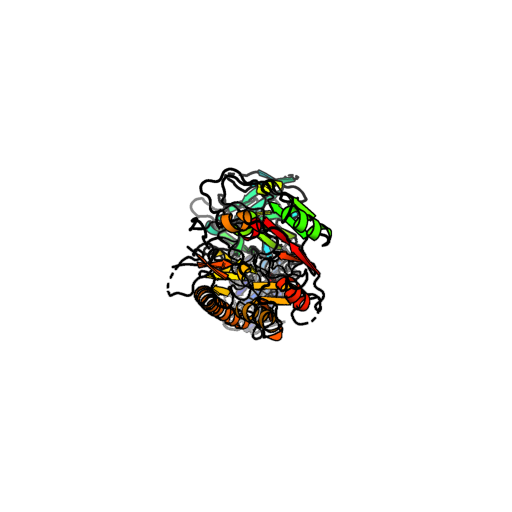N N . GLY A 1 416 ? 9.186 11.964 20.747 1.00 28.01 417 GLY A N 1
ATOM 3001 C CA . GLY A 1 416 ? 9.209 11.484 22.128 1.00 27.99 417 GLY A CA 1
ATOM 3002 C C . GLY A 1 416 ? 7.889 10.823 22.516 1.00 28.38 417 GLY A C 1
ATOM 3003 O O . GLY A 1 416 ? 7.857 10.073 23.495 1.00 28.37 417 GLY A O 1
ATOM 3004 N N . ASN A 1 417 ? 6.780 11.056 21.718 1.00 28.54 418 ASN A N 1
ATOM 3005 C CA . ASN A 1 417 ? 5.442 10.480 21.911 1.00 29.33 418 ASN A CA 1
ATOM 3006 C C . ASN A 1 417 ? 5.380 9.139 21.164 1.00 30.86 418 ASN A C 1
ATOM 3007 O O . ASN A 1 417 ? 4.458 8.876 20.373 1.00 33.07 418 ASN A O 1
ATOM 3012 N N . LEU A 1 418 ? 6.342 8.278 21.445 1.00 29.24 419 LEU A N 1
ATOM 3013 C CA . LEU A 1 418 ? 6.446 6.998 20.788 1.00 27.50 419 LEU A CA 1
ATOM 3014 C C . LEU A 1 418 ? 7.184 6.026 21.689 1.00 25.51 419 LEU A C 1
ATOM 3015 O O . LEU A 1 418 ? 8.188 6.377 22.306 1.00 24.79 419 LEU A O 1
ATOM 3020 N N . MET A 1 419 ? 6.700 4.808 21.747 1.00 23.82 420 MET A N 1
ATOM 3021 C CA . MET A 1 419 ? 7.373 3.736 22.462 1.00 23.00 420 MET A CA 1
ATOM 3022 C C . MET A 1 419 ? 7.398 2.537 21.536 1.00 22.34 420 MET A C 1
ATOM 3023 O O . MET A 1 419 ? 6.505 2.404 20.719 1.00 23.70 420 MET A O 1
ATOM 3028 N N . VAL A 1 420 ? 8.448 1.748 21.551 1.00 21.06 421 VAL A N 1
ATOM 3029 C CA . VAL A 1 420 ? 8.549 0.601 20.659 1.00 20.91 421 VAL A CA 1
ATOM 3030 C C . VAL A 1 420 ? 8.342 -0.646 21.443 1.00 19.66 421 VAL A C 1
ATOM 3031 O O . VAL A 1 420 ? 8.913 -0.776 22.520 1.00 20.56 421 VAL A O 1
ATOM 3035 N N . SER A 1 421 ? 7.514 -1.557 20.934 1.00 17.79 422 SER A N 1
ATOM 3036 C CA . SER A 1 421 ? 7.329 -2.833 21.605 1.00 17.94 422 SER A CA 1
ATOM 3037 C C . SER A 1 421 ? 8.520 -3.757 21.246 1.00 18.17 422 SER A C 1
ATOM 3038 O O . SER A 1 421 ? 9.128 -3.605 20.173 1.00 17.84 422 SER A O 1
ATOM 3041 N N . PRO A 1 422 ? 8.766 -4.817 22.037 1.00 17.57 423 PRO A N 1
ATOM 3042 C CA . PRO A 1 422 ? 9.711 -5.849 21.577 1.00 17.87 423 PRO A CA 1
ATOM 3043 C C . PRO A 1 422 ? 9.064 -6.652 20.416 1.00 19.95 423 PRO A C 1
ATOM 3044 O O . PRO A 1 422 ? 7.847 -6.561 20.147 1.00 19.98 423 PRO A O 1
ATOM 3048 N N . PRO A 1 423 ? 9.865 -7.487 19.720 1.00 20.91 424 PRO A N 1
ATOM 3049 C CA . PRO A 1 423 ? 9.300 -8.350 18.682 1.00 21.37 424 PRO A CA 1
ATOM 3050 C C . PRO A 1 423 ? 8.247 -9.274 19.268 1.00 21.80 424 PRO A C 1
ATOM 3051 O O . PRO A 1 423 ? 8.410 -9.820 20.378 1.00 20.75 424 PRO A O 1
ATOM 3055 N N . VAL A 1 424 ? 7.133 -9.366 18.551 1.00 21.68 425 VAL A N 1
ATOM 3056 C CA . VAL A 1 424 ? 5.984 -10.170 18.961 1.00 22.82 425 VAL A CA 1
ATOM 3057 C C . VAL A 1 424 ? 5.365 -10.881 17.749 1.00 24.83 425 VAL A C 1
ATOM 3058 O O . VAL A 1 424 ? 5.500 -10.417 16.614 1.00 25.81 425 VAL A O 1
ATOM 3062 N N . LYS A 1 425 ? 4.655 -11.971 18.008 1.00 26.01 426 LYS A N 1
ATOM 3063 C CA . LYS A 1 425 ? 3.815 -12.690 17.042 1.00 27.68 426 LYS A CA 1
ATOM 3064 C C . LYS A 1 425 ? 2.368 -12.488 17.540 1.00 28.01 426 LYS A C 1
ATOM 3065 O O . LYS A 1 425 ? 2.096 -12.616 18.742 1.00 27.31 426 LYS A O 1
ATOM 3071 N N . VAL A 1 426 ? 1.446 -12.088 16.637 1.00 28.33 427 VAL A N 1
ATOM 3072 C CA . VAL A 1 426 ? 0.070 -11.790 17.037 1.00 29.36 427 VAL A CA 1
ATOM 3073 C C . VAL A 1 426 ? -0.905 -12.456 16.048 1.00 31.61 427 VAL A C 1
ATOM 3074 O O . VAL A 1 426 ? -0.891 -12.090 14.875 1.00 31.80 427 VAL A O 1
ATOM 3078 N N . GLN A 1 427 ? -1.734 -13.416 16.486 1.00 33.10 428 GLN A N 1
ATOM 3079 C CA . GLN A 1 427 ? -2.724 -14.043 15.596 1.00 34.70 428 GLN A CA 1
ATOM 3080 C C . GLN A 1 427 ? -2.061 -14.671 14.362 1.00 35.11 428 GLN A C 1
ATOM 3081 O O . GLN A 1 427 ? -2.542 -14.518 13.244 1.00 35.77 428 GLN A O 1
ATOM 3087 N N . GLY A 1 428 ? -0.902 -15.280 14.568 1.00 35.25 429 GLY A N 1
ATOM 3088 C CA . GLY A 1 428 ? -0.146 -15.868 13.472 1.00 34.63 429 GLY A CA 1
ATOM 3089 C C . GLY A 1 428 ? 0.601 -14.892 12.588 1.00 33.42 429 GLY A C 1
ATOM 3090 O O . GLY A 1 428 ? 1.110 -15.319 11.564 1.00 35.24 429 GLY A O 1
ATOM 3091 N N . LYS A 1 429 ? 0.666 -13.581 12.929 1.00 30.76 430 LYS A N 1
ATOM 3092 C CA . LYS A 1 429 ? 1.417 -12.595 12.142 1.00 28.94 430 LYS A CA 1
ATOM 3093 C C . LYS A 1 429 ? 2.654 -12.115 12.916 1.00 27.65 430 LYS A C 1
ATOM 3094 O O . LYS A 1 429 ? 2.547 -11.636 14.047 1.00 27.27 430 LYS A O 1
ATOM 3100 N N . GLU A 1 430 ? 3.805 -12.197 12.285 1.00 26.38 431 GLU A N 1
ATOM 3101 C CA . GLU A 1 430 ? 5.051 -11.791 12.915 1.00 26.83 431 GLU A CA 1
ATOM 3102 C C . GLU A 1 430 ? 5.335 -10.304 12.782 1.00 24.56 431 GLU A C 1
ATOM 3103 O O . GLU A 1 430 ? 5.216 -9.730 11.693 1.00 24.95 431 GLU A O 1
ATOM 3109 N N . TYR A 1 431 ? 5.799 -9.709 13.878 1.00 21.94 432 TYR A N 1
ATOM 3110 C CA . TYR A 1 431 ? 6.287 -8.347 13.912 1.00 20.97 432 TYR A CA 1
ATOM 3111 C C . TYR A 1 431 ? 7.724 -8.478 14.476 1.00 20.63 432 TYR A C 1
ATOM 3112 O O . TYR A 1 431 ? 8.003 -8.199 15.654 1.00 19.90 432 TYR A O 1
ATOM 3121 N N . PRO A 1 432 ? 8.650 -8.948 13.630 1.00 20.55 433 PRO A N 1
ATOM 3122 C CA . PRO A 1 432 ? 10.015 -9.181 14.089 1.00 20.71 433 PRO A CA 1
ATOM 3123 C C . PRO A 1 432 ? 10.768 -7.950 14.553 1.00 20.54 433 PRO A C 1
ATOM 3124 O O . PRO A 1 432 ? 11.786 -8.110 15.193 1.00 21.10 433 PRO A O 1
ATOM 3128 N N . LEU A 1 433 ? 10.315 -6.742 14.199 1.00 19.73 434 LEU A N 1
ATOM 3129 C CA . LEU A 1 433 ? 10.969 -5.516 14.691 1.00 20.02 434 LEU A CA 1
ATOM 3130 C C . LEU A 1 433 ? 10.081 -4.815 15.750 1.00 20.93 434 LEU A C 1
ATOM 3131 O O . LEU A 1 433 ? 10.311 -3.629 16.033 1.00 21.74 434 LEU A O 1
ATOM 3136 N N . GLY A 1 434 ? 9.076 -5.530 16.288 1.00 19.67 435 GLY A N 1
ATOM 3137 C CA . GLY A 1 434 ? 8.115 -4.968 17.231 1.00 20.00 435 GLY A CA 1
ATOM 3138 C C . GLY A 1 434 ? 7.160 -4.046 16.503 1.00 20.43 435 GLY A C 1
ATOM 3139 O O . GLY A 1 434 ? 7.129 -4.006 15.259 1.00 20.47 435 GLY A O 1
ATOM 3140 N N . ARG A 1 435 ? 6.372 -3.311 17.251 1.00 19.05 436 ARG A N 1
ATOM 3141 C CA . ARG A 1 435 ? 5.437 -2.358 16.700 1.00 19.66 436 ARG A CA 1
ATOM 3142 C C . ARG A 1 435 ? 5.597 -1.054 17.432 1.00 19.35 436 ARG A C 1
ATOM 3143 O O . ARG A 1 435 ? 5.792 -1.044 18.662 1.00 19.90 436 ARG A O 1
ATOM 3151 N N . VAL A 1 436 ? 5.517 0.045 16.677 1.00 18.98 437 VAL A N 1
ATOM 3152 C CA . VAL A 1 436 ? 5.610 1.394 17.227 1.00 19.85 437 VAL A CA 1
ATOM 3153 C C . VAL A 1 436 ? 4.280 1.692 17.936 1.00 20.08 437 VAL A C 1
ATOM 3154 O O . VAL A 1 436 ? 3.226 1.397 17.394 1.00 19.38 437 VAL A O 1
ATOM 3158 N N . LEU A 1 437 ? 4.335 2.292 19.123 1.00 19.43 438 LEU A N 1
ATOM 3159 C CA . LEU A 1 437 ? 3.157 2.630 19.927 1.00 19.79 438 LEU A CA 1
ATOM 3160 C C . LEU A 1 437 ? 3.064 4.150 20.044 1.00 20.96 438 LEU A C 1
ATOM 3161 O O . LEU A 1 437 ? 4.024 4.803 20.425 1.00 22.17 438 LEU A O 1
ATOM 3166 N N . ILE A 1 438 ? 1.953 4.725 19.614 1.00 21.24 439 ILE A N 1
ATOM 3167 C CA . ILE A 1 438 ? 1.780 6.174 19.572 1.00 22.20 439 ILE A CA 1
ATOM 3168 C C . ILE A 1 438 ? 0.742 6.589 20.596 1.00 22.91 439 ILE A C 1
ATOM 3169 O O . ILE A 1 438 ? -0.341 6.007 20.616 1.00 23.97 439 ILE A O 1
ATOM 3174 N N . GLY A 1 439 ? 1.029 7.614 21.392 1.00 23.21 440 GLY A N 1
ATOM 3175 C CA . GLY A 1 439 ? 0.050 8.142 22.333 1.00 24.35 440 GLY A CA 1
ATOM 3176 C C . GLY A 1 439 ? -1.001 8.962 21.606 1.00 26.77 440 GLY A C 1
ATOM 3177 O O . GLY A 1 439 ? -0.678 9.821 20.783 1.00 27.34 440 GLY A O 1
ATOM 3178 N N . SER A 1 440 ? -2.266 8.685 21.872 1.00 28.33 441 SER A N 1
ATOM 3179 C CA . SER A 1 440 ? -3.354 9.373 21.216 1.00 30.90 441 SER A CA 1
ATOM 3180 C C . SER A 1 440 ? -4.528 9.697 22.192 1.00 33.75 441 SER A C 1
ATOM 3181 O O . SER A 1 440 ? -4.366 9.632 23.392 1.00 32.98 441 SER A O 1
ATOM 3184 N N . SER A 1 441 ? -5.667 10.121 21.672 1.00 37.49 442 SER A N 1
ATOM 3185 C CA . SER A 1 441 ? -6.827 10.507 22.456 1.00 42.21 442 SER A CA 1
ATOM 3186 C C . SER A 1 441 ? -7.974 9.501 22.296 1.00 46.74 442 SER A C 1
ATOM 3187 O O . SER A 1 441 ? -8.061 8.800 21.284 1.00 47.22 442 SER A O 1
ATOM 3190 N N . PHE A 1 442 ? -8.867 9.445 23.290 1.00 49.59 443 PHE A N 1
ATOM 3191 C CA . PHE A 1 442 ? -10.028 8.561 23.225 1.00 52.13 443 PHE A CA 1
ATOM 3192 C C . PHE A 1 442 ? -11.343 9.340 23.321 1.00 55.30 443 PHE A C 1
ATOM 3193 O O . PHE A 1 442 ? -12.382 8.804 22.925 1.00 55.82 443 PHE A O 1
ATOM 3201 N N . TYR A 1 443 ? -11.319 10.585 23.866 1.00 57.16 444 TYR A N 1
ATOM 3202 C CA . TYR A 1 443 ? -12.533 11.405 23.950 1.00 59.13 444 TYR A CA 1
ATOM 3203 C C . TYR A 1 443 ? -12.827 11.871 22.556 1.00 60.20 444 TYR A C 1
ATOM 3204 O O . TYR A 1 443 ? -12.013 12.588 21.981 1.00 60.73 444 TYR A O 1
ATOM 3213 N N . PRO A 1 444 ? -13.973 11.492 21.992 1.00 60.60 445 PRO A N 1
ATOM 3214 C CA . PRO A 1 444 ? -14.290 11.920 20.621 1.00 61.02 445 PRO A CA 1
ATOM 3215 C C . PRO A 1 444 ? -14.478 13.431 20.456 1.00 61.68 445 PRO A C 1
ATOM 3216 O O . PRO A 1 444 ? -14.821 14.128 21.411 1.00 62.13 445 PRO A O 1
ATOM 3220 N N . GLY A 1 448 ? -8.864 16.710 21.974 1.00 46.30 449 GLY A N 1
ATOM 3221 C CA . GLY A 1 448 ? -7.664 16.942 22.769 1.00 46.04 449 GLY A CA 1
ATOM 3222 C C . GLY A 1 448 ? -6.403 17.023 21.937 1.00 45.07 449 GLY A C 1
ATOM 3223 O O . GLY A 1 448 ? -6.471 17.242 20.722 1.00 46.02 449 GLY A O 1
ATOM 3224 N N . ARG A 1 449 ? -5.233 16.839 22.574 1.00 43.35 450 ARG A N 1
ATOM 3225 C CA . ARG A 1 449 ? -3.947 16.876 21.859 1.00 41.43 450 ARG A CA 1
ATOM 3226 C C . ARG A 1 449 ? -3.745 15.616 21.072 1.00 40.57 450 ARG A C 1
ATOM 3227 O O . ARG A 1 449 ? -4.261 14.560 21.450 1.00 41.12 450 ARG A O 1
ATOM 3235 N N . ALA A 1 450 ? -2.915 15.685 20.004 1.00 39.21 451 ALA A N 1
ATOM 3236 C CA . ALA A 1 450 ? -2.625 14.502 19.213 1.00 37.82 451 ALA A CA 1
ATOM 3237 C C . ALA A 1 450 ? -1.379 14.708 18.339 1.00 35.95 451 ALA A C 1
ATOM 3238 O O . ALA A 1 450 ? -0.932 15.835 18.127 1.00 35.71 451 ALA A O 1
ATOM 3240 N N . MET A 1 451 ? -0.811 13.610 17.834 1.00 34.41 452 MET A N 1
ATOM 3241 C CA . MET A 1 451 ? 0.277 13.661 16.878 1.00 33.56 452 MET A CA 1
ATOM 3242 C C . MET A 1 451 ? -0.310 14.262 15.564 1.00 33.07 452 MET A C 1
ATOM 3243 O O . MET A 1 451 ? -1.479 14.031 15.247 1.00 32.45 452 MET A O 1
ATOM 3248 N N . SER A 1 452 ? 0.469 15.090 14.862 1.00 32.85 453 SER A N 1
ATOM 3249 C CA . SER A 1 452 ? -0.007 15.686 13.622 1.00 32.76 453 SER A CA 1
ATOM 3250 C C . SER A 1 452 ? -0.100 14.626 12.561 1.00 31.93 453 SER A C 1
ATOM 3251 O O . SER A 1 452 ? 0.553 13.577 12.646 1.00 31.35 453 SER A O 1
ATOM 3254 N N . LYS A 1 453 ? -0.905 14.911 11.527 1.00 31.68 454 LYS A N 1
ATOM 3255 C CA . LYS A 1 453 ? -1.039 14.090 10.339 1.00 31.95 454 LYS A CA 1
ATOM 3256 C C . LYS A 1 453 ? 0.341 13.882 9.687 1.00 31.89 454 LYS A C 1
ATOM 3257 O O . LYS A 1 453 ? 0.640 12.779 9.247 1.00 32.67 454 LYS A O 1
ATOM 3263 N N . THR A 1 454 ? 1.203 14.916 9.682 1.00 31.25 455 THR A N 1
ATOM 3264 C CA . THR A 1 454 ? 2.555 14.802 9.125 1.00 31.39 455 THR A CA 1
ATOM 3265 C C . THR A 1 454 ? 3.423 13.733 9.820 1.00 29.50 455 THR A C 1
ATOM 3266 O O . THR A 1 454 ? 4.009 12.885 9.143 1.00 28.96 455 THR A O 1
ATOM 3270 N N . LEU A 1 455 ? 3.547 13.804 11.170 1.00 28.25 456 LEU A N 1
ATOM 3271 C CA . LEU A 1 455 ? 4.376 12.849 11.889 1.00 27.44 456 LEU A CA 1
ATOM 3272 C C . LEU A 1 455 ? 3.744 11.460 11.887 1.00 26.87 456 LEU A C 1
ATOM 3273 O O . LEU A 1 455 ? 4.465 10.478 11.708 1.00 27.11 456 LEU A O 1
ATOM 3278 N N . ARG A 1 456 ? 2.407 11.369 12.052 1.00 26.26 457 ARG A N 1
ATOM 3279 C CA A ARG A 1 456 ? 1.723 10.081 12.046 0.50 26.56 457 ARG A CA 1
ATOM 3280 C CA B ARG A 1 456 ? 1.721 10.080 12.051 0.50 26.87 457 ARG A CA 1
ATOM 3281 C C . ARG A 1 456 ? 1.884 9.383 10.708 1.00 26.86 457 ARG A C 1
ATOM 3282 O O . ARG A 1 456 ? 2.131 8.182 10.672 1.00 26.97 457 ARG A O 1
ATOM 3297 N N . ASP A 1 457 ? 1.769 10.138 9.606 1.00 26.76 458 ASP A N 1
ATOM 3298 C CA . ASP A 1 457 ? 1.912 9.599 8.248 1.00 27.28 458 ASP A CA 1
ATOM 3299 C C . ASP A 1 457 ? 3.337 9.142 8.018 1.00 25.38 458 ASP A C 1
ATOM 3300 O O . ASP A 1 457 ? 3.542 8.077 7.464 1.00 25.11 458 ASP A O 1
ATOM 3305 N N . PHE A 1 458 ? 4.329 9.895 8.502 1.00 24.20 459 PHE A N 1
ATOM 3306 C CA . PHE A 1 458 ? 5.728 9.475 8.425 1.00 24.03 459 PHE A CA 1
ATOM 3307 C C . PHE A 1 458 ? 5.906 8.096 9.099 1.00 22.74 459 PHE A C 1
ATOM 3308 O O . PHE A 1 458 ? 6.500 7.200 8.518 1.00 22.51 459 PHE A O 1
ATOM 3316 N N . LEU A 1 459 ? 5.294 7.913 10.269 1.00 21.55 460 LEU A N 1
ATOM 3317 C CA . LEU A 1 459 ? 5.425 6.656 10.994 1.00 21.58 460 LEU A CA 1
ATOM 3318 C C . LEU A 1 459 ? 4.795 5.477 10.252 1.00 22.33 460 LEU A C 1
ATOM 3319 O O . LEU A 1 459 ? 5.456 4.453 10.077 1.00 22.03 460 LEU A O 1
ATOM 3324 N N . TYR A 1 460 ? 3.531 5.623 9.802 1.00 23.33 461 TYR A N 1
ATOM 3325 C CA . TYR A 1 460 ? 2.861 4.561 9.071 1.00 24.10 461 TYR A CA 1
ATOM 3326 C C . TYR A 1 460 ? 3.537 4.292 7.742 1.00 24.46 461 TYR A C 1
ATOM 3327 O O . TYR A 1 460 ? 3.486 3.162 7.273 1.00 25.67 461 TYR A O 1
ATOM 3336 N N . ALA A 1 461 ? 4.205 5.288 7.138 1.00 23.87 462 ALA A N 1
ATOM 3337 C CA . ALA A 1 461 ? 4.904 5.077 5.860 1.00 23.79 462 ALA A CA 1
ATOM 3338 C C . ALA A 1 461 ? 6.119 4.155 5.982 1.00 23.70 462 ALA A C 1
ATOM 3339 O O . ALA A 1 461 ? 6.591 3.665 4.961 1.00 23.57 462 ALA A O 1
ATOM 3341 N N . GLN A 1 462 ? 6.641 3.927 7.201 1.00 22.80 463 GLN A N 1
ATOM 3342 C CA . GLN A 1 462 ? 7.807 3.051 7.361 1.00 23.46 463 GLN A CA 1
ATOM 3343 C C . GLN A 1 462 ? 7.441 1.557 7.129 1.00 23.82 463 GLN A C 1
ATOM 3344 O O . GLN A 1 462 ? 8.310 0.755 6.799 1.00 23.65 463 GLN A O 1
ATOM 3350 N N . GLN A 1 463 ? 6.189 1.190 7.388 1.00 24.33 464 GLN A N 1
ATOM 3351 C CA . GLN A 1 463 ? 5.621 -0.155 7.167 1.00 25.08 464 GLN A CA 1
ATOM 3352 C C . GLN A 1 463 ? 6.059 -1.280 8.116 1.00 23.89 464 GLN A C 1
ATOM 3353 O O . GLN A 1 463 ? 5.227 -2.099 8.451 1.00 26.48 464 GLN A O 1
ATOM 3359 N N . VAL A 1 464 ? 7.320 -1.378 8.490 1.00 21.38 465 VAL A N 1
ATOM 3360 C CA . VAL A 1 464 ? 7.850 -2.558 9.156 1.00 20.20 465 VAL A CA 1
ATOM 3361 C C . VAL A 1 464 ? 7.593 -2.637 10.678 1.00 20.88 465 VAL A C 1
ATOM 3362 O O . VAL A 1 464 ? 7.941 -3.663 11.287 1.00 21.05 465 VAL A O 1
ATOM 3366 N N . GLN A 1 465 ? 6.981 -1.597 11.274 1.00 20.08 466 GLN A N 1
ATOM 3367 C CA . GLN A 1 465 ? 6.661 -1.657 12.702 1.00 20.54 466 GLN A CA 1
ATOM 3368 C C . GLN A 1 465 ? 5.232 -1.224 12.890 1.00 21.11 466 GLN A C 1
ATOM 3369 O O . GLN A 1 465 ? 4.926 -0.453 13.811 1.00 21.16 466 GLN A O 1
ATOM 3375 N N . ALA A 1 466 ? 4.314 -1.746 12.029 1.00 20.46 467 ALA A N 1
ATOM 3376 C CA . ALA A 1 466 ? 2.863 -1.493 12.024 1.00 20.98 467 ALA A CA 1
ATOM 3377 C C . ALA A 1 466 ? 2.318 -0.767 13.269 1.00 20.79 467 ALA A C 1
ATOM 3378 O O . ALA A 1 466 ? 2.001 -1.431 14.244 1.00 20.45 467 ALA A O 1
ATOM 3380 N N . PRO A 1 467 ? 2.273 0.579 13.267 1.00 20.95 468 PRO A N 1
ATOM 3381 C CA . PRO A 1 467 ? 1.892 1.313 14.482 1.00 21.02 468 PRO A CA 1
ATOM 3382 C C . PRO A 1 467 ? 0.550 0.982 15.143 1.00 21.53 468 PRO A C 1
ATOM 3383 O O . PRO A 1 467 ? -0.448 0.731 14.482 1.00 21.72 468 PRO A O 1
ATOM 3387 N N . VAL A 1 468 ? 0.554 1.011 16.493 1.00 21.13 469 VAL A N 1
ATOM 3388 C CA . VAL A 1 468 ? -0.628 0.808 17.345 1.00 21.15 469 VAL A CA 1
ATOM 3389 C C . VAL A 1 468 ? -0.912 2.128 18.027 1.00 20.92 469 VAL A C 1
ATOM 3390 O O . VAL A 1 468 ? 0.005 2.732 18.562 1.00 21.10 469 VAL A O 1
ATOM 3394 N N . GLU A 1 469 ? -2.181 2.553 18.076 1.00 20.48 470 GLU A N 1
ATOM 3395 C CA . GLU A 1 469 ? -2.546 3.793 18.745 1.00 22.03 470 GLU A CA 1
ATOM 3396 C C . GLU A 1 469 ? -3.018 3.510 20.179 1.00 21.67 470 GLU A C 1
ATOM 3397 O O . GLU A 1 469 ? -3.931 2.718 20.412 1.00 21.85 470 GLU A O 1
ATOM 3403 N N . LEU A 1 470 ? -2.348 4.105 21.141 1.00 21.19 471 LEU A N 1
ATOM 3404 C CA . LEU A 1 470 ? -2.664 3.955 22.550 1.00 21.62 471 LEU A CA 1
ATOM 3405 C C . LEU A 1 470 ? -3.373 5.237 23.010 1.00 23.01 471 LEU A C 1
ATOM 3406 O O . LEU A 1 470 ? -3.485 6.193 22.234 1.00 23.61 471 LEU A O 1
ATOM 3411 N N . TYR A 1 471 ? -3.886 5.240 24.231 1.00 23.45 472 TYR A N 1
ATOM 3412 C CA . TYR A 1 471 ? -4.594 6.365 24.784 1.00 24.51 472 TYR A CA 1
ATOM 3413 C C . TYR A 1 471 ? -3.728 6.982 25.867 1.00 23.04 472 TYR A C 1
ATOM 3414 O O . TYR A 1 471 ? -3.561 6.383 26.926 1.00 21.58 472 TYR A O 1
ATOM 3423 N N . SER A 1 472 ? -3.167 8.168 25.598 1.00 22.52 473 SER A N 1
ATOM 3424 C CA . SER A 1 472 ? -2.311 8.815 26.607 1.00 22.51 473 SER A CA 1
ATOM 3425 C C . SER A 1 472 ? -2.624 10.273 26.839 1.00 23.25 473 SER A C 1
ATOM 3426 O O . SER A 1 472 ? -1.937 10.872 27.652 1.00 23.82 473 SER A O 1
ATOM 3429 N N . ASP A 1 473 ? -3.629 10.870 26.146 1.00 23.84 474 ASP A N 1
ATOM 3430 C CA . ASP A 1 473 ? -3.845 12.300 26.356 1.00 24.83 474 ASP A CA 1
ATOM 3431 C C . ASP A 1 473 ? -4.519 12.616 27.711 1.00 24.54 474 ASP A C 1
ATOM 3432 O O . ASP A 1 473 ? -4.613 13.794 28.066 1.00 25.62 474 ASP A O 1
ATOM 3437 N N . TRP A 1 474 ? -4.892 11.593 28.508 1.00 23.11 475 TRP A N 1
ATOM 3438 C CA . TRP A 1 474 ? -5.341 11.786 29.884 1.00 22.80 475 TRP A CA 1
ATOM 3439 C C . TRP A 1 474 ? -4.109 12.166 30.795 1.00 22.69 475 TRP A C 1
ATOM 3440 O O . TRP A 1 474 ? -4.294 12.804 31.817 1.00 21.77 475 TRP A O 1
ATOM 3451 N N . LEU A 1 475 ? -2.865 11.824 30.369 1.00 22.81 476 LEU A N 1
ATOM 3452 C CA . LEU A 1 475 ? -1.610 12.153 31.060 1.00 24.33 476 LEU A CA 1
ATOM 3453 C C . LEU A 1 475 ? -1.150 13.559 30.661 1.00 25.41 476 LEU A C 1
ATOM 3454 O O . LEU A 1 475 ? -1.174 13.890 29.485 1.00 25.90 476 LEU A O 1
ATOM 3459 N N . MET A 1 476 ? -0.656 14.347 31.609 1.00 26.09 477 MET A N 1
ATOM 3460 C CA . MET A 1 476 ? -0.187 15.705 31.350 1.00 27.35 477 MET A CA 1
ATOM 3461 C C . MET A 1 476 ? 0.882 15.749 30.240 1.00 26.97 477 MET A C 1
ATOM 3462 O O . MET A 1 476 ? 0.783 16.579 29.349 1.00 27.57 477 MET A O 1
ATOM 3467 N N . THR A 1 477 ? 1.871 14.847 30.278 1.00 25.97 478 THR A N 1
ATOM 3468 C CA . THR A 1 477 ? 2.896 14.785 29.230 1.00 25.59 478 THR A CA 1
ATOM 3469 C C . THR A 1 477 ? 2.399 14.140 27.928 1.00 25.91 478 THR A C 1
ATOM 3470 O O . THR A 1 477 ? 3.040 14.284 26.882 1.00 27.39 478 THR A O 1
ATOM 3474 N N . GLY A 1 478 ? 1.332 13.352 28.019 1.00 24.17 479 GLY A N 1
ATOM 3475 C CA . GLY A 1 478 ? 0.817 12.576 26.901 1.00 23.77 479 GLY A CA 1
ATOM 3476 C C . GLY A 1 478 ? 1.709 11.391 26.570 1.00 23.38 479 GLY A C 1
ATOM 3477 O O . GLY A 1 478 ? 1.557 10.789 25.496 1.00 23.85 479 GLY A O 1
ATOM 3478 N N . HIS A 1 479 ? 2.673 11.044 27.458 1.00 22.50 480 HIS A N 1
ATOM 3479 C CA . HIS A 1 479 ? 3.615 9.953 27.144 1.00 23.43 480 HIS A CA 1
ATOM 3480 C C . HIS A 1 479 ? 3.239 8.621 27.799 1.00 22.47 480 HIS A C 1
ATOM 3481 O O . HIS A 1 479 ? 3.040 8.580 29.001 1.00 21.77 480 HIS A O 1
ATOM 3488 N N . VAL A 1 480 ? 3.146 7.546 27.019 1.00 21.48 481 VAL A N 1
ATOM 3489 C CA . VAL A 1 480 ? 2.769 6.228 27.553 1.00 21.64 481 VAL A CA 1
ATOM 3490 C C . VAL A 1 480 ? 3.780 5.661 28.538 1.00 21.81 481 VAL A C 1
ATOM 3491 O O . VAL A 1 480 ? 3.415 4.792 29.322 1.00 20.56 481 VAL A O 1
ATOM 3495 N N . ASP A 1 481 ? 5.055 6.160 28.512 1.00 21.92 482 ASP A N 1
ATOM 3496 C CA . ASP A 1 481 ? 6.103 5.739 29.444 1.00 22.51 482 ASP A CA 1
ATOM 3497 C C . ASP A 1 481 ? 5.783 6.049 30.897 1.00 22.44 482 ASP A C 1
ATOM 3498 O O . ASP A 1 481 ? 6.398 5.479 31.794 1.00 23.42 482 ASP A O 1
ATOM 3503 N N . GLU A 1 482 ? 4.767 6.888 31.156 1.00 21.95 483 GLU A N 1
ATOM 3504 C CA . GLU A 1 482 ? 4.319 7.138 32.504 1.00 20.71 483 GLU A CA 1
ATOM 3505 C C . GLU A 1 482 ? 3.461 6.009 33.075 1.00 19.42 483 GLU A C 1
ATOM 3506 O O . GLU A 1 482 ? 3.286 5.975 34.285 1.00 19.45 483 GLU A O 1
ATOM 3512 N N . PHE A 1 483 ? 2.925 5.090 32.242 1.00 18.34 484 PHE A N 1
ATOM 3513 C CA . PHE A 1 483 ? 2.138 3.970 32.783 1.00 17.88 484 PHE A CA 1
ATOM 3514 C C . PHE A 1 483 ? 2.632 2.587 32.333 1.00 18.66 484 PHE A C 1
ATOM 3515 O O . PHE A 1 483 ? 2.090 1.589 32.797 1.00 19.79 484 PHE A O 1
ATOM 3523 N N . MET A 1 484 ? 3.620 2.509 31.427 1.00 18.46 485 MET A N 1
ATOM 3524 C CA . MET A 1 484 ? 4.075 1.219 30.937 1.00 19.09 485 MET A CA 1
ATOM 3525 C C . MET A 1 484 ? 5.570 1.200 30.627 1.00 18.74 485 MET A C 1
ATOM 3526 O O . MET A 1 484 ? 6.133 2.233 30.306 1.00 19.24 485 MET A O 1
ATOM 3531 N N . CYS A 1 485 ? 6.186 0.019 30.713 1.00 18.23 486 CYS A N 1
ATOM 3532 C CA . CYS A 1 485 ? 7.606 -0.201 30.466 1.00 19.42 486 CYS A CA 1
ATOM 3533 C C . CYS A 1 485 ? 7.836 -1.669 30.102 1.00 19.92 486 CYS A C 1
ATOM 3534 O O . CYS A 1 485 ? 7.376 -2.552 30.828 1.00 19.77 486 CYS A O 1
ATOM 3537 N N . PHE A 1 486 ? 8.607 -1.925 29.047 1.00 18.92 487 PHE A N 1
ATOM 3538 C CA . PHE A 1 486 ? 8.991 -3.298 28.714 1.00 19.46 487 PHE A CA 1
ATOM 3539 C C . PHE A 1 486 ? 10.408 -3.541 29.305 1.00 20.52 487 PHE A C 1
ATOM 3540 O O . PHE A 1 486 ? 11.265 -2.664 29.226 1.00 20.51 487 PHE A O 1
ATOM 3548 N N . ILE A 1 487 ? 10.641 -4.738 29.840 1.00 20.53 488 ILE A N 1
ATOM 3549 C CA . ILE A 1 487 ? 11.940 -5.142 30.367 1.00 21.63 488 ILE A CA 1
ATOM 3550 C C . ILE A 1 487 ? 12.332 -6.466 29.738 1.00 23.89 488 ILE A C 1
ATOM 3551 O O . ILE A 1 487 ? 11.462 -7.306 29.486 1.00 24.30 488 ILE A O 1
ATOM 3556 N N . PRO A 1 488 ? 13.613 -6.641 29.366 1.00 25.01 489 PRO A N 1
ATOM 3557 C CA . PRO A 1 488 ? 14.000 -7.879 28.676 1.00 26.93 489 PRO A CA 1
ATOM 3558 C C . PRO A 1 488 ? 14.176 -9.030 29.630 1.00 31.26 489 PRO A C 1
ATOM 3559 O O . PRO A 1 488 ? 14.684 -8.830 30.721 1.00 31.26 489 PRO A O 1
ATOM 3563 N N . THR A 1 489 ? 13.859 -10.243 29.198 1.00 34.76 490 THR A N 1
ATOM 3564 C CA . THR A 1 489 ? 14.126 -11.430 30.011 1.00 38.95 490 THR A CA 1
ATOM 3565 C C . THR A 1 489 ? 15.098 -12.355 29.260 1.00 43.05 490 THR A C 1
ATOM 3566 O O . THR A 1 489 ? 15.110 -12.380 28.017 1.00 43.67 490 THR A O 1
ATOM 3570 N N . ASP A 1 490 ? 15.903 -13.111 30.003 1.00 45.66 491 ASP A N 1
ATOM 3571 C CA . ASP A 1 490 ? 16.849 -14.042 29.363 1.00 48.87 491 ASP A CA 1
ATOM 3572 C C . ASP A 1 490 ? 16.171 -15.348 28.893 1.00 50.31 491 ASP A C 1
ATOM 3573 O O . ASP A 1 490 ? 15.036 -15.643 29.286 1.00 50.78 491 ASP A O 1
ATOM 3578 N N . LYS A 1 496 ? 9.378 -18.694 25.249 1.00 42.64 497 LYS A N 1
ATOM 3579 C CA . LYS A 1 496 ? 9.185 -17.436 25.979 1.00 41.88 497 LYS A CA 1
ATOM 3580 C C . LYS A 1 496 ? 9.390 -16.260 25.022 1.00 39.48 497 LYS A C 1
ATOM 3581 O O . LYS A 1 496 ? 10.133 -16.353 24.036 1.00 39.68 497 LYS A O 1
ATOM 3587 N N . LYS A 1 497 ? 8.662 -15.183 25.268 1.00 36.41 498 LYS A N 1
ATOM 3588 C CA . LYS A 1 497 ? 8.648 -14.009 24.429 1.00 34.55 498 LYS A CA 1
ATOM 3589 C C . LYS A 1 497 ? 9.884 -13.114 24.521 1.00 32.90 498 LYS A C 1
ATOM 3590 O O . LYS A 1 497 ? 10.100 -12.303 23.620 1.00 33.74 498 LYS A O 1
ATOM 3596 N N . GLY A 1 498 ? 10.688 -13.271 25.563 1.00 30.70 499 GLY A N 1
ATOM 3597 C CA . GLY A 1 498 ? 11.880 -12.446 25.732 1.00 29.24 499 GLY A CA 1
ATOM 3598 C C . GLY A 1 498 ? 11.650 -11.121 26.450 1.00 26.73 499 GLY A C 1
ATOM 3599 O O . GLY A 1 498 ? 12.556 -10.283 26.503 1.00 26.89 499 GLY A O 1
ATOM 3600 N N . PHE A 1 499 ? 10.486 -10.947 27.086 1.00 24.34 500 PHE A N 1
ATOM 3601 C CA . PHE A 1 499 ? 10.189 -9.700 27.777 1.00 23.12 500 PHE A CA 1
ATOM 3602 C C . PHE A 1 499 ? 9.010 -9.825 28.737 1.00 23.50 500 PHE A C 1
ATOM 3603 O O . PHE A 1 499 ? 8.221 -10.778 28.663 1.00 24.62 500 PHE A O 1
ATOM 3611 N N . LEU A 1 500 ? 8.843 -8.796 29.569 1.00 22.21 501 LEU A N 1
ATOM 3612 C CA . LEU A 1 500 ? 7.696 -8.614 30.406 1.00 23.19 501 LEU A CA 1
ATOM 3613 C C . LEU A 1 500 ? 7.211 -7.166 30.226 1.00 23.18 501 LEU A C 1
ATOM 3614 O O . LEU A 1 500 ? 8.016 -6.247 29.978 1.00 22.74 501 LEU A O 1
ATOM 3619 N N . LEU A 1 501 ? 5.885 -6.962 30.367 1.00 22.07 502 LEU A N 1
ATOM 3620 C CA . LEU A 1 501 ? 5.318 -5.638 30.305 1.00 21.44 502 LEU A CA 1
ATOM 3621 C C . LEU A 1 501 ? 4.993 -5.247 31.742 1.00 20.95 502 LEU A C 1
ATOM 3622 O O . LEU A 1 501 ? 4.269 -5.954 32.437 1.00 20.91 502 LEU A O 1
ATOM 3627 N N . LEU A 1 502 ? 5.486 -4.116 32.167 1.00 20.45 503 LEU A N 1
ATOM 3628 C CA . LEU A 1 502 ? 5.150 -3.576 33.478 1.00 20.50 503 LEU A CA 1
ATOM 3629 C C . LEU A 1 502 ? 4.104 -2.505 33.244 1.00 19.35 503 LEU A C 1
ATOM 3630 O O . LEU A 1 502 ? 4.259 -1.716 32.313 1.00 19.08 503 LEU A O 1
ATOM 3635 N N . LEU A 1 503 ? 3.086 -2.448 34.097 1.00 19.37 504 LEU A N 1
ATOM 3636 C CA . LEU A 1 503 ? 2.010 -1.474 34.006 1.00 20.48 504 LEU A CA 1
ATOM 3637 C C . LEU A 1 503 ? 1.747 -0.795 35.341 1.00 20.35 504 LEU A C 1
ATOM 3638 O O . LEU A 1 503 ? 1.515 -1.483 36.328 1.00 20.51 504 LEU A O 1
ATOM 3643 N N . ALA A 1 504 ? 1.567 0.524 35.327 1.00 19.97 505 ALA A N 1
ATOM 3644 C CA . ALA A 1 504 ? 1.212 1.295 36.523 1.00 20.29 505 ALA A CA 1
ATOM 3645 C C . ALA A 1 504 ? -0.147 0.841 37.039 1.00 20.43 505 ALA A C 1
ATOM 3646 O O . ALA A 1 504 ? -1.048 0.512 36.245 1.00 19.98 505 ALA A O 1
ATOM 3648 N N . SER A 1 505 ? -0.241 0.672 38.355 1.00 20.06 506 SER A N 1
ATOM 3649 C CA . SER A 1 505 ? -1.467 0.187 38.961 1.00 21.30 506 SER A CA 1
ATOM 3650 C C . SER A 1 505 ? -1.782 0.870 40.271 1.00 21.95 506 SER A C 1
ATOM 3651 O O . SER A 1 505 ? -1.242 0.492 41.324 1.00 22.88 506 SER A O 1
ATOM 3654 N N . PRO A 1 506 ? -2.648 1.886 40.241 1.00 21.42 507 PRO A N 1
ATOM 3655 C CA . PRO A 1 506 ? -3.029 2.551 41.496 1.00 22.00 507 PRO A CA 1
ATOM 3656 C C . PRO A 1 506 ? -3.708 1.578 42.476 1.00 22.43 507 PRO A C 1
ATOM 3657 O O . PRO A 1 506 ? -3.413 1.640 43.679 1.00 22.08 507 PRO A O 1
ATOM 3661 N N . SER A 1 507 ? -4.530 0.621 41.964 1.00 21.73 508 SER A N 1
ATOM 3662 C CA . SER A 1 507 ? -5.222 -0.361 42.821 1.00 22.22 508 SER A CA 1
ATOM 3663 C C . SER A 1 507 ? -4.224 -1.190 43.620 1.00 21.93 508 SER A C 1
ATOM 3664 O O . SER A 1 507 ? -4.422 -1.382 44.822 1.00 22.05 508 SER A O 1
ATOM 3667 N N . ALA A 1 508 ? -3.100 -1.590 42.971 1.00 21.67 509 ALA A N 1
ATOM 3668 C CA . ALA A 1 508 ? -2.020 -2.342 43.603 1.00 21.35 509 ALA A CA 1
ATOM 3669 C C . ALA A 1 508 ? -1.380 -1.545 44.721 1.00 22.49 509 ALA A C 1
ATOM 3670 O O . ALA A 1 508 ? -0.982 -2.134 45.722 1.00 22.96 509 ALA A O 1
ATOM 3672 N N . CYS A 1 509 ? -1.273 -0.205 44.551 1.00 22.34 510 CYS A N 1
ATOM 3673 C CA . CYS A 1 509 ? -0.695 0.657 45.568 1.00 22.40 510 CYS A CA 1
ATOM 3674 C C . CYS A 1 509 ? -1.630 0.825 46.760 1.00 22.70 510 CYS A C 1
ATOM 3675 O O . CYS A 1 509 ? -1.174 0.861 47.903 1.00 22.69 510 CYS A O 1
ATOM 3678 N N . TYR A 1 510 ? -2.927 0.965 46.504 1.00 23.25 511 TYR A N 1
ATOM 3679 C CA . TYR A 1 510 ? -3.930 1.076 47.582 1.00 24.26 511 TYR A CA 1
ATOM 3680 C C . TYR A 1 510 ? -3.935 -0.226 48.362 1.00 24.68 511 TYR A C 1
ATOM 3681 O O . TYR A 1 510 ? -3.896 -0.194 49.580 1.00 24.13 511 TYR A O 1
ATOM 3690 N N . LYS A 1 511 ? -3.870 -1.369 47.658 1.00 25.72 512 LYS A N 1
ATOM 3691 C CA . LYS A 1 511 ? -3.788 -2.681 48.286 1.00 26.73 512 LYS A CA 1
ATOM 3692 C C . LYS A 1 511 ? -2.559 -2.804 49.170 1.00 26.34 512 LYS A C 1
ATOM 3693 O O . LYS A 1 511 ? -2.662 -3.321 50.264 1.00 27.25 512 LYS A O 1
ATOM 3699 N N . LEU A 1 512 ? -1.396 -2.338 48.711 1.00 25.80 513 LEU A N 1
ATOM 3700 C CA . LEU A 1 512 ? -0.172 -2.424 49.495 1.00 26.33 513 LEU A CA 1
ATOM 3701 C C . LEU A 1 512 ? -0.283 -1.569 50.753 1.00 27.41 513 LEU A C 1
ATOM 3702 O O . LEU A 1 512 ? 0.010 -2.045 51.848 1.00 27.15 513 LEU A O 1
ATOM 3707 N N . PHE A 1 513 ? -0.738 -0.317 50.602 1.00 27.65 514 PHE A N 1
ATOM 3708 C CA . PHE A 1 513 ? -0.873 0.583 51.741 1.00 27.89 514 PHE A CA 1
ATOM 3709 C C . PHE A 1 513 ? -1.901 0.054 52.759 1.00 28.24 514 PHE A C 1
ATOM 3710 O O . PHE A 1 513 ? -1.653 0.180 53.958 1.00 28.01 514 PHE A O 1
ATOM 3718 N N . ARG A 1 514 ? -3.031 -0.562 52.286 1.00 28.28 515 ARG A N 1
ATOM 3719 C CA A ARG A 1 514 ? -4.068 -1.122 53.171 0.50 29.00 515 ARG A CA 1
ATOM 3720 C CA B ARG A 1 514 ? -4.055 -1.111 53.193 0.50 29.03 515 ARG A CA 1
ATOM 3721 C C . ARG A 1 514 ? -3.473 -2.263 54.010 1.00 29.32 515 ARG A C 1
ATOM 3722 O O . ARG A 1 514 ? -3.656 -2.293 55.226 1.00 28.75 515 ARG A O 1
ATOM 3737 N N . GLU A 1 515 ? -2.697 -3.169 53.374 1.00 29.33 516 GLU A N 1
ATOM 3738 C CA . GLU A 1 515 ? -2.053 -4.265 54.115 1.00 30.28 516 GLU A CA 1
ATOM 3739 C C . GLU A 1 515 ? -1.099 -3.704 55.208 1.00 30.21 516 GLU A C 1
ATOM 3740 O O . GLU A 1 515 ? -1.116 -4.174 56.357 1.00 30.48 516 GLU A O 1
ATOM 3746 N N . LYS A 1 516 ? -0.315 -2.663 54.872 1.00 29.12 517 LYS A N 1
ATOM 3747 C CA . LYS A 1 516 ? 0.571 -2.028 55.862 1.00 28.94 517 LYS A CA 1
ATOM 3748 C C . LYS A 1 516 ? -0.215 -1.398 57.021 1.00 29.52 517 LYS A C 1
ATOM 3749 O O . LYS A 1 516 ? 0.191 -1.539 58.188 1.00 29.69 517 LYS A O 1
ATOM 3755 N N . GLN A 1 517 ? -1.344 -0.747 56.709 1.00 29.12 518 GLN A N 1
ATOM 3756 C CA . GLN A 1 517 ? -2.209 -0.134 57.734 1.00 29.17 518 GLN A CA 1
ATOM 3757 C C . GLN A 1 517 ? -2.738 -1.192 58.729 1.00 29.95 518 GLN A C 1
ATOM 3758 O O . GLN A 1 517 ? -2.749 -0.960 59.940 1.00 29.49 518 GLN A O 1
ATOM 3764 N N . LYS A 1 518 ? -3.215 -2.328 58.194 1.00 31.26 519 LYS A N 1
ATOM 3765 C CA . LYS A 1 518 ? -3.725 -3.456 58.959 1.00 33.00 519 LYS A CA 1
ATOM 3766 C C . LYS A 1 518 ? -2.619 -4.059 59.844 1.00 34.28 519 LYS A C 1
ATOM 3767 O O . LYS A 1 518 ? -2.894 -4.472 60.960 1.00 35.44 519 LYS A O 1
ATOM 3773 N N . GLU A 1 519 ? -1.359 -4.018 59.391 1.00 34.00 520 GLU A N 1
ATOM 3774 C CA . GLU A 1 519 ? -0.216 -4.488 60.171 1.00 34.13 520 GLU A CA 1
ATOM 3775 C C . GLU A 1 519 ? 0.226 -3.514 61.283 1.00 33.42 520 GLU A C 1
ATOM 3776 O O . GLU A 1 519 ? 1.175 -3.810 62.008 1.00 34.08 520 GLU A O 1
ATOM 3782 N N . GLY A 1 520 ? -0.432 -2.364 61.404 1.00 31.94 521 GLY A N 1
ATOM 3783 C CA . GLY A 1 520 ? -0.094 -1.389 62.430 1.00 31.08 521 GLY A CA 1
ATOM 3784 C C . GLY A 1 520 ? 0.831 -0.286 61.970 1.00 30.71 521 GLY A C 1
ATOM 3785 O O . GLY A 1 520 ? 1.356 0.463 62.795 1.00 30.70 521 GLY A O 1
ATOM 3786 N N . TYR A 1 521 ? 1.025 -0.143 60.638 1.00 30.58 522 TYR A N 1
ATOM 3787 C CA . TYR A 1 521 ? 1.925 0.860 60.106 1.00 31.46 522 TYR A CA 1
ATOM 3788 C C . TYR A 1 521 ? 1.216 2.024 59.429 1.00 31.87 522 TYR A C 1
ATOM 3789 O O . TYR A 1 521 ? 1.842 2.690 58.605 1.00 31.55 522 TYR A O 1
ATOM 3798 N N . GLY A 1 522 ? -0.039 2.293 59.784 1.00 30.74 523 GLY A N 1
ATOM 3799 C CA . GLY A 1 522 ? -0.795 3.423 59.238 1.00 30.25 523 GLY A CA 1
ATOM 3800 C C . GLY A 1 522 ? -0.136 4.776 59.475 1.00 30.58 523 GLY A C 1
ATOM 3801 O O . GLY A 1 522 ? -0.421 5.746 58.765 1.00 31.08 523 GLY A O 1
ATOM 3802 N N . ASP A 1 523 ? 0.775 4.848 60.449 1.00 30.08 524 ASP A N 1
ATOM 3803 C CA . ASP A 1 523 ? 1.536 6.065 60.770 1.00 31.52 524 ASP A CA 1
ATOM 3804 C C . ASP A 1 523 ? 2.743 6.265 59.828 1.00 30.84 524 ASP A C 1
ATOM 3805 O O . ASP A 1 523 ? 3.413 7.308 59.934 1.00 30.01 524 ASP A O 1
ATOM 3810 N N . ALA A 1 524 ? 3.080 5.247 58.983 1.00 30.64 525 ALA A N 1
ATOM 3811 C CA . ALA A 1 524 ? 4.214 5.348 58.042 1.00 30.16 525 ALA A CA 1
ATOM 3812 C C . ALA A 1 524 ? 3.893 6.438 57.022 1.00 29.96 525 ALA A C 1
ATOM 3813 O O . ALA A 1 524 ? 2.757 6.612 56.633 1.00 29.84 525 ALA A O 1
ATOM 3815 N N . LEU A 1 525 ? 4.912 7.194 56.617 1.00 29.97 526 LEU A N 1
ATOM 3816 C CA . LEU A 1 525 ? 4.724 8.403 55.877 1.00 28.81 526 LEU A CA 1
ATOM 3817 C C . LEU A 1 525 ? 5.170 8.377 54.426 1.00 26.81 526 LEU A C 1
ATOM 3818 O O . LEU A 1 525 ? 6.317 8.096 54.128 1.00 26.49 526 LEU A O 1
ATOM 3823 N N . LEU A 1 526 ? 4.257 8.706 53.510 1.00 25.97 527 LEU A N 1
ATOM 3824 C CA . LEU A 1 526 ? 4.623 8.907 52.097 1.00 25.53 527 LEU A CA 1
ATOM 3825 C C . LEU A 1 526 ? 5.421 10.237 52.068 1.00 26.59 527 LEU A C 1
ATOM 3826 O O . LEU A 1 526 ? 5.053 11.202 52.755 1.00 26.14 527 LEU A O 1
ATOM 3831 N N . PHE A 1 527 ? 6.541 10.249 51.323 1.00 27.70 528 PHE A N 1
ATOM 3832 C CA . PHE A 1 527 ? 7.488 11.359 51.210 1.00 28.72 528 PHE A CA 1
ATOM 3833 C C . PHE A 1 527 ? 8.371 11.515 52.423 1.00 30.09 528 PHE A C 1
ATOM 3834 O O . PHE A 1 527 ? 8.953 12.581 52.604 1.00 31.13 528 PHE A O 1
ATOM 3842 N N . ASP A 1 528 ? 8.549 10.432 53.213 1.00 29.90 529 ASP A N 1
ATOM 3843 C CA . ASP A 1 528 ? 9.477 10.404 54.338 1.00 30.92 529 ASP A CA 1
ATOM 3844 C C . ASP A 1 528 ? 10.908 10.590 53.773 1.00 31.65 529 ASP A C 1
ATOM 3845 O O . ASP A 1 528 ? 11.204 10.176 52.641 1.00 30.60 529 ASP A O 1
ATOM 3850 N N . GLU A 1 529 ? 11.772 11.264 54.552 1.00 31.74 530 GLU A N 1
ATOM 3851 C CA . GLU A 1 529 ? 13.164 11.544 54.197 1.00 32.44 530 GLU A CA 1
ATOM 3852 C C . GLU A 1 529 ? 13.323 12.575 53.080 1.00 33.24 530 GLU A C 1
ATOM 3853 O O . GLU A 1 529 ? 14.417 12.709 52.519 1.00 35.49 530 GLU A O 1
ATOM 3859 N N . LEU A 1 530 ? 12.271 13.344 52.790 1.00 31.07 531 LEU A N 1
ATOM 3860 C CA . LEU A 1 530 ? 12.364 14.443 51.849 1.00 29.73 531 LEU A CA 1
ATOM 3861 C C . LEU A 1 530 ? 12.169 15.728 52.628 1.00 28.43 531 LEU A C 1
ATOM 3862 O O . LEU A 1 530 ? 11.324 15.796 53.521 1.00 27.72 531 LEU A O 1
ATOM 3867 N N A ARG A 1 531 ? 12.950 16.747 52.291 0.50 28.65 532 ARG A N 1
ATOM 3868 N N B ARG A 1 531 ? 12.947 16.754 52.288 0.50 28.58 532 ARG A N 1
ATOM 3869 C CA A ARG A 1 531 ? 12.888 18.058 52.927 0.50 29.73 532 ARG A CA 1
ATOM 3870 C CA B ARG A 1 531 ? 12.854 18.057 52.938 0.50 29.60 532 ARG A CA 1
ATOM 3871 C C A ARG A 1 531 ? 11.538 18.720 52.677 0.50 30.38 532 ARG A C 1
ATOM 3872 C C B ARG A 1 531 ? 11.500 18.690 52.692 0.50 30.36 532 ARG A C 1
ATOM 3873 O O A ARG A 1 531 ? 11.020 18.613 51.574 0.50 30.77 532 ARG A O 1
ATOM 3874 O O B ARG A 1 531 ? 10.952 18.551 51.606 0.50 30.81 532 ARG A O 1
ATOM 3889 N N . ALA A 1 532 ? 10.982 19.412 53.683 1.00 30.51 533 ALA A N 1
ATOM 3890 C CA . ALA A 1 532 ? 9.713 20.121 53.597 1.00 32.32 533 ALA A CA 1
ATOM 3891 C C . ALA A 1 532 ? 9.625 21.093 52.406 1.00 33.79 533 ALA A C 1
ATOM 3892 O O . ALA A 1 532 ? 8.593 21.100 51.719 1.00 34.16 533 ALA A O 1
ATOM 3894 N N . ASP A 1 533 ? 10.695 21.859 52.129 1.00 34.48 534 ASP A N 1
ATOM 3895 C CA . ASP A 1 533 ? 10.709 22.779 50.989 1.00 36.02 534 ASP A CA 1
ATOM 3896 C C . ASP A 1 533 ? 10.739 22.048 49.659 1.00 35.20 534 ASP A C 1
ATOM 3897 O O . ASP A 1 533 ? 10.182 22.534 48.701 1.00 36.00 534 ASP A O 1
ATOM 3902 N N . GLN A 1 534 ? 11.389 20.889 49.591 1.00 33.71 535 GLN A N 1
ATOM 3903 C CA . GLN A 1 534 ? 11.418 20.034 48.406 1.00 32.30 535 GLN A CA 1
ATOM 3904 C C . GLN A 1 534 ? 9.995 19.581 48.106 1.00 31.90 535 GLN A C 1
ATOM 3905 O O . GLN A 1 534 ? 9.597 19.553 46.939 1.00 31.85 535 GLN A O 1
ATOM 3911 N N . LEU A 1 535 ? 9.211 19.238 49.149 1.00 30.79 536 LEU A N 1
ATOM 3912 C CA . LEU A 1 535 ? 7.820 18.856 48.943 1.00 30.78 536 LEU A CA 1
ATOM 3913 C C . LEU A 1 535 ? 6.985 20.061 48.481 1.00 30.63 536 LEU A C 1
ATOM 3914 O O . LEU A 1 535 ? 6.430 19.999 47.379 1.00 30.34 536 LEU A O 1
ATOM 3919 N N . LEU A 1 536 ? 6.982 21.170 49.258 1.00 30.60 537 LEU A N 1
ATOM 3920 C CA . LEU A 1 536 ? 6.230 22.397 48.964 1.00 31.89 537 LEU A CA 1
ATOM 3921 C C . LEU A 1 536 ? 6.502 22.958 47.581 1.00 32.24 537 LEU A C 1
ATOM 3922 O O . LEU A 1 536 ? 5.566 23.261 46.844 1.00 32.53 537 LEU A O 1
ATOM 3927 N N . SER A 1 537 ? 7.766 23.084 47.217 1.00 32.33 538 SER A N 1
ATOM 3928 C CA . SER A 1 537 ? 8.146 23.648 45.918 1.00 33.26 538 SER A CA 1
ATOM 3929 C C . SER A 1 537 ? 7.753 22.774 44.716 1.00 32.76 538 SER A C 1
ATOM 3930 O O . SER A 1 537 ? 7.733 23.271 43.593 1.00 33.34 538 SER A O 1
ATOM 3933 N N . ASN A 1 538 ? 7.409 21.493 44.960 1.00 31.81 539 ASN A N 1
ATOM 3934 C CA . ASN A 1 538 ? 6.965 20.521 43.961 1.00 31.24 539 ASN A CA 1
ATOM 3935 C C . ASN A 1 538 ? 5.455 20.171 44.054 1.00 31.15 539 ASN A C 1
ATOM 3936 O O . ASN A 1 538 ? 5.011 19.200 43.432 1.00 31.47 539 ASN A O 1
ATOM 3941 N N . GLY A 1 539 ? 4.689 20.940 44.827 1.00 29.82 540 GLY A N 1
ATOM 3942 C CA . GLY A 1 539 ? 3.261 20.707 44.945 1.00 29.92 540 GLY A CA 1
ATOM 3943 C C . GLY A 1 539 ? 2.874 19.434 45.671 1.00 28.96 540 GLY A C 1
ATOM 3944 O O . GLY A 1 539 ? 1.805 18.877 45.405 1.00 28.15 540 GLY A O 1
ATOM 3945 N N . ARG A 1 540 ? 3.723 18.974 46.623 1.00 27.87 541 ARG A N 1
ATOM 3946 C CA . ARG A 1 540 ? 3.401 17.754 47.368 1.00 26.82 541 ARG A CA 1
ATOM 3947 C C . ARG A 1 540 ? 3.468 18.001 48.868 1.00 27.65 541 ARG A C 1
ATOM 3948 O O . ARG A 1 540 ? 4.048 18.998 49.336 1.00 27.16 541 ARG A O 1
ATOM 3956 N N . GLU A 1 541 ? 2.909 17.067 49.629 1.00 28.01 542 GLU A N 1
ATOM 3957 C CA . GLU A 1 541 ? 2.926 17.177 51.072 1.00 28.71 542 GLU A CA 1
ATOM 3958 C C . GLU A 1 541 ? 3.078 15.782 51.630 1.00 28.38 542 GLU A C 1
ATOM 3959 O O . GLU A 1 541 ? 2.425 14.855 51.171 1.00 27.83 542 GLU A O 1
ATOM 3965 N N . ALA A 1 542 ? 3.911 15.618 52.640 1.00 28.43 543 ALA A N 1
ATOM 3966 C CA . ALA A 1 542 ? 4.056 14.329 53.320 1.00 29.35 543 ALA A CA 1
ATOM 3967 C C . ALA A 1 542 ? 2.698 13.932 53.935 1.00 29.15 543 ALA A C 1
ATOM 3968 O O . ALA A 1 542 ? 1.980 14.787 54.464 1.00 29.04 543 ALA A O 1
ATOM 3970 N N . LYS A 1 543 ? 2.296 12.683 53.750 1.00 28.81 544 LYS A N 1
ATOM 3971 C CA . LYS A 1 543 ? 1.023 12.199 54.262 1.00 28.92 544 LYS A CA 1
ATOM 3972 C C . LYS A 1 543 ? 1.214 10.819 54.822 1.00 28.06 544 LYS A C 1
ATOM 3973 O O . LYS A 1 543 ? 1.830 10.008 54.146 1.00 27.50 544 LYS A O 1
ATOM 3979 N N . THR A 1 544 ? 0.583 10.485 55.980 1.00 27.42 545 THR A N 1
ATOM 3980 C CA . THR A 1 544 ? 0.656 9.108 56.478 1.00 27.82 545 THR A CA 1
ATOM 3981 C C . THR A 1 544 ? -0.191 8.152 55.598 1.00 27.86 545 THR A C 1
ATOM 3982 O O . THR A 1 544 ? -1.039 8.612 54.819 1.00 28.22 545 THR A O 1
ATOM 3986 N N . ILE A 1 545 ? -0.009 6.810 55.764 1.00 27.01 546 ILE A N 1
ATOM 3987 C CA . ILE A 1 545 ? -0.842 5.826 55.051 1.00 26.22 546 ILE A CA 1
ATOM 3988 C C . ILE A 1 545 ? -2.322 6.015 55.459 1.00 26.35 546 ILE A C 1
ATOM 3989 O O . ILE A 1 545 ? -3.198 5.834 54.629 1.00 26.21 546 ILE A O 1
ATOM 3994 N N . ASP A 1 546 ? -2.592 6.382 56.742 1.00 26.57 547 ASP A N 1
ATOM 3995 C CA . ASP A 1 546 ? -3.956 6.606 57.243 1.00 27.22 547 ASP A CA 1
ATOM 3996 C C . ASP A 1 546 ? -4.606 7.781 56.548 1.00 27.26 547 ASP A C 1
ATOM 3997 O O . ASP A 1 546 ? -5.778 7.694 56.164 1.00 27.55 547 ASP A O 1
ATOM 4002 N N . GLN A 1 547 ? -3.872 8.892 56.409 1.00 27.20 548 GLN A N 1
ATOM 4003 C CA . GLN A 1 547 ? -4.402 10.079 55.727 1.00 28.47 548 GLN A CA 1
ATOM 4004 C C . GLN A 1 547 ? -4.599 9.784 54.243 1.00 28.75 548 GLN A C 1
ATOM 4005 O O . GLN A 1 547 ? -5.602 10.197 53.660 1.00 29.12 548 GLN A O 1
ATOM 4011 N N A LEU A 1 548 ? -3.654 9.062 53.623 0.50 28.58 549 LEU A N 1
ATOM 4012 N N B LEU A 1 548 ? -3.654 9.064 53.630 0.50 28.73 549 LEU A N 1
ATOM 4013 C CA A LEU A 1 548 ? -3.778 8.701 52.199 0.50 28.45 549 LEU A CA 1
ATOM 4014 C CA B LEU A 1 548 ? -3.758 8.706 52.211 0.50 28.77 549 LEU A CA 1
ATOM 4015 C C A LEU A 1 548 ? -4.988 7.810 51.936 0.50 29.18 549 LEU A C 1
ATOM 4016 C C B LEU A 1 548 ? -4.959 7.793 51.924 0.50 29.35 549 LEU A C 1
ATOM 4017 O O A LEU A 1 548 ? -5.731 8.049 50.975 0.50 29.49 549 LEU A O 1
ATOM 4018 O O B LEU A 1 548 ? -5.684 8.019 50.947 0.50 29.72 549 LEU A O 1
ATOM 4027 N N . LEU A 1 549 ? -5.206 6.792 52.784 1.00 29.38 550 LEU A N 1
ATOM 4028 C CA . LEU A 1 549 ? -6.370 5.898 52.580 1.00 30.31 550 LEU A CA 1
ATOM 4029 C C . LEU A 1 549 ? -7.711 6.566 52.895 1.00 30.28 550 LEU A C 1
ATOM 4030 O O . LEU A 1 549 ? -8.726 6.098 52.423 1.00 29.32 550 LEU A O 1
ATOM 4035 N N . ALA A 1 550 ? -7.720 7.672 53.673 1.00 30.84 551 ALA A N 1
ATOM 4036 C CA . ALA A 1 550 ? -8.979 8.394 53.942 1.00 31.23 551 ALA A CA 1
ATOM 4037 C C . ALA A 1 550 ? -9.231 9.535 52.918 1.00 31.87 551 ALA A C 1
ATOM 4038 O O . ALA A 1 550 ? -10.253 10.225 53.011 1.00 32.55 551 ALA A O 1
ATOM 4040 N N . ASP A 1 551 ? -8.286 9.778 51.982 1.00 30.48 552 ASP A N 1
ATOM 4041 C CA . ASP A 1 551 ? -8.418 10.859 51.027 1.00 30.52 552 ASP A CA 1
ATOM 4042 C C . ASP A 1 551 ? -9.309 10.410 49.886 1.00 30.47 552 ASP A C 1
ATOM 4043 O O . ASP A 1 551 ? -8.837 9.708 48.989 1.00 29.29 552 ASP A O 1
ATOM 4048 N N . GLU A 1 552 ? -10.611 10.783 49.935 1.00 31.02 553 GLU A N 1
ATOM 4049 C CA . GLU A 1 552 ? -11.568 10.370 48.928 1.00 31.84 553 GLU A CA 1
ATOM 4050 C C . GLU A 1 552 ? -11.331 11.022 47.572 1.00 30.11 553 GLU A C 1
ATOM 4051 O O . GLU A 1 552 ? -11.564 10.377 46.561 1.00 29.77 553 GLU A O 1
ATOM 4057 N N . SER A 1 553 ? -10.866 12.268 47.540 1.00 29.29 554 SER A N 1
ATOM 4058 C CA . SER A 1 553 ? -10.568 12.941 46.278 1.00 29.10 554 SER A CA 1
ATOM 4059 C C . SER A 1 553 ? -9.377 12.239 45.555 1.00 28.23 554 SER A C 1
ATOM 4060 O O . SER A 1 553 ? -9.441 12.000 44.344 1.00 27.79 554 SER A O 1
ATOM 4063 N N . LEU A 1 554 ? -8.327 11.872 46.302 1.00 27.12 555 LEU A N 1
ATOM 4064 C CA . LEU A 1 554 ? -7.182 11.183 45.733 1.00 26.80 555 LEU A CA 1
ATOM 4065 C C . LEU A 1 554 ? -7.609 9.828 45.174 1.00 26.32 555 LEU A C 1
ATOM 4066 O O . LEU A 1 554 ? -7.217 9.473 44.055 1.00 25.01 555 LEU A O 1
ATOM 4071 N N . LYS A 1 555 ? -8.471 9.111 45.909 1.00 25.92 556 LYS A N 1
ATOM 4072 C CA . LYS A 1 555 ? -8.996 7.825 45.476 1.00 27.34 556 LYS A CA 1
ATOM 4073 C C . LYS A 1 555 ? -9.768 7.960 44.185 1.00 27.94 556 LYS A C 1
ATOM 4074 O O . LYS A 1 555 ? -9.552 7.170 43.256 1.00 28.20 556 LYS A O 1
ATOM 4080 N N . LYS A 1 556 ? -10.617 9.000 44.071 1.00 27.30 557 LYS A N 1
ATOM 4081 C CA . LYS A 1 556 ? -11.368 9.221 42.821 1.00 26.60 557 LYS A CA 1
ATOM 4082 C C . LYS A 1 556 ? -10.465 9.580 41.647 1.00 24.84 557 LYS A C 1
ATOM 4083 O O . LYS A 1 556 ? -10.720 9.185 40.518 1.00 24.95 557 LYS A O 1
ATOM 4089 N N . GLN A 1 557 ? -9.397 10.325 41.916 1.00 23.70 558 GLN A N 1
ATOM 4090 C CA . GLN A 1 557 ? -8.432 10.693 40.869 1.00 23.03 558 GLN A CA 1
ATOM 4091 C C . GLN A 1 557 ? -7.730 9.421 40.365 1.00 21.62 558 GLN A C 1
ATOM 4092 O O . GLN A 1 557 ? -7.506 9.262 39.172 1.00 19.67 558 GLN A O 1
ATOM 4098 N N . ASN A 1 558 ? -7.410 8.500 41.295 1.00 22.01 559 ASN A N 1
ATOM 4099 C CA . ASN A 1 558 ? -6.728 7.258 40.950 1.00 22.37 559 ASN A CA 1
ATOM 4100 C C . ASN A 1 558 ? -7.667 6.252 40.263 1.00 23.09 559 ASN A C 1
ATOM 4101 O O . ASN A 1 558 ? -7.230 5.519 39.393 1.00 21.93 559 ASN A O 1
ATOM 4106 N N . GLU A 1 559 ? -8.951 6.241 40.626 1.00 24.02 560 GLU A N 1
ATOM 4107 C CA . GLU A 1 559 ? -9.948 5.390 39.966 1.00 24.31 560 GLU A CA 1
ATOM 4108 C C . GLU A 1 559 ? -10.106 5.808 38.523 1.00 24.70 560 GLU A C 1
ATOM 4109 O O . GLU A 1 559 ? -10.130 4.964 37.627 1.00 25.31 560 GLU A O 1
ATOM 4115 N N . TYR A 1 560 ? -10.104 7.121 38.263 1.00 24.49 561 TYR A N 1
ATOM 4116 C CA . TYR A 1 560 ? -10.114 7.646 36.913 1.00 24.20 561 TYR A CA 1
ATOM 4117 C C . TYR A 1 560 ? -8.870 7.153 36.123 1.00 22.72 561 TYR A C 1
ATOM 4118 O O . TYR A 1 560 ? -8.989 6.623 35.009 1.00 21.81 561 TYR A O 1
ATOM 4127 N N . VAL A 1 561 ? -7.659 7.332 36.718 1.00 21.63 562 VAL A N 1
ATOM 4128 C CA . VAL A 1 561 ? -6.444 6.907 36.073 1.00 22.08 562 VAL A CA 1
ATOM 4129 C C . VAL A 1 561 ? -6.458 5.385 35.777 1.00 22.53 562 VAL A C 1
ATOM 4130 O O . VAL A 1 561 ? -6.105 4.950 34.675 1.00 22.50 562 VAL A O 1
ATOM 4134 N N . GLU A 1 562 ? -6.954 4.589 36.741 1.00 22.05 563 GLU A N 1
ATOM 4135 C CA . GLU A 1 562 ? -7.030 3.139 36.592 1.00 23.31 563 GLU A CA 1
ATOM 4136 C C . GLU A 1 562 ? -7.901 2.771 35.392 1.00 23.27 563 GLU A C 1
ATOM 4137 O O . GLU A 1 562 ? -7.523 1.885 34.611 1.00 24.66 563 GLU A O 1
ATOM 4143 N N . LYS A 1 563 ? -9.027 3.489 35.191 1.00 21.27 564 LYS A N 1
ATOM 4144 C CA . LYS A 1 563 ? -9.884 3.204 34.010 1.00 20.80 564 LYS A CA 1
ATOM 4145 C C . LYS A 1 563 ? -9.127 3.508 32.693 1.00 20.36 564 LYS A C 1
ATOM 4146 O O . LYS A 1 563 ? -9.221 2.757 31.732 1.00 21.25 564 LYS A O 1
ATOM 4152 N N . CYS A 1 564 ? -8.361 4.604 32.663 1.00 20.03 565 CYS A N 1
ATOM 4153 C CA . CYS A 1 564 ? -7.567 4.972 31.483 1.00 20.51 565 CYS A CA 1
ATOM 4154 C C . CYS A 1 564 ? -6.485 3.898 31.189 1.00 19.89 565 CYS A C 1
ATOM 4155 O O . CYS A 1 564 ? -6.215 3.603 30.028 1.00 20.84 565 CYS A O 1
ATOM 4158 N N . ILE A 1 565 ? -5.831 3.377 32.216 1.00 19.93 566 ILE A N 1
ATOM 4159 C CA . ILE A 1 565 ? -4.773 2.372 32.030 1.00 20.16 566 ILE A CA 1
ATOM 4160 C C . ILE A 1 565 ? -5.384 1.062 31.533 1.00 20.93 566 ILE A C 1
ATOM 4161 O O . ILE A 1 565 ? -4.853 0.463 30.600 1.00 19.90 566 ILE A O 1
ATOM 4166 N N . HIS A 1 566 ? -6.542 0.674 32.087 1.00 22.42 567 HIS A N 1
ATOM 4167 C CA . HIS A 1 566 ? -7.269 -0.528 31.635 1.00 24.59 567 HIS A CA 1
ATOM 4168 C C . HIS A 1 566 ? -7.660 -0.497 30.181 1.00 25.02 567 HIS A C 1
ATOM 4169 O O . HIS A 1 566 ? -7.611 -1.543 29.521 1.00 24.62 567 HIS A O 1
ATOM 4176 N N . LEU A 1 567 ? -7.967 0.697 29.636 1.00 26.02 568 LEU A N 1
ATOM 4177 C CA . LEU A 1 567 ? -8.287 0.822 28.202 1.00 26.97 568 LEU A CA 1
ATOM 4178 C C . LEU A 1 567 ? -7.044 0.424 27.376 1.00 25.94 568 LEU A C 1
ATOM 4179 O O . LEU A 1 567 ? -7.147 -0.300 26.370 1.00 26.20 568 LEU A O 1
ATOM 4184 N N . ASN A 1 568 ? -5.857 0.914 27.821 1.00 23.83 569 ASN A N 1
ATOM 4185 C CA . ASN A 1 568 ? -4.593 0.630 27.189 1.00 22.83 569 ASN A CA 1
ATOM 4186 C C . ASN A 1 568 ? -4.190 -0.818 27.373 1.00 22.17 569 ASN A C 1
ATOM 4187 O O . ASN A 1 568 ? -3.706 -1.396 26.420 1.00 22.92 569 ASN A O 1
ATOM 4192 N N . ARG A 1 569 ? -4.407 -1.426 28.566 1.00 21.10 570 ARG A N 1
ATOM 4193 C CA . ARG A 1 569 ? -4.109 -2.850 28.817 1.00 21.36 570 ARG A CA 1
ATOM 4194 C C . ARG A 1 569 ? -4.812 -3.734 27.783 1.00 22.03 570 ARG A C 1
ATOM 4195 O O . ARG A 1 569 ? -4.164 -4.583 27.169 1.00 22.24 570 ARG A O 1
ATOM 4203 N N . ASP A 1 570 ? -6.100 -3.439 27.491 1.00 22.28 571 ASP A N 1
ATOM 4204 C CA . ASP A 1 570 ? -6.851 -4.166 26.445 1.00 23.56 571 ASP A CA 1
ATOM 4205 C C . ASP A 1 570 ? -6.262 -4.019 25.072 1.00 22.60 571 ASP A C 1
ATOM 4206 O O . ASP A 1 570 ? -6.088 -5.027 24.365 1.00 23.37 571 ASP A O 1
ATOM 4211 N N . ILE A 1 571 ? -5.907 -2.789 24.671 1.00 22.10 572 ILE A N 1
ATOM 4212 C CA . ILE A 1 571 ? -5.302 -2.575 23.343 1.00 21.97 572 ILE A CA 1
ATOM 4213 C C . ILE A 1 571 ? -3.936 -3.294 23.233 1.00 22.57 572 ILE A C 1
ATOM 4214 O O . ILE A 1 571 ? -3.626 -3.883 22.202 1.00 22.26 572 ILE A O 1
ATOM 4219 N N . LEU A 1 572 ? -3.109 -3.207 24.297 1.00 22.48 573 LEU A N 1
ATOM 4220 C CA . LEU A 1 572 ? -1.814 -3.854 24.299 1.00 22.84 573 LEU A CA 1
ATOM 4221 C C . LEU A 1 572 ? -1.960 -5.371 24.205 1.00 23.11 573 LEU A C 1
ATOM 4222 O O . LEU A 1 572 ? -1.255 -5.981 23.426 1.00 23.13 573 LEU A O 1
ATOM 4227 N N . LYS A 1 573 ? -2.904 -5.976 24.962 1.00 23.00 574 LYS A N 1
ATOM 4228 C CA . LYS A 1 573 ? -3.096 -7.418 24.905 1.00 23.00 574 LYS A CA 1
ATOM 4229 C C . LYS A 1 573 ? -3.529 -7.848 23.518 1.00 23.25 574 LYS A C 1
ATOM 4230 O O . LYS A 1 573 ? -2.983 -8.801 22.967 1.00 23.51 574 LYS A O 1
ATOM 4236 N N . THR A 1 574 ? -4.450 -7.091 22.916 1.00 22.85 575 THR A N 1
ATOM 4237 C CA . THR A 1 574 ? -4.953 -7.396 21.598 1.00 23.70 575 THR A CA 1
ATOM 4238 C C . THR A 1 574 ? -3.892 -7.208 20.463 1.00 24.24 575 THR A C 1
ATOM 4239 O O . THR A 1 574 ? -3.692 -8.097 19.632 1.00 24.79 575 THR A O 1
ATOM 4243 N N . GLU A 1 575 ? -3.261 -6.033 20.417 1.00 23.34 576 GLU A N 1
ATOM 4244 C CA . GLU A 1 575 ? -2.345 -5.675 19.367 1.00 23.24 576 GLU A CA 1
ATOM 4245 C C . GLU A 1 575 ? -0.966 -6.308 19.502 1.00 23.45 576 GLU A C 1
ATOM 4246 O O . GLU A 1 575 ? -0.268 -6.419 18.494 1.00 23.95 576 GLU A O 1
ATOM 4252 N N . LEU A 1 576 ? -0.562 -6.707 20.712 1.00 22.65 577 LEU A N 1
ATOM 4253 C CA . LEU A 1 576 ? 0.765 -7.327 20.885 1.00 22.74 577 LEU A CA 1
ATOM 4254 C C . LEU A 1 576 ? 0.720 -8.842 21.201 1.00 22.53 577 LEU A C 1
ATOM 4255 O O . LEU A 1 576 ? 1.781 -9.452 21.359 1.00 21.18 577 LEU A O 1
ATOM 4260 N N . GLY A 1 577 ? -0.496 -9.420 21.239 1.00 22.64 578 GLY A N 1
ATOM 4261 C CA . GLY A 1 577 ? -0.724 -10.833 21.498 1.00 23.39 578 GLY A CA 1
ATOM 4262 C C . GLY A 1 577 ? -0.311 -11.247 22.886 1.00 24.54 578 GLY A C 1
ATOM 4263 O O . GLY A 1 577 ? 0.126 -12.383 23.097 1.00 25.06 578 GLY A O 1
ATOM 4264 N N . LEU A 1 578 ? -0.444 -10.331 23.853 1.00 24.77 579 LEU A N 1
ATOM 4265 C CA . LEU A 1 578 ? -0.043 -10.605 25.227 1.00 24.48 579 LEU A CA 1
ATOM 4266 C C . LEU A 1 578 ? -1.112 -11.319 26.010 1.00 25.09 579 LEU A C 1
ATOM 4267 O O . LEU A 1 578 ? -2.300 -11.126 25.766 1.00 24.93 579 LEU A O 1
ATOM 4272 N N . VAL A 1 579 ? -0.677 -12.136 26.976 1.00 24.71 580 VAL A N 1
ATOM 4273 C CA . VAL A 1 579 ? -1.543 -12.787 27.953 1.00 24.43 580 VAL A CA 1
ATOM 4274 C C . VAL A 1 579 ? -1.166 -12.191 29.301 1.00 24.53 580 VAL A C 1
ATOM 4275 O O . VAL A 1 579 ? -0.140 -11.492 29.407 1.00 24.44 580 VAL A O 1
ATOM 4279 N N . GLU A 1 580 ? -1.984 -12.426 30.332 1.00 23.93 581 GLU A N 1
ATOM 4280 C CA . GLU A 1 580 ? -1.720 -11.835 31.624 1.00 24.19 581 GLU A CA 1
ATOM 4281 C C . GLU A 1 580 ? -0.390 -12.320 32.240 1.00 26.06 581 GLU A C 1
ATOM 4282 O O . GLU A 1 580 ? 0.240 -11.552 32.970 1.00 27.21 581 GLU A O 1
ATOM 4288 N N . GLN A 1 581 ? 0.078 -13.530 31.906 1.00 26.70 582 GLN A N 1
ATOM 4289 C CA . GLN A 1 581 ? 1.394 -14.015 32.384 1.00 27.84 582 GLN A CA 1
ATOM 4290 C C . GLN A 1 581 ? 2.566 -13.112 31.887 1.00 26.75 582 GLN A C 1
ATOM 4291 O O . GLN A 1 581 ? 3.659 -13.151 32.455 1.00 27.27 582 GLN A O 1
ATOM 4297 N N . ASP A 1 582 ? 2.333 -12.287 30.864 1.00 25.16 583 ASP A N 1
ATOM 4298 C CA . ASP A 1 582 ? 3.375 -11.374 30.356 1.00 24.34 583 ASP A CA 1
ATOM 4299 C C . ASP A 1 582 ? 3.363 -10.007 31.068 1.00 23.87 583 ASP A C 1
ATOM 4300 O O . ASP A 1 582 ? 4.173 -9.160 30.712 1.00 25.01 583 ASP A O 1
ATOM 4305 N N . ILE A 1 583 ? 2.430 -9.760 31.976 1.00 22.11 584 ILE A N 1
ATOM 4306 C CA . ILE A 1 583 ? 2.238 -8.441 32.582 1.00 22.16 584 ILE A CA 1
ATOM 4307 C C . ILE A 1 583 ? 2.486 -8.451 34.083 1.00 22.61 584 ILE A C 1
ATOM 4308 O O . ILE A 1 583 ? 2.068 -9.373 34.756 1.00 24.52 584 ILE A O 1
ATOM 4313 N N . ILE A 1 584 ? 3.148 -7.435 34.601 1.00 21.47 585 ILE A N 1
ATOM 4314 C CA . ILE A 1 584 ? 3.350 -7.293 36.037 1.00 22.24 585 ILE A CA 1
ATOM 4315 C C . ILE A 1 584 ? 2.822 -5.921 36.430 1.00 22.21 585 ILE A C 1
ATOM 4316 O O . ILE A 1 584 ? 3.204 -4.915 35.810 1.00 22.36 585 ILE A O 1
ATOM 4321 N N . GLU A 1 585 ? 1.930 -5.883 37.422 1.00 21.28 586 GLU A N 1
ATOM 4322 C CA . GLU A 1 585 ? 1.372 -4.643 37.952 1.00 20.37 586 GLU A CA 1
ATOM 4323 C C . GLU A 1 585 ? 2.379 -3.962 38.883 1.00 19.46 586 GLU A C 1
ATOM 4324 O O . GLU A 1 585 ? 2.963 -4.596 39.758 1.00 19.54 586 GLU A O 1
ATOM 4330 N N . ILE A 1 586 ? 2.594 -2.669 38.686 1.00 19.09 587 ILE A N 1
ATOM 4331 C CA . ILE A 1 586 ? 3.551 -1.925 39.504 1.00 19.32 587 ILE A CA 1
ATOM 4332 C C . ILE A 1 586 ? 2.745 -0.923 40.331 1.00 19.75 587 ILE A C 1
ATOM 4333 O O . ILE A 1 586 ? 2.060 -0.101 39.767 1.00 20.14 587 ILE A O 1
ATOM 4338 N N . PRO A 1 587 ? 2.786 -0.993 41.674 1.00 19.78 588 PRO A N 1
ATOM 4339 C CA . PRO A 1 587 ? 2.030 -0.040 42.483 1.00 20.73 588 PRO A CA 1
ATOM 4340 C C . PRO A 1 587 ? 2.442 1.404 42.169 1.00 21.35 588 PRO A C 1
ATOM 4341 O O . PRO A 1 587 ? 3.612 1.762 42.328 1.00 21.25 588 PRO A O 1
ATOM 4345 N N . GLN A 1 588 ? 1.487 2.228 41.732 1.00 20.28 589 GLN A N 1
ATOM 4346 C CA . GLN A 1 588 ? 1.834 3.599 41.343 1.00 20.29 589 GLN A CA 1
ATOM 4347 C C . GLN A 1 588 ? 0.630 4.525 41.463 1.00 21.16 589 GLN A C 1
ATOM 4348 O O . GLN A 1 588 ? -0.412 4.247 40.882 1.00 20.30 589 GLN A O 1
ATOM 4354 N N . LEU A 1 589 ? 0.783 5.603 42.235 1.00 22.39 590 LEU A N 1
ATOM 4355 C CA . LEU A 1 589 ? -0.289 6.566 42.391 1.00 22.22 590 LEU A CA 1
ATOM 4356 C C . LEU A 1 589 ? -0.057 7.755 41.476 1.00 21.76 590 LEU A C 1
ATOM 4357 O O . LEU A 1 589 ? 1.081 8.140 41.150 1.00 21.03 590 LEU A O 1
ATOM 4362 N N . PHE A 1 590 ? -1.166 8.353 41.110 1.00 22.02 591 PHE A N 1
ATOM 4363 C CA . PHE A 1 590 ? -1.232 9.526 40.257 1.00 22.32 591 PHE A CA 1
ATOM 4364 C C . PHE A 1 590 ? -2.107 10.595 40.934 1.00 22.02 591 PHE A C 1
ATOM 4365 O O . PHE A 1 590 ? -2.730 10.347 41.967 1.00 22.20 591 PHE A O 1
ATOM 4373 N N . CYS A 1 591 ? -2.102 11.792 40.378 1.00 22.28 592 CYS A N 1
ATOM 4374 C CA . CYS A 1 591 ? -2.973 12.884 40.783 1.00 23.65 592 CYS A CA 1
ATOM 4375 C C . CYS A 1 591 ? -3.329 13.731 39.570 1.00 24.59 592 CYS A C 1
ATOM 4376 O O . CYS A 1 591 ? -2.590 13.765 38.572 1.00 25.17 592 CYS A O 1
ATOM 4379 N N . LEU A 1 592 ? -4.452 14.414 39.639 1.00 25.16 593 LEU A N 1
ATOM 4380 C CA . LEU A 1 592 ? -4.897 15.259 38.530 1.00 26.73 593 LEU A CA 1
ATOM 4381 C C . LEU A 1 592 ? -4.517 16.720 38.763 1.00 28.79 593 LEU A C 1
ATOM 4382 O O . LEU A 1 592 ? -4.729 17.242 39.865 1.00 28.48 593 LEU A O 1
ATOM 4387 N N . GLU A 1 593 ? -3.883 17.355 37.766 1.00 30.45 594 GLU A N 1
ATOM 4388 C CA . GLU A 1 593 ? -3.420 18.748 37.849 1.00 32.58 594 GLU A CA 1
ATOM 4389 C C . GLU A 1 593 ? -3.757 19.541 36.578 1.00 36.09 594 GLU A C 1
ATOM 4390 O O . GLU A 1 593 ? -4.094 18.952 35.548 1.00 35.43 594 GLU A O 1
ATOM 4396 N N . LYS A 1 594 ? -3.613 20.881 36.626 1.00 39.09 595 LYS A N 1
ATOM 4397 C CA . LYS A 1 594 ? -3.894 21.707 35.448 1.00 41.90 595 LYS A CA 1
ATOM 4398 C C . LYS A 1 594 ? -2.688 22.522 34.997 1.00 43.95 595 LYS A C 1
ATOM 4399 O O . LYS A 1 594 ? -1.581 22.347 35.513 1.00 45.11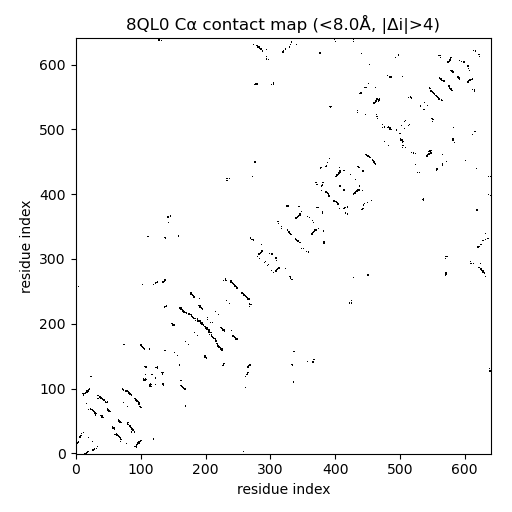 595 LYS A O 1
ATOM 4405 N N . ARG A 1 606 ? -10.272 20.658 31.328 1.00 41.81 607 ARG A N 1
ATOM 4406 C CA . ARG A 1 606 ? -10.056 19.413 32.070 1.00 41.16 607 ARG A CA 1
ATOM 4407 C C . ARG A 1 606 ? -8.648 19.322 32.672 1.00 38.81 607 ARG A C 1
ATOM 4408 O O . ARG A 1 606 ? -7.737 20.043 32.264 1.00 39.17 607 ARG A O 1
ATOM 4416 N N . SER A 1 607 ? -8.475 18.446 33.658 1.00 36.73 608 SER A N 1
ATOM 4417 C CA . SER A 1 607 ? -7.180 18.248 34.292 1.00 34.98 608 SER A CA 1
ATOM 4418 C C . SER A 1 607 ? -6.500 16.963 33.770 1.00 32.25 608 SER A C 1
ATOM 4419 O O . SER A 1 607 ? -7.157 16.117 33.185 1.00 31.97 608 SER A O 1
ATOM 4422 N N . PHE A 1 608 ? -5.192 16.828 33.966 1.00 30.26 609 PHE A N 1
ATOM 4423 C CA . PHE A 1 608 ? -4.427 15.710 33.436 1.00 29.54 609 PHE A CA 1
ATOM 4424 C C . PHE A 1 608 ? -3.613 15.012 34.514 1.00 27.67 609 PHE A C 1
ATOM 4425 O O . PHE A 1 608 ? -3.177 15.658 35.485 1.00 27.10 609 PHE A O 1
ATOM 4433 N N . ALA A 1 609 ? -3.406 13.693 34.344 1.00 25.36 610 ALA A N 1
ATOM 4434 C CA . ALA A 1 609 ? -2.685 12.945 35.348 1.00 24.88 610 ALA A CA 1
ATOM 4435 C C . ALA A 1 609 ? -1.188 13.209 35.330 1.00 23.05 610 ALA A C 1
ATOM 4436 O O . ALA A 1 609 ? -0.557 13.372 34.278 1.00 21.50 610 ALA A O 1
ATOM 4438 N N . ARG A 1 610 ? -0.644 13.252 36.520 1.00 23.09 611 ARG A N 1
ATOM 4439 C CA . ARG A 1 610 ? 0.788 13.379 36.790 1.00 24.44 611 ARG A CA 1
ATOM 4440 C C . ARG A 1 610 ? 1.095 12.330 37.830 1.00 24.64 611 ARG A C 1
ATOM 4441 O O . ARG A 1 610 ? 0.255 12.040 38.674 1.00 25.23 611 ARG A O 1
ATOM 4449 N N . PRO A 1 611 ? 2.307 11.765 37.828 1.00 24.42 612 PRO A N 1
ATOM 4450 C CA . PRO A 1 611 ? 2.677 10.843 38.908 1.00 23.45 612 PRO A CA 1
ATOM 4451 C C . PRO A 1 611 ? 2.609 11.574 40.260 1.00 22.97 612 PRO A C 1
ATOM 4452 O O . PRO A 1 611 ? 2.953 12.753 40.347 1.00 23.90 612 PRO A O 1
ATOM 4456 N N . TYR A 1 612 ? 2.070 10.926 41.272 1.00 21.71 613 TYR A N 1
ATOM 4457 C CA . TYR A 1 612 ? 1.926 11.530 42.589 1.00 23.11 613 TYR A CA 1
ATOM 4458 C C . TYR A 1 612 ? 3.314 11.493 43.289 1.00 23.63 613 TYR A C 1
ATOM 4459 O O . TYR A 1 612 ? 3.844 12.511 43.785 1.00 22.85 613 TYR A O 1
ATOM 4468 N N . PHE A 1 613 ? 3.921 10.307 43.277 1.00 23.24 614 PHE A N 1
ATOM 4469 C CA . PHE A 1 613 ? 5.275 10.143 43.785 1.00 22.56 614 PHE A CA 1
ATOM 4470 C C . PHE A 1 613 ? 6.116 9.788 42.543 1.00 22.53 614 PHE A C 1
ATOM 4471 O O . PHE A 1 613 ? 5.515 9.485 41.507 1.00 23.04 614 PHE A O 1
ATOM 4479 N N . PRO A 1 614 ? 7.478 9.881 42.555 1.00 21.79 615 PRO A N 1
ATOM 4480 C CA . PRO A 1 614 ? 8.237 9.595 41.320 1.00 21.46 615 PRO A CA 1
ATOM 4481 C C . PRO A 1 614 ? 7.799 8.299 40.643 1.00 22.17 615 PRO A C 1
ATOM 4482 O O . PRO A 1 614 ? 7.595 7.284 41.315 1.00 23.46 615 PRO A O 1
ATOM 4486 N N . ASP A 1 615 ? 7.556 8.382 39.345 1.00 21.11 616 ASP A N 1
ATOM 4487 C CA . ASP A 1 615 ? 6.990 7.289 38.578 1.00 20.82 616 ASP A CA 1
ATOM 4488 C C . ASP A 1 615 ? 7.899 6.062 38.395 1.00 20.71 616 ASP A C 1
ATOM 4489 O O . ASP A 1 615 ? 8.783 6.068 37.533 1.00 20.64 616 ASP A O 1
ATOM 4494 N N . LEU A 1 616 ? 7.602 4.969 39.143 1.00 19.57 617 LEU A N 1
ATOM 4495 C CA . LEU A 1 616 ? 8.383 3.703 39.053 1.00 18.80 617 LEU A CA 1
ATOM 4496 C C . LEU A 1 616 ? 8.495 3.140 37.656 1.00 18.69 617 LEU A C 1
ATOM 4497 O O . LEU A 1 616 ? 9.417 2.398 37.384 1.00 19.25 617 LEU A O 1
ATOM 4502 N N . LEU A 1 617 ? 7.540 3.459 36.779 1.00 18.55 618 LEU A N 1
ATOM 4503 C CA . LEU A 1 617 ? 7.493 2.975 35.388 1.00 18.83 618 LEU A CA 1
ATOM 4504 C C . LEU A 1 617 ? 8.483 3.660 34.457 1.00 21.31 618 LEU A C 1
ATOM 4505 O O . LEU A 1 617 ? 8.817 3.105 33.419 1.00 20.73 618 LEU A O 1
ATOM 4510 N N A ARG A 1 618 ? 8.978 4.845 34.844 0.50 22.60 619 ARG A N 1
ATOM 4511 N N B ARG A 1 618 ? 8.957 4.866 34.813 0.50 22.94 619 ARG A N 1
ATOM 4512 C CA A ARG A 1 618 ? 9.935 5.636 34.075 0.50 23.57 619 ARG A CA 1
ATOM 4513 C CA B ARG A 1 618 ? 9.915 5.574 33.960 0.50 24.28 619 ARG A CA 1
ATOM 4514 C C A ARG A 1 618 ? 11.353 5.139 34.310 0.50 24.52 619 ARG A C 1
ATOM 4515 C C B ARG A 1 618 ? 11.334 5.142 34.242 0.50 24.85 619 ARG A C 1
ATOM 4516 O O A ARG A 1 618 ? 12.225 5.887 34.757 0.50 24.22 619 ARG A O 1
ATOM 4517 O O B ARG A 1 618 ? 12.181 5.931 34.664 0.50 24.61 619 ARG A O 1
ATOM 4532 N N . MET A 1 619 ? 11.585 3.859 33.996 1.00 24.99 620 MET A N 1
ATOM 4533 C CA . MET A 1 619 ? 12.845 3.197 34.226 1.00 25.13 620 MET A CA 1
ATOM 4534 C C . MET A 1 619 ? 13.871 3.430 33.167 1.00 24.92 620 MET A C 1
ATOM 4535 O O . MET A 1 619 ? 13.516 3.563 31.996 1.00 24.54 620 MET A O 1
ATOM 4540 N N . ILE A 1 620 ? 15.147 3.348 33.559 1.00 24.60 621 ILE A N 1
ATOM 4541 C CA . ILE A 1 620 ? 16.284 3.345 32.630 1.00 24.80 621 ILE A CA 1
ATOM 4542 C C . ILE A 1 620 ? 16.568 1.840 32.512 1.00 24.13 621 ILE A C 1
ATOM 4543 O O . ILE A 1 620 ? 16.961 1.211 33.485 1.00 24.66 621 ILE A O 1
ATOM 4548 N N . VAL A 1 621 ? 16.238 1.242 31.394 1.00 24.11 622 VAL A N 1
ATOM 4549 C CA . VAL A 1 621 ? 16.333 -0.210 31.235 1.00 24.64 622 VAL A CA 1
ATOM 4550 C C . VAL A 1 621 ? 17.653 -0.553 30.573 1.00 25.24 622 VAL A C 1
ATOM 4551 O O . VAL A 1 621 ? 17.884 -0.159 29.439 1.00 25.20 622 VAL A O 1
ATOM 4555 N N A MET A 1 622 ? 18.541 -1.232 31.312 0.50 25.09 623 MET A N 1
ATOM 4556 N N B MET A 1 622 ? 18.551 -1.236 31.293 0.50 25.42 623 MET A N 1
ATOM 4557 C CA A MET A 1 622 ? 19.876 -1.581 30.831 0.50 25.44 623 MET A CA 1
ATOM 4558 C CA B MET A 1 622 ? 19.852 -1.596 30.730 0.50 26.09 623 MET A CA 1
ATOM 4559 C C A MET A 1 622 ? 20.093 -3.091 30.964 0.50 25.22 623 MET A C 1
ATOM 4560 C C B MET A 1 622 ? 20.092 -3.077 30.931 0.50 25.53 623 MET A C 1
ATOM 4561 O O A MET A 1 622 ? 20.791 -3.541 31.874 0.50 24.41 623 MET A O 1
ATOM 4562 O O B MET A 1 622 ? 20.807 -3.485 31.845 0.50 24.75 623 MET A O 1
ATOM 4571 N N . GLY A 1 623 ? 19.440 -3.880 30.106 1.00 25.42 624 GLY A N 1
ATOM 4572 C CA . GLY A 1 623 ? 19.496 -5.338 30.226 1.00 25.77 624 GLY A CA 1
ATOM 4573 C C . GLY A 1 623 ? 18.765 -5.712 31.509 1.00 26.57 624 GLY A C 1
ATOM 4574 O O . GLY A 1 623 ? 17.715 -5.116 31.807 1.00 27.09 624 GLY A O 1
ATOM 4575 N N . LYS A 1 624 ? 19.445 -6.459 32.378 1.00 26.55 625 LYS A N 1
ATOM 4576 C CA . LYS A 1 624 ? 18.914 -6.823 33.685 1.00 27.75 625 LYS A CA 1
ATOM 4577 C C . LYS A 1 624 ? 19.076 -5.705 34.733 1.00 27.53 625 LYS A C 1
ATOM 4578 O O . LYS A 1 624 ? 18.517 -5.819 35.825 1.00 27.47 625 LYS A O 1
ATOM 4584 N N . ASN A 1 625 ? 19.859 -4.644 34.438 1.00 26.93 626 ASN A N 1
ATOM 4585 C CA . ASN A 1 625 ? 20.011 -3.545 35.391 1.00 27.06 626 ASN A CA 1
ATOM 4586 C C . ASN A 1 625 ? 18.924 -2.525 35.162 1.00 26.79 626 ASN A C 1
ATOM 4587 O O . ASN A 1 625 ? 18.778 -2.054 34.046 1.00 27.93 626 ASN A O 1
ATOM 4592 N N . LEU A 1 626 ? 18.121 -2.230 36.174 1.00 25.88 627 LEU A N 1
ATOM 4593 C CA . LEU A 1 626 ? 17.045 -1.258 36.052 1.00 24.76 627 LEU A CA 1
ATOM 4594 C C . LEU A 1 626 ? 17.305 -0.021 36.940 1.00 24.69 627 LEU A C 1
ATOM 4595 O O . LEU A 1 626 ? 17.444 -0.156 38.169 1.00 24.94 627 LEU A O 1
ATOM 4600 N N . GLY A 1 627 ? 17.359 1.163 36.322 1.00 23.27 628 GLY A N 1
ATOM 4601 C CA . GLY A 1 627 ? 17.454 2.438 37.033 1.00 22.71 628 GLY A CA 1
ATOM 4602 C C . GLY A 1 627 ? 16.034 2.915 37.280 1.00 22.84 628 GLY A C 1
ATOM 4603 O O . GLY A 1 627 ? 15.359 3.420 36.377 1.00 22.90 628 GLY A O 1
ATOM 4604 N N . ILE A 1 628 ? 15.525 2.668 38.481 1.00 22.97 629 ILE A N 1
ATOM 4605 C CA . ILE A 1 628 ? 14.143 2.950 38.823 1.00 23.97 629 ILE A CA 1
ATOM 4606 C C . ILE A 1 628 ? 14.070 4.221 39.606 1.00 24.66 629 ILE A C 1
ATOM 4607 O O . ILE A 1 628 ? 14.806 4.370 40.563 1.00 24.76 629 ILE A O 1
ATOM 4612 N N . PRO A 1 629 ? 13.140 5.121 39.276 1.00 24.57 630 PRO A N 1
ATOM 4613 C CA . PRO A 1 629 ? 12.988 6.349 40.075 1.00 24.67 630 PRO A CA 1
ATOM 4614 C C . PRO A 1 629 ? 12.730 6.027 41.549 1.00 24.55 630 PRO A C 1
ATOM 4615 O O . PRO A 1 629 ? 11.911 5.151 41.847 1.00 24.72 630 PRO A O 1
ATOM 4619 N N . LYS A 1 630 ? 13.447 6.677 42.459 1.00 23.63 631 LYS A N 1
ATOM 4620 C CA . LYS A 1 630 ? 13.254 6.424 43.909 1.00 24.13 631 LYS A CA 1
ATOM 4621 C C . LYS A 1 630 ? 11.940 7.058 44.330 1.00 24.08 631 LYS A C 1
ATOM 4622 O O . LYS A 1 630 ? 11.785 8.260 44.167 1.00 24.05 631 LYS A O 1
ATOM 4628 N N . PRO A 1 631 ? 10.946 6.277 44.799 1.00 24.49 632 PRO A N 1
ATOM 4629 C CA . PRO A 1 631 ? 9.612 6.855 45.031 1.00 24.56 632 PRO A CA 1
ATOM 4630 C C . PRO A 1 631 ? 9.390 7.560 46.351 1.00 24.17 632 PRO A C 1
ATOM 4631 O O . PRO A 1 631 ? 8.382 8.252 46.471 1.00 23.38 632 PRO A O 1
ATOM 4635 N N . PHE A 1 632 ? 10.273 7.357 47.348 1.00 24.64 633 PHE A N 1
ATOM 4636 C CA . PHE A 1 632 ? 10.072 7.951 48.691 1.00 24.79 633 PHE A CA 1
ATOM 4637 C C . PHE A 1 632 ? 8.745 7.559 49.301 1.00 23.38 633 PHE A C 1
ATOM 4638 O O . PHE A 1 632 ? 7.988 8.415 49.772 1.00 23.02 633 PHE A O 1
ATOM 4646 N N . GLY A 1 633 ? 8.473 6.260 49.329 1.00 22.92 634 GLY A N 1
ATOM 4647 C CA . GLY A 1 633 ? 7.220 5.783 49.919 1.00 22.88 634 GLY A CA 1
ATOM 4648 C C . GLY A 1 633 ? 7.248 5.690 51.442 1.00 23.24 634 GLY A C 1
ATOM 4649 O O . GLY A 1 633 ? 8.266 5.984 52.085 1.00 23.24 634 GLY A O 1
ATOM 4650 N N . PRO A 1 634 ? 6.131 5.242 52.039 1.00 23.08 635 PRO A N 1
ATOM 4651 C CA . PRO A 1 634 ? 6.105 5.033 53.501 1.00 24.14 635 PRO A CA 1
ATOM 4652 C C . PRO A 1 634 ? 7.145 3.996 53.902 1.00 27.40 635 PRO A C 1
ATOM 4653 O O . PRO A 1 634 ? 7.307 2.982 53.212 1.00 27.77 635 PRO A O 1
ATOM 4657 N N . GLN A 1 635 ? 7.918 4.304 54.953 1.00 28.65 636 GLN A N 1
ATOM 4658 C CA . GLN A 1 635 ? 8.960 3.411 55.412 1.00 30.93 636 GLN A CA 1
ATOM 4659 C C . GLN A 1 635 ? 8.502 2.525 56.538 1.00 33.60 636 GLN A C 1
ATOM 4660 O O . GLN A 1 635 ? 7.803 2.989 57.415 1.00 33.52 636 GLN A O 1
ATOM 4666 N N . ILE A 1 636 ? 8.806 1.232 56.462 1.00 36.19 637 ILE A N 1
ATOM 4667 C CA . ILE A 1 636 ? 8.441 0.272 57.498 1.00 39.81 637 ILE A CA 1
ATOM 4668 C C . ILE A 1 636 ? 9.760 -0.271 58.029 1.00 42.13 637 ILE A C 1
ATOM 4669 O O . ILE A 1 636 ? 10.426 -1.051 57.337 1.00 42.92 637 ILE A O 1
ATOM 4674 N N . LYS A 1 637 ? 10.198 0.258 59.182 1.00 42.78 638 LYS A N 1
ATOM 4675 C CA . LYS A 1 637 ? 11.463 -0.071 59.827 1.00 44.36 638 LYS A CA 1
ATOM 4676 C C . LYS A 1 637 ? 12.644 0.139 58.896 1.00 44.04 638 LYS A C 1
ATOM 4677 O O . LYS A 1 637 ? 13.370 -0.804 58.581 1.00 45.30 638 LYS A O 1
ATOM 4683 N N . GLY A 1 638 ? 12.805 1.376 58.438 1.00 42.19 639 GLY A N 1
ATOM 4684 C CA . GLY A 1 638 ? 13.922 1.775 57.599 1.00 41.08 639 GLY A CA 1
ATOM 4685 C C . GLY A 1 638 ? 13.895 1.402 56.132 1.00 38.99 639 GLY A C 1
ATOM 4686 O O . GLY A 1 638 ? 14.845 1.712 55.406 1.00 38.79 639 GLY A O 1
ATOM 4687 N N . THR A 1 639 ? 12.821 0.747 55.668 1.00 37.50 640 THR A N 1
ATOM 4688 C CA . THR A 1 639 ? 12.730 0.366 54.247 1.00 35.96 640 THR A CA 1
ATOM 4689 C C . THR A 1 639 ? 11.472 0.910 53.604 1.00 31.98 640 THR A C 1
ATOM 4690 O O . THR A 1 639 ? 10.397 0.677 54.117 1.00 30.48 640 THR A O 1
ATOM 4694 N N . CYS A 1 640 ? 11.599 1.556 52.433 1.00 30.44 641 CYS A N 1
ATOM 4695 C CA . CYS A 1 640 ? 10.443 2.033 51.665 1.00 28.55 641 CYS A CA 1
ATOM 4696 C C . CYS A 1 640 ? 9.616 0.801 51.231 1.00 27.19 641 CYS A C 1
ATOM 4697 O O . CYS A 1 640 ? 10.163 -0.083 50.583 1.00 27.51 641 CYS A O 1
ATOM 4700 N N . CYS A 1 641 ? 8.318 0.728 51.596 1.00 26.15 642 CYS A N 1
ATOM 4701 C CA . CYS A 1 641 ? 7.488 -0.419 51.178 1.00 25.30 642 CYS A CA 1
ATOM 4702 C C . CYS A 1 641 ? 7.336 -0.498 49.660 1.00 24.20 642 CYS A C 1
ATOM 4703 O O . CYS A 1 641 ? 7.007 -1.569 49.164 1.00 24.19 642 CYS A O 1
ATOM 4706 N N . LEU A 1 642 ? 7.529 0.622 48.921 1.00 23.56 643 LEU A N 1
ATOM 4707 C CA . LEU A 1 642 ? 7.399 0.580 47.439 1.00 21.88 643 LEU A CA 1
ATOM 4708 C C . LEU A 1 642 ? 8.631 -0.056 46.809 1.00 22.35 643 LEU A C 1
ATOM 4709 O O . LEU A 1 642 ? 8.521 -0.839 45.853 1.00 22.55 643 LEU A O 1
ATOM 4714 N N . GLU A 1 643 ? 9.844 0.318 47.313 1.00 21.38 644 GLU A N 1
ATOM 4715 C CA . GLU A 1 643 ? 11.093 -0.274 46.884 1.00 21.45 644 GLU A CA 1
ATOM 4716 C C . GLU A 1 643 ? 11.051 -1.781 47.214 1.00 23.02 644 GLU A C 1
ATOM 4717 O O . GLU A 1 643 ? 11.395 -2.606 46.373 1.00 23.50 644 GLU A O 1
ATOM 4723 N N . GLU A 1 644 ? 10.605 -2.142 48.444 1.00 23.33 645 GLU A N 1
ATOM 4724 C CA . GLU A 1 644 ? 10.532 -3.539 48.838 1.00 23.76 645 GLU A CA 1
ATOM 4725 C C . GLU A 1 644 ? 9.573 -4.299 47.934 1.00 24.88 645 GLU A C 1
ATOM 4726 O O . GLU A 1 644 ? 9.932 -5.358 47.417 1.00 25.91 645 GLU A O 1
ATOM 4732 N N . LYS A 1 645 ? 8.379 -3.722 47.675 1.00 24.63 646 LYS A N 1
ATOM 4733 C CA . LYS A 1 645 ? 7.400 -4.369 46.791 1.00 24.36 646 LYS A CA 1
ATOM 4734 C C . LYS A 1 645 ? 7.973 -4.627 45.400 1.00 23.97 646 LYS A C 1
ATOM 4735 O O . LYS A 1 645 ? 7.936 -5.766 44.943 1.00 24.59 646 LYS A O 1
ATOM 4741 N N . ILE A 1 646 ? 8.533 -3.608 44.744 1.00 24.03 647 ILE A N 1
ATOM 4742 C CA . ILE A 1 646 ? 9.054 -3.780 43.377 1.00 25.26 647 ILE A CA 1
ATOM 4743 C C . ILE A 1 646 ? 10.241 -4.713 43.342 1.00 24.76 647 ILE A C 1
ATOM 4744 O O . ILE A 1 646 ? 10.379 -5.471 42.372 1.00 25.39 647 ILE A O 1
ATOM 4749 N N . CYS A 1 647 ? 11.090 -4.728 44.404 1.00 24.51 648 CYS A N 1
ATOM 4750 C CA . CYS A 1 647 ? 12.210 -5.663 44.446 1.00 24.83 648 CYS A CA 1
ATOM 4751 C C . CYS A 1 647 ? 11.682 -7.110 44.607 1.00 25.31 648 CYS A C 1
ATOM 4752 O O . CYS A 1 647 ? 12.189 -8.016 43.959 1.00 26.08 648 CYS A O 1
ATOM 4755 N N . CYS A 1 648 ? 10.647 -7.314 45.407 1.00 25.64 649 CYS A N 1
ATOM 4756 C CA . CYS A 1 648 ? 10.023 -8.638 45.539 1.00 27.16 649 CYS A CA 1
ATOM 4757 C C . CYS A 1 648 ? 9.437 -9.134 44.214 1.00 28.21 649 CYS A C 1
ATOM 4758 O O . CYS A 1 648 ? 9.438 -10.341 43.950 1.00 28.36 649 CYS A O 1
ATOM 4761 N N . LEU A 1 649 ? 8.930 -8.209 43.373 1.00 28.43 650 LEU A N 1
ATOM 4762 C CA . LEU A 1 649 ? 8.373 -8.588 42.081 1.00 28.96 650 LEU A CA 1
ATOM 4763 C C . LEU A 1 649 ? 9.426 -8.821 41.015 1.00 28.72 650 LEU A C 1
ATOM 4764 O O . LEU A 1 649 ? 9.225 -9.668 40.152 1.00 29.25 650 LEU A O 1
ATOM 4769 N N . LEU A 1 650 ? 10.495 -8.014 40.991 1.00 27.65 651 LEU A N 1
ATOM 4770 C CA . LEU A 1 650 ? 11.464 -8.076 39.884 1.00 26.57 651 LEU A CA 1
ATOM 4771 C C . LEU A 1 650 ? 12.779 -8.828 40.187 1.00 26.40 651 LEU A C 1
ATOM 4772 O O . LEU A 1 650 ? 13.367 -9.414 39.261 1.00 25.76 651 LEU A O 1
ATOM 4777 N N . GLU A 1 651 ? 13.288 -8.736 41.417 1.00 26.42 652 GLU A N 1
ATOM 4778 C CA . GLU A 1 651 ? 14.531 -9.435 41.780 1.00 28.24 652 GLU A CA 1
ATOM 4779 C C . GLU A 1 651 ? 14.478 -10.961 41.518 1.00 29.66 652 GLU A C 1
ATOM 4780 O O . GLU A 1 651 ? 15.414 -11.471 40.895 1.00 30.33 652 GLU A O 1
ATOM 4786 N N . PRO A 1 652 ? 13.382 -11.687 41.841 1.00 30.53 653 PRO A N 1
ATOM 4787 C CA . PRO A 1 652 ? 13.355 -13.138 41.543 1.00 31.57 653 PRO A CA 1
ATOM 4788 C C . PRO A 1 652 ? 13.410 -13.469 40.058 1.00 33.30 653 PRO A C 1
ATOM 4789 O O . PRO A 1 652 ? 13.736 -14.597 39.692 1.00 34.83 653 PRO A O 1
ATOM 4793 N N . LEU A 1 653 ? 13.155 -12.481 39.187 1.00 32.89 654 LEU A N 1
ATOM 4794 C CA . LEU A 1 653 ? 13.264 -12.675 37.741 1.00 32.18 654 LEU A CA 1
ATOM 4795 C C . LEU A 1 653 ? 14.649 -12.312 37.183 1.00 31.33 654 LEU A C 1
ATOM 4796 O O . LEU A 1 653 ? 14.823 -12.365 35.980 1.00 31.68 654 LEU A O 1
ATOM 4801 N N . GLY A 1 654 ? 15.634 -12.037 38.046 1.00 30.67 655 GLY A N 1
ATOM 4802 C CA . GLY A 1 654 ? 17.000 -11.735 37.633 1.00 30.74 655 GLY A CA 1
ATOM 4803 C C . GLY A 1 654 ? 17.352 -10.265 37.482 1.00 30.91 655 GLY A C 1
ATOM 4804 O O . GLY A 1 654 ? 18.467 -9.960 37.057 1.00 32.52 655 GLY A O 1
ATOM 4805 N N . PHE A 1 655 ? 16.433 -9.335 37.858 1.00 28.62 656 PHE A N 1
ATOM 4806 C CA . PHE A 1 655 ? 16.669 -7.899 37.746 1.00 27.54 656 PHE A CA 1
ATOM 4807 C C . PHE A 1 655 ? 17.375 -7.285 38.933 1.00 28.35 656 PHE A C 1
ATOM 4808 O O . PHE A 1 655 ? 17.121 -7.616 40.088 1.00 28.00 656 PHE A O 1
ATOM 4816 N N . LYS A 1 656 ? 18.265 -6.365 38.638 1.00 29.60 657 LYS A N 1
ATOM 4817 C CA . LYS A 1 656 ? 19.020 -5.646 39.645 1.00 30.42 657 LYS A CA 1
ATOM 4818 C C . LYS A 1 656 ? 18.442 -4.249 39.684 1.00 29.40 657 LYS A C 1
ATOM 4819 O O . LYS A 1 656 ? 18.554 -3.499 38.712 1.00 29.97 657 LYS A O 1
ATOM 4825 N N . CYS A 1 657 ? 17.779 -3.922 40.762 1.00 28.54 658 CYS A N 1
ATOM 4826 C CA . CYS A 1 657 ? 17.106 -2.643 40.922 1.00 29.55 658 CYS A CA 1
ATOM 4827 C C . CYS A 1 657 ? 17.965 -1.577 41.615 1.00 29.87 658 CYS A C 1
ATOM 4828 O O . CYS A 1 657 ? 18.372 -1.763 42.765 1.00 30.52 658 CYS A O 1
ATOM 4831 N N . THR A 1 658 ? 18.231 -0.468 40.923 1.00 28.68 659 THR A N 1
ATOM 4832 C CA . THR A 1 658 ? 18.956 0.664 41.486 1.00 28.86 659 THR A CA 1
ATOM 4833 C C . THR A 1 658 ? 17.959 1.795 41.573 1.00 28.02 659 THR A C 1
ATOM 4834 O O . THR A 1 658 ? 17.420 2.179 40.538 1.00 28.62 659 THR A O 1
ATOM 4838 N N . PHE A 1 659 ? 17.673 2.303 42.773 1.00 26.83 660 PHE A N 1
ATOM 4839 C CA . PHE A 1 659 ? 16.743 3.415 42.933 1.00 27.73 660 PHE A CA 1
ATOM 4840 C C . PHE A 1 659 ? 17.456 4.773 42.770 1.00 29.41 660 PHE A C 1
ATOM 4841 O O . PHE A 1 659 ? 18.378 5.093 43.519 1.00 31.22 660 PHE A O 1
ATOM 4849 N N . ILE A 1 660 ? 17.074 5.538 41.756 1.00 27.74 661 ILE A N 1
ATOM 4850 C CA . ILE A 1 660 ? 17.683 6.830 41.469 1.00 27.58 661 ILE A CA 1
ATOM 4851 C C . ILE A 1 660 ? 17.135 7.923 42.378 1.00 27.85 661 ILE A C 1
ATOM 4852 O O . ILE A 1 660 ? 15.994 8.345 42.241 1.00 27.61 661 ILE A O 1
ATOM 4857 N N . ASN A 1 661 ? 17.948 8.358 43.357 1.00 27.50 662 ASN A N 1
ATOM 4858 C CA . ASN A 1 661 ? 17.512 9.358 44.325 1.00 26.35 662 ASN A CA 1
ATOM 4859 C C . ASN A 1 661 ? 17.523 10.745 43.715 1.00 26.09 662 ASN A C 1
ATOM 4860 O O . ASN A 1 661 ? 18.571 11.409 43.738 1.00 26.72 662 ASN A O 1
ATOM 4865 N N . ASP A 1 662 ? 16.373 11.200 43.192 1.00 24.84 663 ASP A N 1
ATOM 4866 C CA . ASP A 1 662 ? 16.327 12.551 42.650 1.00 25.14 663 ASP A CA 1
ATOM 4867 C C . ASP A 1 662 ? 14.904 13.019 42.490 1.00 25.34 663 ASP A C 1
ATOM 4868 O O . ASP A 1 662 ? 14.398 13.101 41.369 1.00 25.49 663 ASP A O 1
ATOM 4873 N N . PHE A 1 663 ? 14.268 13.346 43.622 1.00 24.32 664 PHE A N 1
ATOM 4874 C CA . PHE A 1 663 ? 12.879 13.788 43.680 1.00 24.71 664 PHE A CA 1
ATOM 4875 C C . PHE A 1 663 ? 12.549 14.959 42.761 1.00 26.15 664 PHE A C 1
ATOM 4876 O O . PHE A 1 663 ? 11.549 14.900 42.040 1.00 25.35 664 PHE A O 1
ATOM 4884 N N . ASP A 1 664 ? 13.382 16.022 42.777 1.00 26.86 665 ASP A N 1
ATOM 4885 C CA . ASP A 1 664 ? 13.164 17.223 41.948 1.00 28.00 665 ASP A CA 1
ATOM 4886 C C . ASP A 1 664 ? 13.197 16.911 40.453 1.00 27.69 665 ASP A C 1
ATOM 4887 O O . ASP A 1 664 ? 12.382 17.437 39.689 1.00 28.19 665 ASP A O 1
ATOM 4892 N N . CYS A 1 665 ? 14.121 16.050 40.027 1.00 26.67 666 CYS A N 1
ATOM 4893 C CA . CYS A 1 665 ? 14.199 15.622 38.625 1.00 25.70 666 CYS A CA 1
ATOM 4894 C C . CYS A 1 665 ? 12.888 14.905 38.218 1.00 26.04 666 CYS A C 1
ATOM 4895 O O . CYS A 1 665 ? 12.256 15.299 37.242 1.00 25.15 666 CYS A O 1
ATOM 4898 N N . TYR A 1 666 ? 12.433 13.914 39.020 1.00 26.38 667 TYR A N 1
ATOM 4899 C CA . TYR A 1 666 ? 11.240 13.156 38.641 1.00 26.31 667 TYR A CA 1
ATOM 4900 C C . TYR A 1 666 ? 9.936 13.904 38.774 1.00 27.42 667 TYR A C 1
ATOM 4901 O O . TYR A 1 666 ? 8.953 13.476 38.186 1.00 26.76 667 TYR A O 1
ATOM 4910 N N . LEU A 1 667 ? 9.914 15.000 39.527 1.00 28.06 668 LEU A N 1
ATOM 4911 C CA . LEU A 1 667 ? 8.696 15.806 39.672 1.00 29.11 668 LEU A CA 1
ATOM 4912 C C . LEU A 1 667 ? 8.684 17.055 38.786 1.00 29.33 668 LEU A C 1
ATOM 4913 O O . LEU A 1 667 ? 7.744 17.841 38.872 1.00 29.83 668 LEU A O 1
ATOM 4918 N N . THR A 1 668 ? 9.703 17.238 37.928 1.00 29.31 669 THR A N 1
ATOM 4919 C CA . THR A 1 668 ? 9.813 18.382 37.023 1.00 29.78 669 THR A CA 1
ATOM 4920 C C . THR A 1 668 ? 8.561 18.500 36.145 1.00 29.38 669 THR A C 1
ATOM 4921 O O . THR A 1 668 ? 8.048 17.504 35.642 1.00 27.89 669 THR A O 1
ATOM 4925 N N . GLU A 1 669 ? 8.022 19.704 36.079 1.00 30.58 670 GLU A N 1
ATOM 4926 C CA . GLU A 1 669 ? 6.832 19.981 35.307 1.00 32.55 670 GLU A CA 1
ATOM 4927 C C . GLU A 1 669 ? 7.166 19.981 33.838 1.00 34.12 670 GLU A C 1
ATOM 4928 O O . GLU A 1 669 ? 8.329 20.192 33.437 1.00 34.68 670 GLU A O 1
ATOM 4934 N N . VAL A 1 670 ? 6.153 19.728 33.004 1.00 34.42 671 VAL A N 1
ATOM 4935 C CA . VAL A 1 670 ? 6.354 19.702 31.563 1.00 35.15 671 VAL A CA 1
ATOM 4936 C C . VAL A 1 670 ? 6.835 21.086 31.082 1.00 35.71 671 VAL A C 1
ATOM 4937 O O . VAL A 1 670 ? 6.393 22.109 31.615 1.00 35.50 671 VAL A O 1
ATOM 4941 N N . GLY A 1 671 ? 7.875 21.085 30.253 1.00 36.09 672 GLY A N 1
ATOM 4942 C CA . GLY A 1 671 ? 8.480 22.316 29.756 1.00 36.35 672 GLY A CA 1
ATOM 4943 C C . GLY A 1 671 ? 9.663 22.779 30.582 1.00 36.43 672 GLY A C 1
ATOM 4944 O O . GLY A 1 671 ? 10.548 23.467 30.061 1.00 37.54 672 GLY A O 1
ATOM 4945 N N . ASP A 1 672 ? 9.699 22.407 31.870 1.00 35.06 673 ASP A N 1
ATOM 4946 C CA . ASP A 1 672 ? 10.783 22.806 32.746 1.00 35.17 673 ASP A CA 1
ATOM 4947 C C . ASP A 1 672 ? 12.049 22.015 32.498 1.00 35.38 673 ASP A C 1
ATOM 4948 O O . ASP A 1 672 ? 12.005 20.855 32.035 1.00 34.28 673 ASP A O 1
ATOM 4953 N N . ILE A 1 673 ? 13.182 22.641 32.818 1.00 36.28 674 ILE A N 1
ATOM 4954 C CA . ILE A 1 673 ? 14.453 21.986 32.580 1.00 37.89 674 ILE A CA 1
ATOM 4955 C C . ILE A 1 673 ? 14.767 20.965 33.652 1.00 36.94 674 ILE A C 1
ATOM 4956 O O . ILE A 1 673 ? 14.491 21.165 34.830 1.00 36.89 674 ILE A O 1
ATOM 4961 N N . CYS A 1 674 ? 15.355 19.861 33.222 1.00 35.88 675 CYS A N 1
ATOM 4962 C CA . CYS A 1 674 ? 15.796 18.804 34.114 1.00 34.96 675 CYS A CA 1
ATOM 4963 C C . CYS A 1 674 ? 16.826 17.945 33.404 1.00 33.69 675 CYS A C 1
ATOM 4964 O O . CYS A 1 674 ? 16.796 17.856 32.187 1.00 34.62 675 CYS A O 1
ATOM 4967 N N . ALA A 1 675 ? 17.675 17.246 34.161 1.00 32.25 676 ALA A N 1
ATOM 4968 C CA . ALA A 1 675 ? 18.599 16.285 33.584 1.00 31.19 676 ALA A CA 1
ATOM 4969 C C . ALA A 1 675 ? 17.776 15.103 33.025 1.00 29.50 676 ALA A C 1
ATOM 4970 O O . ALA A 1 675 ? 16.754 14.702 33.599 1.00 27.92 676 ALA A O 1
ATOM 4972 N N . CYS A 1 676 ? 18.203 14.597 31.884 1.00 28.83 677 CYS A N 1
ATOM 4973 C CA . CYS A 1 676 ? 17.527 13.475 31.243 1.00 29.20 677 CYS A CA 1
ATOM 4974 C C . CYS A 1 676 ? 18.503 12.682 30.359 1.00 28.40 677 CYS A C 1
ATOM 4975 O O . CYS A 1 676 ? 19.642 13.107 30.134 1.00 28.41 677 CYS A O 1
ATOM 4978 N N . ALA A 1 677 ? 18.068 11.518 29.887 1.00 27.43 678 ALA A N 1
ATOM 4979 C CA . ALA A 1 677 ? 18.895 10.628 29.099 1.00 27.07 678 ALA A CA 1
ATOM 4980 C C . ALA A 1 677 ? 18.147 10.050 27.886 1.00 27.69 678 ALA A C 1
ATOM 4981 O O . ALA A 1 677 ? 16.919 10.095 27.811 1.00 27.68 678 ALA A O 1
ATOM 4983 N N . ASN A 1 678 ? 18.893 9.554 26.912 1.00 27.39 679 ASN A N 1
ATOM 4984 C CA . ASN A 1 678 ? 18.338 8.886 25.760 1.00 26.94 679 ASN A CA 1
ATOM 4985 C C . ASN A 1 678 ? 19.356 7.826 25.441 1.00 27.50 679 ASN A C 1
ATOM 4986 O O . ASN A 1 678 ? 20.555 8.130 25.285 1.00 28.92 679 ASN A O 1
ATOM 4991 N N . ILE A 1 679 ? 18.920 6.569 25.448 1.00 26.33 680 ILE A N 1
ATOM 4992 C CA . ILE A 1 679 ? 19.838 5.455 25.258 1.00 25.76 680 ILE A CA 1
ATOM 4993 C C . ILE A 1 679 ? 19.873 4.927 23.818 1.00 24.03 680 ILE A C 1
ATOM 4994 O O . ILE A 1 679 ? 18.845 4.572 23.254 1.00 23.15 680 ILE A O 1
ATOM 4999 N N . ARG A 1 680 ? 21.074 4.847 23.247 1.00 23.57 681 ARG A N 1
ATOM 5000 C CA . ARG A 1 680 ? 21.311 4.301 21.909 1.00 23.21 681 ARG A CA 1
ATOM 5001 C C . ARG A 1 680 ? 21.595 2.775 22.052 1.00 22.95 681 ARG A C 1
ATOM 5002 O O . ARG A 1 680 ? 22.445 2.376 22.836 1.00 22.30 681 ARG A O 1
ATOM 5010 N N . ARG A 1 681 ? 20.837 1.943 21.367 1.00 22.12 682 ARG A N 1
ATOM 5011 C CA . ARG A 1 681 ? 20.867 0.495 21.541 1.00 22.13 682 ARG A CA 1
ATOM 5012 C C . ARG A 1 681 ? 21.221 -0.290 20.285 1.00 23.63 682 ARG A C 1
ATOM 5013 O O . ARG A 1 681 ? 21.316 0.273 19.188 1.00 24.45 682 ARG A O 1
ATOM 5021 N N . VAL A 1 682 ? 21.449 -1.602 20.449 1.00 23.67 683 VAL A N 1
ATOM 5022 C CA . VAL A 1 682 ? 21.796 -2.472 19.336 1.00 24.38 683 VAL A CA 1
ATOM 5023 C C . VAL A 1 682 ? 20.575 -2.602 18.396 1.00 24.40 683 VAL A C 1
ATOM 5024 O O . VAL A 1 682 ? 19.481 -2.916 18.843 1.00 24.27 683 VAL A O 1
ATOM 5028 N N . PRO A 1 683 ? 20.760 -2.355 17.081 1.00 23.77 684 PRO A N 1
ATOM 5029 C CA . PRO A 1 683 ? 19.652 -2.561 16.130 1.00 23.18 684 PRO A CA 1
ATOM 5030 C C . PRO A 1 683 ? 19.236 -4.055 16.108 1.00 23.02 684 PRO A C 1
ATOM 5031 O O . PRO A 1 683 ? 20.044 -4.896 16.460 1.00 23.47 684 PRO A O 1
ATOM 5035 N N . PHE A 1 684 ? 18.015 -4.400 15.644 1.00 22.84 685 PHE A N 1
ATOM 5036 C CA . PHE A 1 684 ? 17.612 -5.807 15.580 1.00 22.63 685 PHE A CA 1
ATOM 5037 C C . PHE A 1 684 ? 18.491 -6.605 14.639 1.00 23.27 685 PHE A C 1
ATOM 5038 O O . PHE A 1 684 ? 18.911 -6.083 13.598 1.00 22.76 685 PHE A O 1
ATOM 5046 N N . ALA A 1 685 ? 18.698 -7.895 14.940 1.00 23.78 686 ALA A N 1
ATOM 5047 C CA . ALA A 1 685 ? 19.440 -8.749 13.996 1.00 24.84 686 ALA A CA 1
ATOM 5048 C C . ALA A 1 685 ? 18.579 -9.100 12.805 1.00 25.65 686 ALA A C 1
ATOM 5049 O O . ALA A 1 685 ? 19.124 -9.374 11.743 1.00 26.01 686 ALA A O 1
ATOM 5051 N N . PHE A 1 686 ? 17.246 -9.156 12.968 1.00 25.77 687 PHE A N 1
ATOM 5052 C CA . PHE A 1 686 ? 16.350 -9.496 11.878 1.00 26.07 687 PHE A CA 1
ATOM 5053 C C . PHE A 1 686 ? 16.407 -8.407 10.792 1.00 25.58 687 PHE A C 1
ATOM 5054 O O . PHE A 1 686 ? 16.204 -7.213 11.085 1.00 24.93 687 PHE A O 1
ATOM 5062 N N . LYS A 1 687 ? 16.648 -8.826 9.532 1.00 25.02 688 LYS A N 1
ATOM 5063 C CA . LYS A 1 687 ? 16.713 -7.896 8.399 1.00 23.88 688 LYS A CA 1
ATOM 5064 C C . LYS A 1 687 ? 15.314 -7.475 7.944 1.00 22.64 688 LYS A C 1
ATOM 5065 O O . LYS A 1 687 ? 14.531 -8.331 7.521 1.00 22.19 688 LYS A O 1
ATOM 5071 N N . TRP A 1 688 ? 14.998 -6.155 8.001 1.00 21.98 689 TRP A N 1
ATOM 5072 C CA . TRP A 1 688 ? 13.642 -5.643 7.712 1.00 21.93 689 TRP A CA 1
ATOM 5073 C C . TRP A 1 688 ? 13.039 -6.052 6.382 1.00 23.09 689 TRP A C 1
ATOM 5074 O O . TRP A 1 688 ? 11.815 -6.176 6.277 1.00 24.37 689 TRP A O 1
ATOM 5085 N N . TRP A 1 689 ? 13.881 -6.212 5.345 1.00 23.07 690 TRP A N 1
ATOM 5086 C CA . TRP A 1 689 ? 13.402 -6.561 4.014 1.00 22.84 690 TRP A CA 1
ATOM 5087 C C . TRP A 1 689 ? 12.845 -7.978 3.935 1.00 22.95 690 TRP A C 1
ATOM 5088 O O . TRP A 1 689 ? 12.099 -8.271 3.012 1.00 23.54 690 TRP A O 1
ATOM 5099 N N . LYS A 1 690 ? 13.237 -8.862 4.847 1.00 22.49 691 LYS A N 1
ATOM 5100 C CA . LYS A 1 690 ? 12.737 -10.229 4.868 1.00 24.15 691 LYS A CA 1
ATOM 5101 C C . LYS A 1 690 ? 11.316 -10.330 5.533 1.00 25.43 691 LYS A C 1
ATOM 5102 O O . LYS A 1 690 ? 10.726 -11.413 5.564 1.00 25.12 691 LYS A O 1
ATOM 5108 N N . MET A 1 691 ? 10.786 -9.224 6.054 1.00 26.19 692 MET A N 1
ATOM 5109 C CA . MET A 1 691 ? 9.426 -9.211 6.616 1.00 28.21 692 MET A CA 1
ATOM 5110 C C . MET A 1 691 ? 8.420 -9.004 5.439 1.00 28.72 692 MET A C 1
ATOM 5111 O O . MET A 1 691 ? 8.803 -8.497 4.373 1.00 28.18 692 MET A O 1
ATOM 5116 N N . VAL A 1 692 ? 7.169 -9.483 5.587 1.00 28.80 693 VAL A N 1
ATOM 5117 C CA . VAL A 1 692 ? 6.140 -9.235 4.578 1.00 29.16 693 VAL A CA 1
ATOM 5118 C C . VAL A 1 692 ? 5.063 -8.413 5.287 1.00 29.14 693 VAL A C 1
ATOM 5119 O O . VAL A 1 692 ? 4.161 -8.999 5.874 1.00 29.69 693 VAL A O 1
ATOM 5123 N N . PRO A 1 693 ? 5.176 -7.057 5.289 1.00 28.95 694 PRO A N 1
ATOM 5124 C CA . PRO A 1 693 ? 4.223 -6.225 6.034 1.00 29.46 694 PRO A CA 1
ATOM 5125 C C . PRO A 1 693 ? 2.759 -6.448 5.709 1.00 30.17 694 PRO A C 1
ATOM 5126 O O . PRO A 1 693 ? 2.442 -6.693 4.533 1.00 30.35 694 PRO A O 1
#

B-factor: mean 35.13, std 12.87, range [14.71, 83.86]

Nearest PDB structures (foldseek):
  8ql0-assembly1_A-2  TM=9.648E-01  e=0.000E+00  Homo sapiens
  3b1u-assembly1_A  TM=9.060E-01  e=1.406E-78  Homo sapiens
  4n2i-assembly1_A  TM=8.548E-01  e=4.865E-79  Homo sapiens
  4n24-assembly1_A-2  TM=8.546E-01  e=1.175E-77  Homo sapiens
  4n2e-assembly1_A  TM=8.461E-01  e=1.920E-76  Homo sapiens

Organism: Homo sapiens (NCBI:txid9606)

Radius of gyration: 33.65 Å; Cα contacts (8 Å, |Δi|>4): 1569; chains: 1; bounding box: 52×60×115 Å

InterPro domains:
  IPR004303 Protein-arginine deiminase [PIRSF001247] (9-694)
  IPR004303 Protein-arginine deiminase [PTHR10837] (9-694)
  IPR008972 Cupredoxin [SSF49503] (12-121)
  IPR013530 Protein-arginine deiminase, C-terminal [PF03068] (293-691)
  IPR013732 Protein-arginine deiminase (PAD), N-terminal [PF08526] (9-120)
  IPR013733 Protein-arginine deiminase (PAD), central domain [PF08527] (122-281)
  IPR036556 Protein-arginine deiminase, central domain superfamily [G3DSA:2.60.40.1700] (128-302)
  IPR036556 Protein-arginine deiminase, central domain superfamily [SSF110083] (122-302)
  IPR038685 PAD, N-terminal domain superfamily [G3DSA:2.60.40.1860] (2-127)